Protein 5J3N (pdb70)

Structure (mmCIF, N/CA/C/O backbone):
data_5J3N
#
_entry.id   5J3N
#
_cell.length_a   83.386
_cell.length_b   176.505
_cell.length_c   126.023
_cell.angle_alpha   90.00
_cell.angle_beta   90.00
_cell.angle_gamma   90.00
#
_symmetry.space_group_name_H-M   'C 2 2 21'
#
loop_
_entity.id
_entity.type
_entity.pdbx_description
1 polymer 'Green fluorescent protein,HsdR'
2 water water
#
loop_
_atom_site.group_PDB
_atom_site.id
_atom_site.type_symbol
_atom_site.label_atom_id
_atom_site.label_alt_id
_atom_site.label_comp_id
_atom_site.label_asym_id
_atom_site.label_entity_id
_atom_site.label_seq_id
_atom_site.pdbx_PDB_ins_code
_atom_site.Cartn_x
_atom_site.Cartn_y
_atom_site.Cartn_z
_atom_site.occupancy
_atom_site.B_iso_or_equiv
_atom_site.auth_seq_id
_atom_site.auth_comp_id
_atom_site.auth_asym_id
_atom_site.auth_atom_id
_atom_site.pdbx_PDB_model_num
ATOM 1 N N . HIS A 1 6 ? 53.819 24.465 4.980 1.00 59.69 6 HIS A N 1
ATOM 2 C CA . HIS A 1 6 ? 52.989 25.655 5.411 1.00 64.09 6 HIS A CA 1
ATOM 3 C C . HIS A 1 6 ? 53.226 26.928 4.606 1.00 61.63 6 HIS A C 1
ATOM 4 O O . HIS A 1 6 ? 54.368 27.262 4.300 1.00 69.12 6 HIS A O 1
ATOM 11 N N . HIS A 1 7 ? 52.142 27.654 4.317 1.00 57.90 7 HIS A N 1
ATOM 12 C CA . HIS A 1 7 ? 52.207 28.936 3.583 1.00 56.76 7 HIS A CA 1
ATOM 13 C C . HIS A 1 7 ? 52.352 30.178 4.473 1.00 49.39 7 HIS A C 1
ATOM 14 O O . HIS A 1 7 ? 52.823 31.199 4.000 1.00 45.10 7 HIS A O 1
ATOM 21 N N . SER A 1 8 ? 51.955 30.069 5.743 1.00 50.62 8 SER A N 1
ATOM 22 C CA . SER A 1 8 ? 52.119 31.129 6.755 1.00 49.18 8 SER A CA 1
ATOM 23 C C . SER A 1 8 ? 52.345 30.510 8.132 1.00 48.77 8 SER A C 1
ATOM 24 O O . SER A 1 8 ? 52.041 29.356 8.359 1.00 45.50 8 SER A O 1
ATOM 27 N N . LYS A 1 9 ? 52.892 31.291 9.049 1.00 53.15 9 LYS A N 1
ATOM 28 C CA . LYS A 1 9 ? 53.051 30.851 10.428 1.00 53.95 9 LYS A CA 1
ATOM 29 C C . LYS A 1 9 ? 51.679 30.750 11.084 1.00 52.77 9 LYS A C 1
ATOM 30 O O . LYS A 1 9 ? 51.469 29.880 11.948 1.00 59.62 9 LYS A O 1
ATOM 36 N N . GLY A 1 10 ? 50.755 31.636 10.687 1.00 43.34 10 GLY A N 1
ATOM 37 C CA . GLY A 1 10 ? 49.382 31.636 11.221 1.00 41.48 10 GLY A CA 1
ATOM 38 C C . GLY A 1 10 ? 48.561 30.386 10.950 1.00 38.90 10 GLY A C 1
ATOM 39 O O . GLY A 1 10 ? 47.684 30.011 11.745 1.00 32.58 10 GLY A O 1
ATOM 40 N N . GLU A 1 11 ? 48.876 29.754 9.820 1.00 40.67 11 GLU A N 1
ATOM 41 C CA . GLU A 1 11 ? 48.278 28.496 9.380 1.00 43.60 11 GLU A CA 1
ATOM 42 C C . GLU A 1 11 ? 48.435 27.388 10.422 1.00 45.92 11 GLU A C 1
ATOM 43 O O . GLU A 1 11 ? 47.506 26.611 10.630 1.00 51.45 11 GLU A O 1
ATOM 49 N N . GLU A 1 12 ? 49.581 27.365 11.104 1.00 46.47 12 GLU A N 1
ATOM 50 C CA . GLU A 1 12 ? 49.894 26.332 12.112 1.00 47.35 12 GLU A CA 1
ATOM 51 C C . GLU A 1 12 ? 49.040 26.376 13.359 1.00 42.34 12 GLU A C 1
ATOM 52 O O . GLU A 1 12 ? 48.889 25.381 14.050 1.00 45.91 12 GLU A O 1
ATOM 58 N N . LEU A 1 13 ? 48.479 27.537 13.642 1.00 41.52 13 LEU A N 1
ATOM 59 C CA . LEU A 1 13 ? 47.640 27.713 14.809 1.00 39.71 13 LEU A CA 1
ATOM 60 C C . LEU A 1 13 ? 46.307 27.060 14.636 1.00 34.38 13 LEU A C 1
ATOM 61 O O . LEU A 1 13 ? 45.578 26.968 15.600 1.00 31.37 13 LEU A O 1
ATOM 66 N N . PHE A 1 14 ? 45.955 26.662 13.411 1.00 35.13 14 PHE A N 1
ATOM 67 C CA . PHE A 1 14 ? 44.641 26.077 13.154 1.00 35.41 14 PHE A CA 1
ATOM 68 C C . PHE A 1 14 ? 44.630 24.596 12.810 1.00 34.52 14 PHE A C 1
ATOM 69 O O . PHE A 1 14 ? 43.537 24.058 12.503 1.00 32.32 14 PHE A O 1
ATOM 77 N N . THR A 1 15 ? 45.788 23.934 12.885 1.00 33.41 15 THR A N 1
ATOM 78 C CA . THR A 1 15 ? 45.850 22.485 12.556 1.00 39.67 15 THR A CA 1
ATOM 79 C C . THR A 1 15 ? 44.963 21.549 13.431 1.00 38.74 15 THR A C 1
ATOM 80 O O . THR A 1 15 ? 44.590 20.463 12.986 1.00 38.39 15 THR A O 1
ATOM 84 N N . GLY A 1 16 ? 44.610 21.988 14.645 1.00 38.43 16 GLY A N 1
ATOM 85 C CA . GLY A 1 16 ? 43.693 21.255 15.520 1.00 38.54 16 GLY A CA 1
ATOM 86 C C . GLY A 1 16 ? 42.452 22.042 15.928 1.00 42.18 16 GLY A C 1
ATOM 87 O O . GLY A 1 16 ? 42.058 23.022 15.283 1.00 46.05 16 GLY A O 1
ATOM 88 N N . VAL A 1 17 ? 41.825 21.608 17.009 1.00 39.86 17 VAL A N 1
ATOM 89 C CA . VAL A 1 17 ? 40.574 22.206 17.452 1.00 38.59 17 VAL A CA 1
ATOM 90 C C . VAL A 1 17 ? 40.912 23.418 18.260 1.00 34.77 17 VAL A C 1
ATOM 91 O O . VAL A 1 17 ? 41.746 23.319 19.139 1.00 33.43 17 VAL A O 1
ATOM 95 N N . VAL A 1 18 ? 40.249 24.541 17.979 1.00 32.34 18 VAL A N 1
ATOM 96 C CA . VAL A 1 18 ? 40.567 25.844 18.595 1.00 30.13 18 VAL A CA 1
ATOM 97 C C . VAL A 1 18 ? 39.296 26.405 19.226 1.00 29.85 18 VAL A C 1
ATOM 98 O O . VAL A 1 18 ? 38.277 26.532 18.555 1.00 27.86 18 VAL A O 1
ATOM 102 N N . PRO A 1 19 ? 39.349 26.750 20.517 1.00 30.83 19 PRO A N 1
ATOM 103 C CA . PRO A 1 19 ? 38.194 27.377 21.201 1.00 30.59 19 PRO A CA 1
ATOM 104 C C . PRO A 1 19 ? 37.893 28.773 20.648 1.00 31.69 19 PRO A C 1
ATOM 105 O O . PRO A 1 19 ? 38.810 29.483 20.217 1.00 28.72 19 PRO A O 1
ATOM 109 N N . ILE A 1 20 ? 36.614 29.151 20.667 1.00 32.47 20 ILE A N 1
ATOM 110 C CA . ILE A 1 20 ? 36.170 30.444 20.143 1.00 34.76 20 ILE A CA 1
ATOM 111 C C . ILE A 1 20 ? 35.328 31.155 21.218 1.00 34.19 20 ILE A C 1
ATOM 112 O O . ILE A 1 20 ? 34.527 30.497 21.907 1.00 33.52 20 ILE A O 1
ATOM 117 N N . LEU A 1 21 ? 35.503 32.479 21.328 1.00 34.31 21 LEU A N 1
ATOM 118 C CA . LEU A 1 21 ? 34.583 33.357 22.058 1.00 36.57 21 LEU A CA 1
ATOM 119 C C . LEU A 1 21 ? 34.076 34.328 21.072 1.00 33.92 21 LEU A C 1
ATOM 120 O O . LEU A 1 21 ? 34.843 34.778 20.227 1.00 31.89 21 LEU A O 1
ATOM 125 N N . VAL A 1 22 ? 32.796 34.665 21.188 1.00 33.85 22 VAL A N 1
ATOM 126 C CA . VAL A 1 22 ? 32.196 35.716 20.386 1.00 34.75 22 VAL A CA 1
ATOM 127 C C . VAL A 1 22 ? 31.493 36.639 21.356 1.00 37.39 22 VAL A C 1
ATOM 128 O O . VAL A 1 22 ? 30.679 36.176 22.176 1.00 39.71 22 VAL A O 1
ATOM 132 N N . GLU A 1 23 ? 31.783 37.940 21.248 1.00 40.57 23 GLU A N 1
ATOM 133 C CA . GLU A 1 23 ? 31.068 38.994 22.000 1.00 38.69 23 GLU A CA 1
ATOM 134 C C . GLU A 1 23 ? 30.537 40.015 20.999 1.00 38.29 23 GLU A C 1
ATOM 135 O O . GLU A 1 23 ? 31.282 40.525 20.160 1.00 38.88 23 GLU A O 1
ATOM 141 N N . LEU A 1 24 ? 29.247 40.299 21.075 1.00 37.12 24 LEU A N 1
ATOM 142 C CA . LEU A 1 24 ? 28.615 41.297 20.231 1.00 35.64 24 LEU A CA 1
ATOM 143 C C . LEU A 1 24 ? 27.802 42.236 21.105 1.00 35.62 24 LEU A C 1
ATOM 144 O O . LEU A 1 24 ? 26.943 41.783 21.881 1.00 33.49 24 LEU A O 1
ATOM 149 N N . ASP A 1 25 ? 28.076 43.530 20.946 1.00 36.17 25 ASP A N 1
ATOM 150 C CA . ASP A 1 25 ? 27.193 44.618 21.393 1.00 39.65 25 ASP A CA 1
ATOM 151 C C . ASP A 1 25 ? 26.496 45.238 20.182 1.00 34.69 25 ASP A C 1
ATOM 152 O O . ASP A 1 25 ? 27.150 45.639 19.216 1.00 31.02 25 ASP A O 1
ATOM 157 N N . GLY A 1 26 ? 25.182 45.359 20.266 1.00 31.37 26 GLY A N 1
ATOM 158 C CA . GLY A 1 26 ? 24.438 45.919 19.189 1.00 35.86 26 GLY A CA 1
ATOM 159 C C . GLY A 1 26 ? 23.335 46.906 19.522 1.00 39.74 26 GLY A C 1
ATOM 160 O O . GLY A 1 26 ? 22.861 46.942 20.642 1.00 42.35 26 GLY A O 1
ATOM 161 N N . ASP A 1 27 ? 22.925 47.656 18.483 1.00 42.62 27 ASP A N 1
ATOM 162 C CA . ASP A 1 27 ? 21.962 48.762 18.528 1.00 42.06 27 ASP A CA 1
ATOM 163 C C . ASP A 1 27 ? 21.224 48.786 17.176 1.00 38.74 27 ASP A C 1
ATOM 164 O O . ASP A 1 27 ? 21.844 48.996 16.140 1.00 35.99 27 ASP A O 1
ATOM 169 N N . VAL A 1 28 ? 19.918 48.545 17.180 1.00 34.32 28 VAL A N 1
ATOM 170 C CA . VAL A 1 28 ? 19.173 48.505 15.957 1.00 31.80 28 VAL A CA 1
ATOM 171 C C . VAL A 1 28 ? 17.928 49.312 16.176 1.00 33.74 28 VAL A C 1
ATOM 172 O O . VAL A 1 28 ? 17.054 48.887 16.954 1.00 35.83 28 VAL A O 1
ATOM 176 N N . ASN A 1 29 ? 17.848 50.463 15.478 1.00 34.61 29 ASN A N 1
ATOM 177 C CA . ASN A 1 29 ? 16.775 51.461 15.638 1.00 32.57 29 ASN A CA 1
ATOM 178 C C . ASN A 1 29 ? 16.618 51.821 17.122 1.00 34.37 29 ASN A C 1
ATOM 179 O O . ASN A 1 29 ? 15.489 51.848 17.645 1.00 30.69 29 ASN A O 1
ATOM 184 N N . GLY A 1 30 ? 17.762 52.011 17.798 1.00 34.23 30 GLY A N 1
ATOM 185 C CA . GLY A 1 30 ? 17.786 52.255 19.245 1.00 38.82 30 GLY A CA 1
ATOM 186 C C . GLY A 1 30 ? 17.601 51.083 20.205 1.00 39.43 30 GLY A C 1
ATOM 187 O O . GLY A 1 30 ? 17.901 51.244 21.381 1.00 38.51 30 GLY A O 1
ATOM 188 N N . HIS A 1 31 ? 17.092 49.929 19.732 1.00 41.53 31 HIS A N 1
ATOM 189 C CA . HIS A 1 31 ? 16.952 48.724 20.586 1.00 39.50 31 HIS A CA 1
ATOM 190 C C . HIS A 1 31 ? 18.334 48.119 20.812 1.00 36.86 31 HIS A C 1
ATOM 191 O O . HIS A 1 31 ? 18.915 47.544 19.903 1.00 34.88 31 HIS A O 1
ATOM 198 N N . LYS A 1 32 ? 18.896 48.336 22.010 1.00 37.66 32 LYS A N 1
ATOM 199 C CA . LYS A 1 32 ? 20.249 47.878 22.325 1.00 34.11 32 LYS A CA 1
ATOM 200 C C . LYS A 1 32 ? 20.150 46.397 22.655 1.00 31.18 32 LYS A C 1
ATOM 201 O O . LYS A 1 32 ? 19.047 45.869 22.927 1.00 25.19 32 LYS A O 1
ATOM 205 N N . PHE A 1 33 ? 21.283 45.701 22.559 1.00 31.06 33 PHE A N 1
ATOM 206 C CA . PHE A 1 33 ? 21.314 44.251 22.879 1.00 32.67 33 PHE A CA 1
ATOM 207 C C . PHE A 1 33 ? 22.735 43.710 22.943 1.00 31.57 33 PHE A C 1
ATOM 208 O O . PHE A 1 33 ? 23.659 44.218 22.280 1.00 31.79 33 PHE A O 1
ATOM 216 N N . SER A 1 34 ? 22.915 42.690 23.774 1.00 31.93 34 SER A N 1
ATOM 217 C CA . SER A 1 34 ? 24.201 41.985 23.853 1.00 32.45 34 SER A CA 1
ATOM 218 C C . SER A 1 34 ? 24.042 40.505 23.630 1.00 31.37 34 SER A C 1
ATOM 219 O O . SER A 1 34 ? 22.968 39.892 23.890 1.00 33.50 34 SER A O 1
ATOM 222 N N . VAL A 1 35 ? 25.108 39.952 23.084 1.00 29.76 35 VAL A N 1
ATOM 223 C CA . VAL A 1 35 ? 25.145 38.541 22.792 1.00 31.98 35 VAL A CA 1
ATOM 224 C C . VAL A 1 35 ? 26.514 37.993 23.145 1.00 30.75 35 VAL A C 1
ATOM 225 O O . VAL A 1 35 ? 27.533 38.594 22.826 1.00 28.92 35 VAL A O 1
ATOM 229 N N . SER A 1 36 ? 26.497 36.818 23.756 1.00 32.26 36 SER A N 1
ATOM 230 C CA . SER A 1 36 ? 27.711 36.067 24.073 1.00 35.45 36 SER A CA 1
ATOM 231 C C . SER A 1 36 ? 27.701 34.738 23.385 1.00 31.05 36 SER A C 1
ATOM 232 O O . SER A 1 36 ? 26.672 34.068 23.351 1.00 24.93 36 SER A O 1
ATOM 235 N N . GLY A 1 37 ? 28.859 34.353 22.867 1.00 28.56 37 GLY A N 1
ATOM 236 C CA . GLY A 1 37 ? 28.929 33.128 22.130 1.00 31.31 37 GLY A CA 1
ATOM 237 C C . GLY A 1 37 ? 30.159 32.326 22.383 1.00 34.05 37 GLY A C 1
ATOM 238 O O . GLY A 1 37 ? 31.266 32.915 22.537 1.00 33.40 37 GLY A O 1
ATOM 239 N N . GLU A 1 38 ? 29.998 30.992 22.413 1.00 34.57 38 GLU A N 1
ATOM 240 C CA . GLU A 1 38 ? 31.179 30.148 22.469 1.00 37.84 38 GLU A CA 1
ATOM 241 C C . GLU A 1 38 ? 31.049 28.808 21.827 1.00 34.16 38 GLU A C 1
ATOM 242 O O . GLU A 1 38 ? 29.949 28.283 21.621 1.00 30.71 38 GLU A O 1
ATOM 248 N N . GLY A 1 39 ? 32.218 28.255 21.544 1.00 31.17 39 GLY A N 1
ATOM 249 C CA . GLY A 1 39 ? 32.328 26.894 21.092 1.00 30.66 39 GLY A CA 1
ATOM 250 C C . GLY A 1 39 ? 33.706 26.710 20.522 1.00 29.95 39 GLY A C 1
ATOM 251 O O . GLY A 1 39 ? 34.673 27.110 21.142 1.00 27.43 39 GLY A O 1
ATOM 252 N N . GLU A 1 40 ? 33.798 26.156 19.316 1.00 31.55 40 GLU A N 1
ATOM 253 C CA . GLU A 1 40 ? 35.110 25.809 18.743 1.00 33.08 40 GLU A CA 1
ATOM 254 C C . GLU A 1 40 ? 35.074 25.592 17.257 1.00 32.35 40 GLU A C 1
ATOM 255 O O . GLU A 1 40 ? 33.995 25.400 16.635 1.00 31.58 40 GLU A O 1
ATOM 261 N N . GLY A 1 41 ? 36.285 25.545 16.710 1.00 31.09 41 GLY A N 1
ATOM 262 C CA . GLY A 1 41 ? 36.465 25.263 15.305 1.00 33.11 41 GLY A CA 1
ATOM 263 C C . GLY A 1 41 ? 37.668 24.439 14.899 1.00 32.63 41 GLY A C 1
ATOM 264 O O . GLY A 1 41 ? 38.737 24.552 15.496 1.00 33.72 41 GLY A O 1
ATOM 265 N N . ASP A 1 42 ? 37.469 23.664 13.831 1.00 31.59 42 ASP A N 1
ATOM 266 C CA . ASP A 1 42 ? 38.425 22.680 13.337 1.00 33.44 42 ASP A CA 1
ATOM 267 C C . ASP A 1 42 ? 38.624 22.923 11.827 1.00 29.36 42 ASP A C 1
ATOM 268 O O . ASP A 1 42 ? 37.863 22.433 11.008 1.00 26.58 42 ASP A O 1
ATOM 273 N N . ALA A 1 43 ? 39.646 23.698 11.480 1.00 28.52 43 ALA A N 1
ATOM 274 C CA . ALA A 1 43 ? 39.868 24.139 10.104 1.00 30.14 43 ALA A CA 1
ATOM 275 C C . ALA A 1 43 ? 40.284 23.048 9.172 1.00 28.65 43 ALA A C 1
ATOM 276 O O . ALA A 1 43 ? 40.168 23.171 7.963 1.00 33.32 43 ALA A O 1
ATOM 278 N N . THR A 1 44 ? 40.739 21.955 9.714 1.00 29.37 44 THR A N 1
ATOM 279 C CA . THR A 1 44 ? 41.073 20.828 8.883 1.00 30.83 44 THR A CA 1
ATOM 280 C C . THR A 1 44 ? 39.799 20.295 8.210 1.00 30.89 44 THR A C 1
ATOM 281 O O . THR A 1 44 ? 39.871 19.691 7.140 1.00 32.36 44 THR A O 1
ATOM 285 N N . TYR A 1 45 ? 38.658 20.500 8.864 1.00 30.40 45 TYR A N 1
ATOM 286 C CA . TYR A 1 45 ? 37.382 20.056 8.386 1.00 31.17 45 TYR A CA 1
ATOM 287 C C . TYR A 1 45 ? 36.430 21.203 8.067 1.00 31.51 45 TYR A C 1
ATOM 288 O O . TYR A 1 45 ? 35.274 20.961 7.765 1.00 32.47 45 TYR A O 1
ATOM 297 N N . GLY A 1 46 ? 36.916 22.448 8.113 1.00 31.73 46 GLY A N 1
ATOM 298 C CA . GLY A 1 46 ? 36.097 23.633 7.926 1.00 28.10 46 GLY A CA 1
ATOM 299 C C . GLY A 1 46 ? 34.885 23.698 8.825 1.00 28.29 46 GLY A C 1
ATOM 300 O O . GLY A 1 46 ? 33.836 24.182 8.419 1.00 30.35 46 GLY A O 1
ATOM 301 N N . LYS A 1 47 ? 35.030 23.234 10.051 1.00 26.60 47 LYS A N 1
ATOM 302 C CA . LYS A 1 47 ? 33.903 23.059 10.926 1.00 28.81 47 LYS A CA 1
ATOM 303 C C . LYS A 1 47 ? 33.812 24.115 12.029 1.00 28.02 47 LYS A C 1
ATOM 304 O O . LYS A 1 47 ? 34.831 24.424 12.671 1.00 23.66 47 LYS A O 1
ATOM 310 N N . LEU A 1 48 ? 32.577 24.573 12.296 1.00 26.50 48 LEU A N 1
ATOM 311 C CA . LEU A 1 48 ? 32.274 25.431 13.413 1.00 27.29 48 LEU A CA 1
ATOM 312 C C . LEU A 1 48 ? 31.086 24.959 14.164 1.00 27.50 48 LEU A C 1
ATOM 313 O O . LEU A 1 48 ? 30.027 24.698 13.584 1.00 25.84 48 LEU A O 1
ATOM 318 N N . THR A 1 49 ? 31.248 24.980 15.487 1.00 29.31 49 THR A N 1
ATOM 319 C CA . THR A 1 49 ? 30.169 24.734 16.435 1.00 30.42 49 THR A CA 1
ATOM 320 C C . THR A 1 49 ? 30.200 25.898 17.417 1.00 31.01 49 THR A C 1
ATOM 321 O O . THR A 1 49 ? 31.233 26.154 18.088 1.00 28.98 49 THR A O 1
ATOM 325 N N . LEU A 1 50 ? 29.067 26.598 17.496 1.00 29.88 50 LEU A N 1
ATOM 326 C CA . LEU A 1 50 ? 28.973 27.799 18.287 1.00 28.49 50 LEU A CA 1
ATOM 327 C C . LEU A 1 50 ? 27.611 27.893 18.887 1.00 30.48 50 LEU A C 1
ATOM 328 O O . LEU A 1 50 ? 26.621 27.569 18.219 1.00 32.78 50 LEU A O 1
ATOM 333 N N . LYS A 1 51 ? 27.560 28.342 20.138 1.00 31.01 51 LYS A N 1
ATOM 334 C CA . LYS A 1 51 ? 26.303 28.625 20.817 1.00 32.73 51 LYS A CA 1
ATOM 335 C C . LYS A 1 51 ? 26.288 30.066 21.244 1.00 31.90 51 LYS A C 1
ATOM 336 O O . LYS A 1 51 ? 27.304 30.563 21.778 1.00 29.06 51 LYS A O 1
ATOM 342 N N . PHE A 1 52 ? 25.133 30.712 21.027 1.00 30.38 52 PHE A N 1
ATOM 343 C CA . PHE A 1 52 ? 24.963 32.163 21.243 1.00 28.48 52 PHE A CA 1
ATOM 344 C C . PHE A 1 52 ? 23.807 32.346 22.168 1.00 28.90 52 PHE A C 1
ATOM 345 O O . PHE A 1 52 ? 22.738 31.755 21.943 1.00 25.51 52 PHE A O 1
ATOM 353 N N . ILE A 1 53 ? 24.024 33.178 23.192 1.00 31.40 53 ILE A N 1
ATOM 354 C CA . ILE A 1 53 ? 22.953 33.655 24.071 1.00 33.35 53 ILE A CA 1
ATOM 355 C C . ILE A 1 53 ? 22.824 35.183 24.001 1.00 30.00 53 ILE A C 1
ATOM 356 O O . ILE A 1 53 ? 23.826 35.896 24.010 1.00 27.48 53 ILE A O 1
ATOM 361 N N . CYS A 1 54 ? 21.582 35.649 23.967 1.00 27.83 54 CYS A N 1
ATOM 362 C CA . CYS A 1 54 ? 21.277 37.045 24.123 1.00 31.94 54 CYS A CA 1
ATOM 363 C C . CYS A 1 54 ? 21.217 37.385 25.608 1.00 31.52 54 CYS A C 1
ATOM 364 O O . CYS A 1 54 ? 20.239 37.137 26.295 1.00 32.32 54 CYS A O 1
ATOM 367 N N . THR A 1 55 ? 22.264 38.001 26.105 1.00 32.43 55 THR A N 1
ATOM 368 C CA . THR A 1 55 ? 22.423 38.161 27.542 1.00 30.40 55 THR A CA 1
ATOM 369 C C . THR A 1 55 ? 21.493 39.216 28.141 1.00 32.64 55 THR A C 1
ATOM 370 O O . THR A 1 55 ? 21.232 39.193 29.356 1.00 35.89 55 THR A O 1
ATOM 374 N N . THR A 1 56 ? 20.960 40.092 27.282 1.00 31.82 56 THR A N 1
ATOM 375 C CA . THR A 1 56 ? 20.047 41.195 27.643 1.00 28.98 56 THR A CA 1
ATOM 376 C C . THR A 1 56 ? 18.545 40.882 27.598 1.00 28.74 56 THR A C 1
ATOM 377 O O . THR A 1 56 ? 17.680 41.771 27.825 1.00 28.07 56 THR A O 1
ATOM 381 N N . GLY A 1 57 ? 18.214 39.635 27.291 1.00 27.50 57 GLY A N 1
ATOM 382 C CA . GLY A 1 57 ? 16.813 39.194 27.314 1.00 29.12 57 GLY A CA 1
ATOM 383 C C . GLY A 1 57 ? 16.412 38.741 25.931 1.00 31.89 57 GLY A C 1
ATOM 384 O O . GLY A 1 57 ? 17.100 37.867 25.349 1.00 30.54 57 GLY A O 1
ATOM 385 N N . LYS A 1 58 ? 15.306 39.314 25.427 1.00 32.56 58 LYS A N 1
ATOM 386 C CA . LYS A 1 58 ? 14.915 39.192 24.006 1.00 37.32 58 LYS A CA 1
ATOM 387 C C . LYS A 1 58 ? 15.881 39.928 22.993 1.00 37.16 58 LYS A C 1
ATOM 388 O O . LYS A 1 58 ? 16.228 41.098 23.166 1.00 36.59 58 LYS A O 1
ATOM 392 N N . LEU A 1 59 ? 16.306 39.213 21.946 1.00 36.58 59 LEU A N 1
ATOM 393 C CA . LEU A 1 59 ? 16.986 39.808 20.782 1.00 35.09 59 LEU A CA 1
ATOM 394 C C . LEU A 1 59 ? 15.961 40.541 19.922 1.00 34.94 59 LEU A C 1
ATOM 395 O O . LEU A 1 59 ? 14.974 39.922 19.496 1.00 33.42 59 LEU A O 1
ATOM 400 N N . PRO A 1 60 ? 16.156 41.855 19.681 1.00 34.81 60 PRO A N 1
ATOM 401 C CA . PRO A 1 60 ? 15.130 42.626 18.939 1.00 35.33 60 PRO A CA 1
ATOM 402 C C . PRO A 1 60 ? 15.077 42.335 17.397 1.00 37.31 60 PRO A C 1
ATOM 403 O O . PRO A 1 60 ? 14.093 42.708 16.734 1.00 39.47 60 PRO A O 1
ATOM 407 N N . VAL A 1 61 ? 16.126 41.693 16.860 1.00 36.49 61 VAL A N 1
ATOM 408 C CA . VAL A 1 61 ? 16.197 41.220 15.457 1.00 34.77 61 VAL A CA 1
ATOM 409 C C . VAL A 1 61 ? 16.205 39.691 15.418 1.00 35.89 61 VAL A C 1
ATOM 410 O O . VAL A 1 61 ? 16.546 39.056 16.409 1.00 35.45 61 VAL A O 1
ATOM 414 N N . PRO A 1 62 ? 15.884 39.082 14.252 1.00 38.98 62 PRO A N 1
ATOM 415 C CA . PRO A 1 62 ? 15.959 37.618 14.194 1.00 35.07 62 PRO A CA 1
ATOM 416 C C . PRO A 1 62 ? 17.393 37.078 14.169 1.00 32.15 62 PRO A C 1
ATOM 417 O O . PRO A 1 62 ? 18.304 37.689 13.538 1.00 28.83 62 PRO A O 1
ATOM 421 N N . TRP A 1 63 ? 17.547 35.906 14.811 1.00 29.81 63 TRP A N 1
ATOM 422 C CA . TRP A 1 63 ? 18.841 35.226 14.950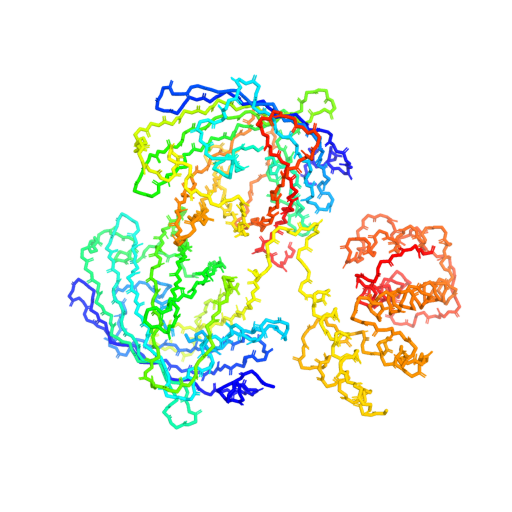 1.00 27.13 63 TRP A CA 1
ATOM 423 C C . TRP A 1 63 ? 19.561 35.042 13.632 1.00 27.22 63 TRP A C 1
ATOM 424 O O . TRP A 1 63 ? 20.721 35.408 13.518 1.00 30.16 63 TRP A O 1
ATOM 435 N N . PRO A 1 64 ? 18.871 34.537 12.609 1.00 26.07 64 PRO A N 1
ATOM 436 C CA . PRO A 1 64 ? 19.524 34.334 11.321 1.00 26.42 64 PRO A CA 1
ATOM 437 C C . PRO A 1 64 ? 20.228 35.549 10.738 1.00 28.00 64 PRO A C 1
ATOM 438 O O . PRO A 1 64 ? 21.215 35.380 10.017 1.00 29.08 64 PRO A O 1
ATOM 442 N N . THR A 1 65 ? 19.748 36.761 11.048 1.00 28.17 65 THR A N 1
ATOM 443 C CA . THR A 1 65 ? 20.284 37.952 10.393 1.00 26.40 65 THR A CA 1
ATOM 444 C C . THR A 1 65 ? 21.666 38.246 10.928 1.00 25.89 65 THR A C 1
ATOM 445 O O . THR A 1 65 ? 22.385 39.053 10.331 1.00 24.78 65 THR A O 1
ATOM 449 N N . LEU A 1 66 ? 22.019 37.586 12.030 1.00 24.52 66 LEU A N 1
ATOM 450 C CA . LEU A 1 66 ? 23.280 37.820 12.717 1.00 26.83 66 LEU A CA 1
ATOM 451 C C . LEU A 1 66 ? 24.348 36.769 12.490 1.00 26.83 66 LEU A C 1
ATOM 452 O O . LEU A 1 66 ? 25.517 36.968 12.914 1.00 25.96 66 LEU A O 1
ATOM 457 N N . VAL A 1 67 ? 23.979 35.689 11.795 1.00 26.94 67 VAL A N 1
ATOM 458 C CA . VAL A 1 67 ? 24.897 34.552 11.598 1.00 26.42 67 VAL A CA 1
ATOM 459 C C . VAL A 1 67 ? 26.226 35.007 11.016 1.00 24.65 67 VAL A C 1
ATOM 460 O O . VAL A 1 67 ? 27.279 34.756 11.587 1.00 24.49 67 VAL A O 1
ATOM 464 N N . THR A 1 68 ? 26.146 35.745 9.927 1.00 23.41 68 THR A N 1
ATOM 465 C CA . THR A 1 68 ? 27.330 36.190 9.183 1.00 24.41 68 THR A CA 1
ATOM 466 C C . THR A 1 68 ? 28.262 37.036 10.022 1.00 24.09 68 THR A C 1
ATOM 467 O O . THR A 1 68 ? 29.490 36.957 9.924 1.00 21.74 68 THR A O 1
ATOM 471 N N . THR A 1 69 ? 27.660 37.843 10.866 1.00 24.75 69 THR A N 1
ATOM 472 C CA . THR A 1 69 ? 28.407 38.744 11.710 1.00 26.67 69 THR A CA 1
ATOM 473 C C . THR A 1 69 ? 29.124 37.971 12.853 1.00 27.40 69 THR A C 1
ATOM 474 O O . THR A 1 69 ? 30.370 38.209 13.091 1.00 26.12 69 THR A O 1
ATOM 478 N N . PHE A 1 70 ? 28.369 37.055 13.528 1.00 25.92 70 PHE A N 1
ATOM 479 C CA . PHE A 1 70 ? 28.963 36.135 14.567 1.00 23.44 70 PHE A CA 1
ATOM 480 C C . PHE A 1 70 ? 29.987 35.230 13.927 1.00 23.87 70 PHE A C 1
ATOM 481 O O . PHE A 1 70 ? 31.027 35.030 14.579 1.00 22.87 70 PHE A O 1
ATOM 510 N N . VAL A 1 72 ? 34.148 34.334 11.549 1.00 30.17 74 VAL A N 1
ATOM 511 C CA . VAL A 1 72 ? 35.473 33.774 11.929 1.00 31.12 74 VAL A CA 1
ATOM 512 C C . VAL A 1 72 ? 35.919 32.898 10.771 1.00 29.17 74 VAL A C 1
ATOM 513 O O . VAL A 1 72 ? 36.019 31.710 10.873 1.00 36.70 74 VAL A O 1
ATOM 517 N N . GLN A 1 73 ? 36.152 33.526 9.646 1.00 27.94 75 GLN A N 1
ATOM 518 C CA . GLN A 1 73 ? 36.472 32.827 8.403 1.00 30.20 75 GLN A CA 1
ATOM 519 C C . GLN A 1 73 ? 37.928 32.306 8.352 1.00 29.01 75 GLN A C 1
ATOM 520 O O . GLN A 1 73 ? 38.302 31.553 7.450 1.00 26.27 75 GLN A O 1
ATOM 526 N N . CYS A 1 74 ? 38.726 32.646 9.351 1.00 27.93 76 CYS A N 1
ATOM 527 C CA . CYS A 1 74 ? 39.996 31.953 9.563 1.00 30.41 76 CYS A CA 1
ATOM 528 C C . CYS A 1 74 ? 39.828 30.422 9.743 1.00 29.32 76 CYS A C 1
ATOM 529 O O . CYS A 1 74 ? 40.800 29.669 9.649 1.00 26.30 76 CYS A O 1
ATOM 532 N N . PHE A 1 75 ? 38.599 29.977 10.004 1.00 29.66 77 PHE A N 1
ATOM 533 C CA . PHE A 1 75 ? 38.274 28.563 10.112 1.00 31.98 77 PHE A CA 1
ATOM 534 C C . PHE A 1 75 ? 37.809 27.835 8.835 1.00 31.81 77 PHE A C 1
ATOM 535 O O . PHE A 1 75 ? 37.403 26.687 8.906 1.00 33.19 77 PHE A O 1
ATOM 543 N N . SER A 1 76 ? 37.853 28.482 7.685 1.00 31.70 78 SER A N 1
ATOM 544 C CA . SER A 1 76 ? 37.538 27.818 6.413 1.00 30.74 78 SER A CA 1
ATOM 545 C C . SER A 1 76 ? 38.542 26.728 6.118 1.00 30.61 78 SER A C 1
ATOM 546 O O . SER A 1 76 ? 39.680 26.798 6.577 1.00 31.38 78 SER A O 1
ATOM 549 N N . ARG A 1 77 ? 38.104 25.733 5.346 1.00 28.01 79 ARG A N 1
ATOM 550 C CA . ARG A 1 77 ? 38.948 24.684 4.913 1.00 27.48 79 ARG A CA 1
ATOM 551 C C . ARG A 1 77 ? 39.431 25.100 3.570 1.00 26.87 79 ARG A C 1
ATOM 552 O O . ARG A 1 77 ? 38.664 25.120 2.618 1.00 29.33 79 ARG A O 1
ATOM 560 N N . TYR A 1 78 ? 40.698 25.466 3.510 1.00 25.44 80 TYR A N 1
ATOM 561 C CA . TYR A 1 78 ? 41.352 25.681 2.260 1.00 27.05 80 TYR A CA 1
ATOM 562 C C . TYR A 1 78 ? 42.002 24.365 1.903 1.00 27.25 80 TYR A C 1
ATOM 563 O O . TYR A 1 78 ? 42.936 23.942 2.576 1.00 28.12 80 TYR A O 1
ATOM 572 N N . PRO A 1 79 ? 41.548 23.736 0.825 1.00 27.24 81 PRO A N 1
ATOM 573 C CA . PRO A 1 79 ? 42.241 22.549 0.337 1.00 29.32 81 PRO A CA 1
ATOM 574 C C . PRO A 1 79 ? 43.709 22.845 0.024 1.00 32.31 81 PRO A C 1
ATOM 575 O O . PRO A 1 79 ? 44.022 23.971 -0.354 1.00 31.14 81 PRO A O 1
ATOM 579 N N . ASP A 1 80 ? 44.577 21.828 0.137 1.00 35.05 82 ASP A N 1
ATOM 580 C CA . ASP A 1 80 ? 46.045 22.017 0.016 1.00 36.83 82 ASP A CA 1
ATOM 581 C C . ASP A 1 80 ? 46.507 22.830 -1.179 1.00 35.24 82 ASP A C 1
ATOM 582 O O . ASP A 1 80 ? 47.339 23.685 -1.013 1.00 33.83 82 ASP A O 1
ATOM 587 N N . HIS A 1 81 ? 45.924 22.594 -2.355 1.00 36.68 83 HIS A N 1
ATOM 588 C CA . HIS A 1 81 ? 46.289 23.312 -3.597 1.00 35.95 83 HIS A CA 1
ATOM 589 C C . HIS A 1 81 ? 45.983 24.809 -3.672 1.00 34.94 83 HIS A C 1
ATOM 590 O O . HIS A 1 81 ? 46.348 25.437 -4.643 1.00 41.00 83 HIS A O 1
ATOM 597 N N . MET A 1 82 ? 45.256 25.344 -2.709 1.00 34.28 84 MET A N 1
ATOM 598 C CA . MET A 1 82 ? 44.862 26.759 -2.640 1.00 33.85 84 MET A CA 1
ATOM 599 C C . MET A 1 82 ? 45.357 27.417 -1.348 1.00 33.55 84 MET A C 1
ATOM 600 O O . MET A 1 82 ? 45.013 28.571 -1.063 1.00 31.71 84 MET A O 1
ATOM 605 N N . LYS A 1 83 ? 46.100 26.685 -0.526 1.00 34.05 85 LYS A N 1
ATOM 606 C CA . LYS A 1 83 ? 46.433 27.188 0.804 1.00 35.39 85 LYS A CA 1
ATOM 607 C C . LYS A 1 83 ? 47.231 28.498 0.769 1.00 35.41 85 LYS A C 1
ATOM 608 O O . LYS A 1 83 ? 47.134 29.287 1.714 1.00 36.96 85 LYS A O 1
ATOM 614 N N . ARG A 1 84 ? 47.920 28.784 -0.337 1.00 35.09 86 ARG A N 1
ATOM 615 C CA . ARG A 1 84 ? 48.609 30.065 -0.470 1.00 36.36 86 ARG A CA 1
ATOM 616 C C . ARG A 1 84 ? 47.680 31.272 -0.527 1.00 35.38 86 ARG A C 1
ATOM 617 O O . ARG A 1 84 ? 48.172 32.378 -0.443 1.00 38.10 86 ARG A O 1
ATOM 625 N N . HIS A 1 85 ? 46.366 31.066 -0.656 1.00 33.75 87 HIS A N 1
ATOM 626 C CA . HIS A 1 85 ? 45.377 32.139 -0.745 1.00 31.40 87 HIS A CA 1
ATOM 627 C C . HIS A 1 85 ? 44.584 32.360 0.545 1.00 32.53 87 HIS A C 1
ATOM 628 O O . HIS A 1 85 ? 43.588 33.101 0.533 1.00 29.61 87 HIS A O 1
ATOM 635 N N . ASP A 1 86 ? 45.010 31.728 1.650 1.00 32.01 88 ASP A N 1
ATOM 636 C CA . ASP A 1 86 ? 44.279 31.837 2.911 1.00 31.75 88 ASP A CA 1
ATOM 637 C C . ASP A 1 86 ? 44.804 33.058 3.619 1.00 30.49 88 ASP A C 1
ATOM 638 O O . ASP A 1 86 ? 45.782 32.978 4.353 1.00 33.19 88 ASP A O 1
ATOM 643 N N . PHE A 1 87 ? 44.177 34.195 3.357 1.00 29.99 89 PHE A N 1
ATOM 644 C CA . PHE A 1 87 ? 44.547 35.457 4.022 1.00 31.34 89 PHE A CA 1
ATOM 645 C C . PHE A 1 87 ? 44.236 35.432 5.506 1.00 29.38 89 PHE A C 1
ATOM 646 O O . PHE A 1 87 ? 45.056 35.874 6.293 1.00 26.34 89 PHE A O 1
ATOM 654 N N . PHE A 1 88 ? 43.030 34.954 5.839 1.00 30.17 90 PHE A N 1
ATOM 655 C CA . PHE A 1 88 ? 42.462 35.019 7.184 1.00 31.3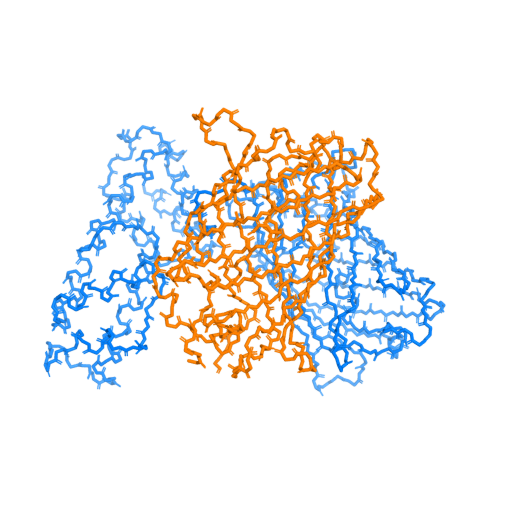1 90 PHE A CA 1
ATOM 656 C C . PHE A 1 88 ? 43.397 34.349 8.183 1.00 34.93 90 PHE A C 1
ATOM 657 O O . PHE A 1 88 ? 43.746 34.951 9.214 1.00 37.10 90 PHE A O 1
ATOM 665 N N . LYS A 1 89 ? 43.835 33.126 7.885 1.00 32.94 91 LYS A N 1
ATOM 666 C CA . LYS A 1 89 ? 44.801 32.496 8.764 1.00 33.28 91 LYS A CA 1
ATOM 667 C C . LYS A 1 89 ? 46.147 33.210 8.780 1.00 32.74 91 LYS A C 1
ATOM 668 O O . LYS A 1 89 ? 46.769 33.283 9.814 1.00 33.46 91 LYS A O 1
ATOM 674 N N . SER A 1 90 ? 46.602 33.732 7.652 1.00 32.45 92 SER A N 1
ATOM 675 C CA . SER A 1 90 ? 47.939 34.376 7.603 1.00 32.18 92 SER A CA 1
ATOM 676 C C . SER A 1 90 ? 48.056 35.627 8.507 1.00 32.15 92 SER A C 1
ATOM 677 O O . SER A 1 90 ? 49.146 35.955 8.970 1.00 30.85 92 SER A O 1
ATOM 680 N N . ALA A 1 91 ? 46.941 36.296 8.766 1.00 32.28 93 ALA A N 1
ATOM 681 C CA . ALA A 1 91 ? 46.916 37.420 9.712 1.00 35.53 93 ALA A CA 1
ATOM 682 C C . ALA A 1 91 ? 46.978 37.019 11.204 1.00 37.18 93 ALA A C 1
ATOM 683 O O . ALA A 1 91 ? 46.967 37.902 12.055 1.00 39.97 93 ALA A O 1
ATOM 685 N N . MET A 1 92 ? 47.040 35.725 11.528 1.00 37.74 94 MET A N 1
ATOM 686 C CA . MET A 1 92 ? 47.045 35.282 12.924 1.00 37.49 94 MET A CA 1
ATOM 687 C C . MET A 1 92 ? 48.470 35.073 13.447 1.00 39.33 94 MET A C 1
ATOM 688 O O . MET A 1 92 ? 49.352 34.657 12.678 1.00 36.77 94 MET A O 1
ATOM 693 N N . PRO A 1 93 ? 48.704 35.335 14.743 1.00 42.14 95 PRO A N 1
ATOM 694 C CA . PRO A 1 93 ? 47.661 35.627 15.769 1.00 41.58 95 PRO A CA 1
ATOM 695 C C . PRO A 1 93 ? 47.181 37.091 15.968 1.00 40.49 95 PRO A C 1
ATOM 696 O O . PRO A 1 93 ? 46.108 37.297 16.557 1.00 38.59 95 PRO A O 1
ATOM 700 N N . GLU A 1 94 ? 47.936 38.087 15.506 1.00 42.27 96 GLU A N 1
ATOM 701 C CA . GLU A 1 94 ? 47.550 39.496 15.720 1.00 44.39 96 GLU A CA 1
ATOM 702 C C . GLU A 1 94 ? 46.107 39.801 15.300 1.00 41.69 96 GLU A C 1
ATOM 703 O O . GLU A 1 94 ? 45.405 40.539 15.970 1.00 44.63 96 GLU A O 1
ATOM 709 N N . GLY A 1 95 ? 45.690 39.240 14.174 1.00 37.48 97 GLY A N 1
ATOM 710 C CA . GLY A 1 95 ? 44.297 39.182 13.806 1.00 32.87 97 GLY A CA 1
ATOM 711 C C . GLY A 1 95 ? 44.026 40.102 12.669 1.00 32.30 97 GLY A C 1
ATOM 712 O O . GLY A 1 95 ? 44.959 40.591 12.022 1.00 31.96 97 GLY A O 1
ATOM 713 N N . TYR A 1 96 ? 42.745 40.359 12.450 1.00 30.33 98 TYR A N 1
ATOM 714 C CA . TYR A 1 96 ? 42.307 41.271 11.402 1.00 30.61 98 TYR A CA 1
ATOM 715 C C . TYR A 1 96 ? 41.041 41.993 11.811 1.00 31.44 98 TYR A C 1
ATOM 716 O O . TYR A 1 96 ? 40.319 41.548 12.720 1.00 29.42 98 TYR A O 1
ATOM 725 N N . VAL A 1 97 ? 40.808 43.136 11.170 1.00 30.94 99 VAL A N 1
ATOM 726 C CA . VAL A 1 97 ? 39.614 43.904 11.413 1.00 31.92 99 VAL A CA 1
ATOM 727 C C . VAL A 1 97 ? 38.688 43.529 10.280 1.00 33.08 99 VAL A C 1
ATOM 728 O O . VAL A 1 97 ? 39.111 43.508 9.120 1.00 31.87 99 VAL A O 1
ATOM 732 N N . GLN A 1 98 ? 37.438 43.236 10.623 1.00 31.27 100 GLN A N 1
ATOM 733 C CA . GLN A 1 98 ? 36.477 42.848 9.652 1.00 31.80 100 GLN A CA 1
ATOM 734 C C . GLN A 1 98 ? 35.309 43.772 9.823 1.00 32.68 100 GLN A C 1
ATOM 735 O O . GLN A 1 98 ? 34.712 43.820 10.891 1.00 33.74 100 GLN A O 1
ATOM 741 N N . GLU A 1 99 ? 34.990 44.494 8.754 1.00 35.18 101 GLU A N 1
ATOM 742 C CA . GLU A 1 99 ? 33.933 45.507 8.734 1.00 35.75 101 GLU A CA 1
ATOM 743 C C . GLU A 1 99 ? 33.002 45.165 7.606 1.00 31.21 101 GLU A C 1
ATOM 744 O O . GLU A 1 99 ? 33.411 44.596 6.616 1.00 26.95 101 GLU A O 1
ATOM 750 N N . ARG A 1 100 ? 31.745 45.543 7.758 1.00 31.46 102 ARG A N 1
ATOM 751 C CA . ARG A 1 100 ? 30.726 45.231 6.792 1.00 31.13 102 ARG A CA 1
ATOM 752 C C . ARG A 1 100 ? 29.581 46.202 6.894 1.00 29.69 102 ARG A C 1
ATOM 753 O O . ARG A 1 100 ? 29.226 46.678 7.967 1.00 29.04 102 ARG A O 1
ATOM 761 N N . THR A 1 101 ? 28.946 46.409 5.764 1.00 27.71 103 THR A N 1
ATOM 762 C CA . THR A 1 101 ? 27.651 47.008 5.725 1.00 26.70 103 THR A CA 1
ATOM 763 C C . THR A 1 101 ? 26.830 45.876 5.179 1.00 26.32 103 THR A C 1
ATOM 764 O O . THR A 1 101 ? 27.348 45.173 4.321 1.00 25.28 103 THR A O 1
ATOM 768 N N . ILE A 1 102 ? 25.585 45.708 5.655 1.00 26.48 104 ILE A N 1
ATOM 769 C CA . ILE A 1 102 ? 24.698 44.670 5.184 1.00 30.07 104 ILE A CA 1
ATOM 770 C C . ILE A 1 102 ? 23.330 45.246 4.851 1.00 31.63 104 ILE A C 1
ATOM 771 O O . ILE A 1 102 ? 22.507 45.518 5.720 1.00 33.04 104 ILE A O 1
ATOM 776 N N . PHE A 1 103 ? 23.051 45.342 3.571 1.00 34.71 105 PHE A N 1
ATOM 777 C CA . PHE A 1 103 ? 21.826 45.980 3.106 1.00 34.08 105 PHE A CA 1
ATOM 778 C C . PHE A 1 103 ? 20.720 44.967 3.008 1.00 33.35 105 PHE A C 1
ATOM 779 O O . PHE A 1 103 ? 20.780 44.038 2.213 1.00 34.97 105 PHE A O 1
ATOM 787 N N . PHE A 1 104 ? 19.717 45.115 3.838 1.00 34.98 106 PHE A N 1
ATOM 788 C CA . PHE A 1 104 ? 18.529 44.288 3.704 1.00 37.35 106 PHE A CA 1
ATOM 789 C C . PHE A 1 104 ? 17.713 45.050 2.721 1.00 40.10 106 PHE A C 1
ATOM 790 O O . PHE A 1 104 ? 17.575 46.258 2.853 1.00 43.32 106 PHE A O 1
ATOM 798 N N . LYS A 1 105 ? 17.226 44.366 1.700 1.00 45.10 107 LYS A N 1
ATOM 799 C CA . LYS A 1 105 ? 16.544 45.042 0.595 1.00 49.61 107 LYS A CA 1
ATOM 800 C C . LYS A 1 105 ? 15.179 45.422 1.128 1.00 42.35 107 LYS A C 1
ATOM 801 O O . LYS A 1 105 ? 14.590 44.613 1.826 1.00 33.98 107 LYS A O 1
ATOM 807 N N . ASP A 1 106 ? 14.708 46.632 0.769 1.00 41.28 108 ASP A N 1
ATOM 808 C CA . ASP A 1 106 ? 13.435 47.214 1.237 1.00 41.71 108 ASP A CA 1
ATOM 809 C C . ASP A 1 106 ? 13.406 47.397 2.750 1.00 38.70 108 ASP A C 1
ATOM 810 O O . ASP A 1 106 ? 12.333 47.352 3.365 1.00 42.09 108 ASP A O 1
ATOM 815 N N . ASP A 1 107 ? 14.586 47.608 3.340 1.00 33.74 109 ASP A N 1
ATOM 816 C CA . ASP A 1 107 ? 14.721 47.696 4.792 1.00 34.44 109 ASP A CA 1
ATOM 817 C C . ASP A 1 107 ? 16.048 48.274 5.183 1.00 31.69 109 ASP A C 1
ATOM 818 O O . ASP A 1 107 ? 16.794 48.721 4.322 1.00 35.10 109 ASP A O 1
ATOM 823 N N . GLY A 1 108 ? 16.355 48.276 6.469 1.00 30.12 110 GLY A N 1
ATOM 824 C CA . GLY A 1 108 ? 17.545 49.001 6.975 1.00 30.37 110 GLY A CA 1
ATOM 825 C C . GLY A 1 108 ? 18.855 48.313 6.668 1.00 29.24 110 GLY A C 1
ATOM 826 O O . GLY A 1 108 ? 18.863 47.309 5.981 1.00 31.67 110 GLY A O 1
ATOM 827 N N . ASN A 1 109 ? 19.958 48.842 7.160 1.00 29.66 111 ASN A N 1
ATOM 828 C CA . ASN A 1 109 ? 21.247 48.168 7.043 1.00 33.13 111 ASN A CA 1
ATOM 829 C C . ASN A 1 109 ? 21.940 47.986 8.386 1.00 33.89 111 ASN A C 1
ATOM 830 O O . ASN A 1 109 ? 21.738 48.779 9.279 1.00 37.38 111 ASN A O 1
ATOM 835 N N . TYR A 1 110 ? 22.774 46.958 8.500 1.00 30.29 112 TYR A N 1
ATOM 836 C CA . TYR A 1 110 ? 23.638 46.772 9.666 1.00 29.54 112 TYR A CA 1
ATOM 837 C C . TYR A 1 110 ? 24.962 47.278 9.218 1.00 28.46 112 TYR A C 1
ATOM 838 O O . TYR A 1 110 ? 25.289 47.143 8.061 1.00 30.62 112 TYR A O 1
ATOM 847 N N . LYS A 1 111 ? 25.713 47.860 10.129 1.00 29.57 113 LYS A N 1
ATOM 848 C CA . LYS A 1 111 ? 27.099 48.214 9.921 1.00 30.47 113 LYS A CA 1
ATOM 849 C C . LYS A 1 111 ? 27.806 47.584 11.096 1.00 31.66 113 LYS A C 1
ATOM 850 O O . LYS A 1 111 ? 27.323 47.662 12.225 1.00 30.43 113 LYS A O 1
ATOM 855 N N . THR A 1 112 ? 28.906 46.896 10.823 1.00 30.74 114 THR A N 1
ATOM 856 C CA . THR A 1 112 ? 29.553 46.086 11.813 1.00 28.99 114 THR A CA 1
ATOM 857 C C . THR A 1 112 ? 31.041 46.331 11.690 1.00 29.97 114 THR A C 1
ATOM 858 O O . THR A 1 112 ? 31.570 46.484 10.594 1.00 29.71 114 THR A O 1
ATOM 862 N N . ARG A 1 113 ? 31.686 46.421 12.839 1.00 30.80 115 ARG A N 1
ATOM 863 C CA . ARG A 1 113 ? 33.120 46.443 12.962 1.00 32.45 115 ARG A CA 1
ATOM 864 C C . ARG A 1 113 ? 33.502 45.336 13.965 1.00 32.04 115 ARG A C 1
ATOM 865 O O . ARG A 1 113 ? 32.878 45.209 15.033 1.00 32.30 115 ARG A O 1
ATOM 873 N N . ALA A 1 114 ? 34.512 44.545 13.615 1.00 30.21 116 ALA A N 1
ATOM 874 C CA . ALA A 1 114 ? 34.973 43.476 14.471 1.00 30.88 116 ALA A CA 1
ATOM 875 C C . ALA A 1 114 ? 36.489 43.301 14.463 1.00 33.27 116 ALA A C 1
ATOM 876 O O . ALA A 1 114 ? 37.139 43.486 13.419 1.00 32.73 116 ALA A O 1
ATOM 878 N N . GLU A 1 115 ? 37.048 42.959 15.629 1.00 35.64 117 GLU A N 1
ATOM 879 C CA . GLU A 1 115 ? 38.404 42.415 15.674 1.00 38.13 117 GLU A CA 1
ATOM 880 C C . GLU A 1 115 ? 38.318 40.871 15.855 1.00 37.68 117 GLU A C 1
ATOM 881 O O . GLU A 1 115 ? 37.556 40.349 16.682 1.00 34.23 117 GLU A O 1
ATOM 887 N N . VAL A 1 116 ? 39.064 40.157 15.021 1.00 34.98 118 VAL A N 1
ATOM 888 C CA . VAL A 1 116 ? 39.149 38.709 15.082 1.00 33.80 118 VAL A CA 1
ATOM 889 C C . VAL A 1 116 ? 40.606 38.406 15.314 1.00 33.10 118 VAL A C 1
ATOM 890 O O . VAL A 1 116 ? 41.408 38.714 14.477 1.00 34.17 118 VAL A O 1
ATOM 894 N N . LYS A 1 117 ? 40.940 37.846 16.469 1.00 35.78 119 LYS A N 1
ATOM 895 C CA . LYS A 1 117 ? 42.335 37.654 16.879 1.00 37.55 119 LYS A CA 1
ATOM 896 C C . LYS A 1 117 ? 42.460 36.645 18.028 1.00 36.08 119 LYS A C 1
ATOM 897 O O . LYS A 1 117 ? 41.487 36.370 18.738 1.00 34.69 119 LYS A O 1
ATOM 903 N N . PHE A 1 118 ? 43.659 36.106 18.204 1.00 33.63 120 PHE A N 1
ATOM 904 C CA . PHE A 1 118 ? 43.910 35.251 19.329 1.00 35.20 120 PHE A CA 1
ATOM 905 C C . PHE A 1 118 ? 44.076 36.130 20.563 1.00 41.23 120 PHE A C 1
ATOM 906 O O . PHE A 1 118 ? 44.866 37.095 20.546 1.00 42.09 120 PHE A O 1
ATOM 914 N N . GLU A 1 119 ? 43.283 35.820 21.597 1.00 44.13 121 GLU A N 1
ATOM 915 C CA . GLU A 1 119 ? 43.454 36.336 22.961 1.00 43.49 121 GLU A CA 1
ATOM 916 C C . GLU A 1 119 ? 43.784 35.073 23.755 1.00 45.34 121 GLU A C 1
ATOM 917 O O . GLU A 1 119 ? 42.910 34.310 24.159 1.00 49.06 121 GLU A O 1
ATOM 923 N N . GLY A 1 120 ? 45.069 34.840 23.943 1.00 44.95 122 GLY A N 1
ATOM 924 C CA . GLY A 1 120 ? 45.535 33.598 24.504 1.00 44.25 122 GLY A CA 1
ATOM 925 C C . GLY A 1 120 ? 45.512 32.519 23.438 1.00 44.39 122 GLY A C 1
ATOM 926 O O . GLY A 1 120 ? 45.978 32.751 22.314 1.00 46.93 122 GLY A O 1
ATOM 927 N N . ASP A 1 121 ? 44.990 31.350 23.830 1.00 43.97 123 ASP A N 1
ATOM 928 C CA A ASP A 1 121 ? 44.887 30.229 22.883 0.50 43.78 123 ASP A CA 1
ATOM 929 C CA B ASP A 1 121 ? 44.804 30.130 23.030 0.50 43.13 123 ASP A CA 1
ATOM 930 C C . ASP A 1 121 ? 43.451 30.112 22.323 1.00 42.85 123 ASP A C 1
ATOM 931 O O . ASP A 1 121 ? 43.160 29.209 21.547 1.00 45.07 123 ASP A O 1
ATOM 940 N N . THR A 1 122 ? 42.601 31.079 22.676 1.00 39.49 124 THR A N 1
ATOM 941 C CA . THR A 1 122 ? 41.256 31.236 22.142 1.00 36.11 124 THR A CA 1
ATOM 942 C C . THR A 1 122 ? 41.219 32.270 20.995 1.00 37.13 124 THR A C 1
ATOM 943 O O . THR A 1 122 ? 41.916 33.286 21.027 1.00 39.50 124 THR A O 1
ATOM 947 N N . LEU A 1 123 ? 40.394 31.983 19.989 1.00 35.00 125 LEU A N 1
ATOM 948 C CA . LEU A 1 123 ? 40.129 32.890 18.881 1.00 32.81 125 LEU A CA 1
ATOM 949 C C . LEU A 1 123 ? 38.901 33.682 19.245 1.00 31.13 125 LEU A C 1
ATOM 950 O O . LEU A 1 123 ? 37.832 33.091 19.496 1.00 27.98 125 LEU A O 1
ATOM 955 N N . VAL A 1 124 ? 39.044 35.009 19.274 1.00 30.65 126 VAL A N 1
ATOM 956 C CA . VAL A 1 124 ? 37.969 35.885 19.746 1.00 30.91 126 VAL A CA 1
ATOM 957 C C . VAL A 1 124 ? 37.518 36.795 18.609 1.00 30.61 126 VAL A C 1
ATOM 958 O O . VAL A 1 124 ? 38.350 37.325 17.885 1.00 31.75 126 VAL A O 1
ATOM 962 N N . ASN A 1 125 ? 36.197 36.943 18.484 1.00 30.18 127 ASN A N 1
ATOM 963 C CA . ASN A 1 125 ? 35.523 37.823 17.556 1.00 29.94 127 ASN A CA 1
ATOM 964 C C . ASN A 1 125 ? 34.710 38.808 18.396 1.00 31.50 127 ASN A C 1
ATOM 965 O O . ASN A 1 125 ? 33.714 38.434 19.020 1.00 33.40 127 ASN A O 1
ATOM 970 N N . ARG A 1 126 ? 35.160 40.062 18.446 1.00 34.75 128 ARG A N 1
ATOM 971 C CA . ARG A 1 126 ? 34.484 41.138 19.209 1.00 33.68 128 ARG A CA 1
ATOM 972 C C . ARG A 1 126 ? 33.925 42.108 18.211 1.00 31.52 128 ARG A C 1
ATOM 973 O O . ARG A 1 126 ? 34.703 42.658 17.408 1.00 31.72 128 ARG A O 1
ATOM 981 N N . ILE A 1 127 ? 32.624 42.370 18.324 1.00 28.05 129 ILE A N 1
ATOM 982 C CA . ILE A 1 127 ? 31.875 43.060 17.321 1.00 31.82 129 ILE A CA 1
ATOM 983 C C . ILE A 1 127 ? 31.033 44.200 17.898 1.00 33.85 129 ILE A C 1
ATOM 984 O O . ILE A 1 127 ? 30.317 44.001 18.852 1.00 31.21 129 ILE A O 1
ATOM 989 N N . GLU A 1 128 ? 31.065 45.357 17.235 1.00 38.28 130 GLU A N 1
ATOM 990 C CA . GLU A 1 128 ? 30.104 46.445 17.433 1.00 40.58 130 GLU A CA 1
ATOM 991 C C . GLU A 1 128 ? 29.137 46.416 16.242 1.00 36.56 130 GLU A C 1
ATOM 992 O O . GLU A 1 128 ? 29.585 46.285 15.112 1.00 28.66 130 GLU A O 1
ATOM 998 N N . LEU A 1 129 ? 27.829 46.525 16.499 1.00 35.03 131 LEU A N 1
ATOM 999 C CA . LEU A 1 129 ? 26.824 46.507 15.448 1.00 36.77 131 LEU A CA 1
ATOM 1000 C C . LEU A 1 129 ? 25.872 47.669 15.645 1.00 40.01 131 LEU A C 1
ATOM 1001 O O . LEU A 1 129 ? 25.267 47.781 16.709 1.00 37.67 131 LEU A O 1
ATOM 1006 N N . LYS A 1 130 ? 25.747 48.508 14.601 1.00 40.54 132 LYS A N 1
ATOM 1007 C CA . LYS A 1 130 ? 24.781 49.593 14.543 1.00 37.81 132 LYS A CA 1
ATOM 1008 C C . LYS A 1 130 ? 23.852 49.310 13.359 1.00 33.83 132 LYS A C 1
ATOM 1009 O O . LYS A 1 130 ? 24.329 49.113 12.269 1.00 33.44 132 LYS A O 1
ATOM 1011 N N . GLY A 1 131 ? 22.544 49.267 13.600 1.00 32.47 133 GLY A N 1
ATOM 1012 C CA . GLY A 1 131 ? 21.528 49.183 12.562 1.00 36.58 133 GLY A CA 1
ATOM 1013 C C . GLY A 1 131 ? 20.587 50.396 12.519 1.00 40.61 133 GLY A C 1
ATOM 1014 O O . GLY A 1 131 ? 20.179 50.885 13.566 1.00 41.84 133 GLY A O 1
ATOM 1015 N N . ILE A 1 132 ? 20.225 50.871 11.319 1.00 39.78 134 ILE A N 1
ATOM 1016 C CA . ILE A 1 132 ? 19.383 52.066 11.180 1.00 40.74 134 ILE A CA 1
ATOM 1017 C C . ILE A 1 132 ? 18.369 51.922 10.077 1.00 42.07 134 ILE A C 1
ATOM 1018 O O . ILE A 1 132 ? 18.480 51.048 9.240 1.00 41.70 134 ILE A O 1
ATOM 1023 N N . ASP A 1 133 ? 17.378 52.805 10.104 1.00 43.01 135 ASP A N 1
ATOM 1024 C CA . ASP A 1 133 ? 16.375 52.955 9.038 1.00 44.65 135 ASP A CA 1
ATOM 1025 C C . ASP A 1 133 ? 15.583 51.686 8.794 1.00 40.43 135 ASP A C 1
ATOM 1026 O O . ASP A 1 133 ? 14.992 51.548 7.722 1.00 36.93 135 ASP A O 1
ATOM 1031 N N . PHE A 1 134 ? 15.532 50.791 9.793 1.00 36.02 136 PHE A N 1
ATOM 1032 C CA . PHE A 1 134 ? 14.734 49.563 9.691 1.00 35.82 136 PHE A CA 1
ATOM 1033 C C . PHE A 1 134 ? 13.280 49.902 9.869 1.00 35.49 136 PHE A C 1
ATOM 1034 O O . PHE A 1 134 ? 12.970 50.789 10.605 1.00 39.49 136 PHE A O 1
ATOM 1042 N N . LYS A 1 135 ? 12.399 49.190 9.213 1.00 38.15 137 LYS A N 1
ATOM 1043 C CA . LYS A 1 135 ? 10.984 49.436 9.320 1.00 46.38 137 LYS A CA 1
ATOM 1044 C C . LYS A 1 135 ? 10.386 48.606 10.443 1.00 50.05 137 LYS A C 1
ATOM 1045 O O . LYS A 1 135 ? 10.706 47.432 10.557 1.00 49.51 137 LYS A O 1
ATOM 1051 N N . ASP A 1 136 ? 9.466 49.178 11.225 1.00 54.03 138 ASP A N 1
ATOM 1052 C CA . ASP A 1 136 ? 8.876 48.464 12.395 1.00 54.44 138 ASP A CA 1
ATOM 1053 C C . ASP A 1 136 ? 8.008 47.248 12.021 1.00 49.61 138 ASP A C 1
ATOM 1054 O O . ASP A 1 136 ? 8.015 46.260 12.732 1.00 51.85 138 ASP A O 1
ATOM 1059 N N . ASP A 1 137 ? 7.255 47.356 10.925 1.00 53.59 139 ASP A N 1
ATOM 1060 C CA . ASP A 1 137 ? 6.524 46.244 10.289 1.00 52.22 139 ASP A CA 1
ATOM 1061 C C . ASP A 1 137 ? 7.390 45.463 9.252 1.00 50.74 139 ASP A C 1
ATOM 1062 O O . ASP A 1 137 ? 6.858 44.638 8.512 1.00 53.54 139 ASP A O 1
ATOM 1064 N N . GLY A 1 138 ? 8.702 45.719 9.177 1.00 45.50 140 GLY A N 1
ATOM 1065 C CA . GLY A 1 138 ? 9.604 44.972 8.285 1.00 44.84 140 GLY A CA 1
ATOM 1066 C C . GLY A 1 138 ? 9.868 43.521 8.710 1.00 47.25 140 GLY A C 1
ATOM 1067 O O . GLY A 1 138 ? 9.343 43.029 9.729 1.00 48.55 140 GLY A O 1
ATOM 1068 N N . ASN A 1 139 ? 10.655 42.801 7.916 1.00 43.50 141 ASN A N 1
ATOM 1069 C CA . ASN A 1 139 ? 10.914 41.386 8.225 1.00 41.78 141 ASN A CA 1
ATOM 1070 C C . ASN A 1 139 ? 11.944 41.236 9.384 1.00 37.51 141 ASN A C 1
ATOM 1071 O O . ASN A 1 139 ? 11.929 40.236 10.076 1.00 34.42 141 ASN A O 1
ATOM 1076 N N . ILE A 1 140 ? 12.811 42.224 9.592 1.00 32.77 142 ILE A N 1
ATOM 1077 C CA . ILE A 1 140 ? 13.807 42.171 10.650 1.00 33.55 142 ILE A CA 1
ATOM 1078 C C . ILE A 1 140 ? 13.088 42.554 11.980 1.00 37.12 142 ILE A C 1
ATOM 1079 O O . ILE A 1 140 ? 12.724 41.657 12.763 1.00 34.83 142 ILE A O 1
ATOM 1084 N N . LEU A 1 141 ? 12.773 43.842 12.192 1.00 36.65 143 LEU A N 1
ATOM 1085 C CA . LEU A 1 141 ? 12.085 44.255 13.445 1.00 36.68 143 LEU A CA 1
ATOM 1086 C C . LEU A 1 141 ? 10.731 43.607 13.673 1.00 38.48 143 LEU A C 1
ATOM 1087 O O . LEU A 1 141 ? 10.328 43.432 14.833 1.00 42.73 143 LEU A O 1
ATOM 1092 N N . GLY A 1 142 ? 10.079 43.159 12.612 1.00 37.00 144 GLY A N 1
ATOM 1093 C CA . GLY A 1 142 ? 8.839 42.389 12.767 1.00 37.30 144 GLY A CA 1
ATOM 1094 C C . GLY A 1 142 ? 8.962 40.882 12.927 1.00 36.12 144 GLY A C 1
ATOM 1095 O O . GLY A 1 142 ? 7.921 40.198 12.962 1.00 31.60 144 GLY A O 1
ATOM 1096 N N . HIS A 1 143 ? 10.195 40.350 13.013 1.00 36.82 145 HIS A N 1
ATOM 1097 C CA . HIS A 1 143 ? 10.438 38.871 13.239 1.00 37.63 145 HIS A CA 1
ATOM 1098 C C . HIS A 1 143 ? 9.695 37.897 12.314 1.00 37.46 145 HIS A C 1
ATOM 1099 O O . HIS A 1 143 ? 9.044 36.995 12.762 1.00 38.95 145 HIS A O 1
ATOM 1106 N N . LYS A 1 144 ? 9.820 38.081 11.013 1.00 45.11 146 LYS A N 1
ATOM 1107 C CA . LYS A 1 144 ? 9.106 37.265 10.023 1.00 47.90 146 LYS A CA 1
ATOM 1108 C C . LYS A 1 144 ? 10.013 36.276 9.240 1.00 42.51 146 LYS A C 1
ATOM 1109 O O . LYS A 1 144 ? 9.559 35.641 8.289 1.00 44.32 146 LYS A O 1
ATOM 1115 N N . LEU A 1 145 ? 11.265 36.122 9.653 1.00 37.61 147 LEU A N 1
ATOM 1116 C CA . LEU A 1 145 ? 12.210 35.266 8.966 1.00 36.34 147 LEU A CA 1
ATOM 1117 C C . LEU A 1 145 ? 12.200 33.876 9.567 1.00 39.01 147 LEU A C 1
ATOM 1118 O O . LEU A 1 145 ? 12.212 33.740 10.789 1.00 39.35 147 LEU A O 1
ATOM 1123 N N . GLU A 1 146 ? 12.211 32.850 8.704 1.00 39.62 148 GLU A N 1
ATOM 1124 C CA . GLU A 1 146 ? 12.249 31.457 9.147 1.00 37.10 148 GLU A CA 1
ATOM 1125 C C . GLU A 1 146 ? 13.535 31.255 9.948 1.00 34.33 148 GLU A C 1
ATOM 1126 O O . GLU A 1 146 ? 14.518 31.976 9.765 1.00 32.44 148 GLU A O 1
ATOM 1132 N N . TYR A 1 147 ? 13.499 30.298 10.862 1.00 33.72 149 TYR A N 1
ATOM 1133 C CA . TYR A 1 147 ? 14.677 29.920 11.628 1.00 33.45 149 TYR A CA 1
ATOM 1134 C C . TYR A 1 147 ? 15.410 28.826 10.829 1.00 32.69 149 TYR A C 1
ATOM 1135 O O . TYR A 1 147 ? 15.233 27.643 11.069 1.00 30.55 149 TYR A O 1
ATOM 1144 N N . ASN A 1 148 ? 16.181 29.254 9.843 1.00 31.36 150 ASN A N 1
ATOM 1145 C CA . ASN A 1 148 ? 16.936 28.354 8.972 1.00 31.76 150 ASN A CA 1
ATOM 1146 C C . ASN A 1 148 ? 17.922 29.191 8.195 1.00 29.40 150 ASN A C 1
ATOM 1147 O O . ASN A 1 148 ? 18.014 30.409 8.404 1.00 28.65 150 ASN A O 1
ATOM 1152 N N . TYR A 1 149 ? 18.678 28.534 7.325 1.00 27.75 151 TYR A N 1
ATOM 1153 C CA . TYR A 1 149 ? 19.786 29.160 6.672 1.00 26.55 151 TYR A CA 1
ATOM 1154 C C . TYR A 1 149 ? 20.161 28.450 5.368 1.00 27.68 151 TYR A C 1
ATOM 1155 O O . TYR A 1 149 ? 20.243 27.224 5.306 1.00 30.64 151 TYR A O 1
ATOM 1164 N N . ASN A 1 150 ? 20.364 29.235 4.320 1.00 27.57 152 ASN A N 1
ATOM 1165 C CA . ASN A 1 150 ? 20.802 28.733 3.044 1.00 26.79 152 ASN A CA 1
ATOM 1166 C C . ASN A 1 150 ? 22.339 28.658 3.003 1.00 29.42 152 ASN A C 1
ATOM 1167 O O . ASN A 1 150 ? 23.036 29.186 3.881 1.00 29.07 152 ASN A O 1
ATOM 1172 N N . GLU A 1 151 ? 22.836 28.004 1.954 1.00 28.37 153 GLU A N 1
ATOM 1173 C CA . GLU A 1 151 ? 24.240 27.990 1.586 1.00 28.24 153 GLU A CA 1
ATOM 1174 C C . GLU A 1 151 ? 24.501 29.174 0.658 1.00 25.40 153 GLU A C 1
ATOM 1175 O O . GLU A 1 151 ? 23.600 29.604 -0.061 1.00 22.30 153 GLU A O 1
ATOM 1181 N N . HIS A 1 152 ? 25.743 29.666 0.658 1.00 24.30 154 HIS A N 1
ATOM 1182 C CA . HIS A 1 152 ? 26.130 30.813 -0.159 1.00 24.84 154 HIS A CA 1
ATOM 1183 C C . HIS A 1 152 ? 27.539 30.706 -0.606 1.00 25.63 154 HIS A C 1
ATOM 1184 O O . HIS A 1 152 ? 28.342 30.001 0.007 1.00 28.43 154 HIS A O 1
ATOM 1191 N N . LEU A 1 153 ? 27.866 31.446 -1.660 1.00 26.74 155 LEU A N 1
ATOM 1192 C CA . LEU A 1 153 ? 29.254 31.591 -2.080 1.00 27.25 155 LEU A CA 1
ATOM 1193 C C . LEU A 1 153 ? 29.684 32.973 -1.642 1.00 26.87 155 LEU A C 1
ATOM 1194 O O . LEU A 1 153 ? 28.981 33.932 -1.896 1.00 30.52 155 LEU A O 1
ATOM 1199 N N . VAL A 1 154 ? 30.803 33.047 -0.930 1.00 26.56 156 VAL A N 1
ATOM 1200 C CA . VAL A 1 154 ? 31.397 34.300 -0.490 1.00 27.32 156 VAL A CA 1
ATOM 1201 C C . VAL A 1 154 ? 32.557 34.615 -1.408 1.00 29.06 156 VAL A C 1
ATOM 1202 O O . VAL A 1 154 ? 33.648 34.037 -1.251 1.00 28.33 156 VAL A O 1
ATOM 1206 N N . TYR A 1 155 ? 32.332 35.544 -2.340 1.00 28.58 157 TYR A N 1
ATOM 1207 C CA . TYR A 1 155 ? 33.318 35.925 -3.365 1.00 28.93 157 TYR A CA 1
ATOM 1208 C C . TYR A 1 155 ? 34.386 36.858 -2.783 1.00 30.37 157 TYR A C 1
ATOM 1209 O O . TYR A 1 155 ? 34.073 37.962 -2.354 1.00 32.94 157 TYR A O 1
ATOM 1218 N N . ILE A 1 156 ? 35.634 36.432 -2.815 1.00 29.51 158 ILE A N 1
ATOM 1219 C CA . ILE A 1 156 ? 36.704 37.140 -2.157 1.00 33.12 158 ILE A CA 1
ATOM 1220 C C . ILE A 1 156 ? 37.698 37.666 -3.181 1.00 38.29 158 ILE A C 1
ATOM 1221 O O . ILE A 1 156 ? 38.106 36.923 -4.063 1.00 43.93 158 ILE A O 1
ATOM 1226 N N . MET A 1 157 ? 38.091 38.927 -3.055 1.00 40.38 159 MET A N 1
ATOM 1227 C CA . MET A 1 157 ? 39.101 39.547 -3.902 1.00 43.02 159 MET A CA 1
ATOM 1228 C C . MET A 1 157 ? 40.148 40.232 -3.015 1.00 43.46 159 MET A C 1
ATOM 1229 O O . MET A 1 157 ? 39.849 40.717 -1.923 1.00 43.41 159 MET A O 1
ATOM 1234 N N . ALA A 1 158 ? 41.382 40.290 -3.466 1.00 41.46 160 ALA A N 1
ATOM 1235 C CA . ALA A 1 158 ? 42.392 41.012 -2.711 1.00 44.57 160 ALA A CA 1
ATOM 1236 C C . ALA A 1 158 ? 42.118 42.504 -2.761 1.00 45.91 160 ALA A C 1
ATOM 1237 O O . ALA A 1 158 ? 41.464 42.987 -3.656 1.00 47.99 160 ALA A O 1
ATOM 1239 N N . ASP A 1 159 ? 42.638 43.221 -1.782 1.00 52.24 161 ASP A N 1
ATOM 1240 C CA . ASP A 1 159 ? 42.614 44.693 -1.760 1.00 59.01 161 ASP A CA 1
ATOM 1241 C C . ASP A 1 159 ? 44.037 45.181 -1.405 1.00 62.97 161 ASP A C 1
ATOM 1242 O O . ASP A 1 159 ? 44.344 45.385 -0.213 1.00 58.92 161 ASP A O 1
ATOM 1247 N N . LYS A 1 160 ? 44.893 45.356 -2.425 1.00 65.65 162 LYS A N 1
ATOM 1248 C CA . LYS A 1 160 ? 46.332 45.666 -2.202 1.00 66.80 162 LYS A CA 1
ATOM 1249 C C . LYS A 1 160 ? 46.497 46.907 -1.277 1.00 65.62 162 LYS A C 1
ATOM 1250 O O . LYS A 1 160 ? 47.133 46.808 -0.210 1.00 57.47 162 LYS A O 1
ATOM 1253 N N . GLN A 1 161 ? 45.852 48.021 -1.654 1.00 61.21 163 GLN A N 1
ATOM 1254 C CA . GLN A 1 161 ? 45.788 49.251 -0.837 1.00 64.24 163 GLN A CA 1
ATOM 1255 C C . GLN A 1 161 ? 45.608 49.042 0.727 1.00 61.67 163 GLN A C 1
ATOM 1256 O O . GLN A 1 161 ? 46.529 49.323 1.484 1.00 55.78 163 GLN A O 1
ATOM 1258 N N . LYS A 1 162 ? 44.474 48.523 1.210 1.00 61.16 164 LYS A N 1
ATOM 1259 C CA . LYS A 1 162 ? 44.360 48.145 2.647 1.00 59.65 164 LYS A CA 1
ATOM 1260 C C . LYS A 1 162 ? 45.197 46.870 3.094 1.00 60.54 164 LYS A C 1
ATOM 1261 O O . LYS A 1 162 ? 45.223 46.556 4.285 1.00 57.24 164 LYS A O 1
ATOM 1264 N N . ASN A 1 163 ? 45.887 46.179 2.150 1.00 60.82 165 ASN A N 1
ATOM 1265 C CA . ASN A 1 163 ? 46.770 44.996 2.399 1.00 50.29 165 ASN A CA 1
ATOM 1266 C C . ASN A 1 163 ? 45.974 43.879 3.025 1.00 51.04 165 ASN A C 1
ATOM 1267 O O . ASN A 1 163 ? 46.402 43.280 4.008 1.00 57.50 165 ASN A O 1
ATOM 1272 N N . GLY A 1 164 ? 44.797 43.624 2.472 1.00 44.56 166 GLY A N 1
ATOM 1273 C CA . GLY A 1 164 ? 43.916 42.572 2.974 1.00 42.65 166 GLY A CA 1
ATOM 1274 C C . GLY A 1 164 ? 42.936 42.123 1.903 1.00 38.14 166 GLY A C 1
ATOM 1275 O O . GLY A 1 164 ? 43.337 41.965 0.743 1.00 35.47 166 GLY A O 1
ATOM 1276 N N . THR A 1 165 ? 41.659 41.957 2.269 1.00 33.58 167 THR A N 1
ATOM 1277 C CA . THR A 1 165 ? 40.661 41.511 1.308 1.00 35.83 167 THR A CA 1
ATOM 1278 C C . THR A 1 165 ? 39.321 42.213 1.333 1.00 32.92 167 THR A C 1
ATOM 1279 O O . THR A 1 165 ? 38.939 42.788 2.308 1.00 32.96 167 THR A O 1
ATOM 1283 N N . LYS A 1 166 ? 38.600 42.047 0.232 1.00 34.17 168 LYS A N 1
ATOM 1284 C CA . LYS A 1 166 ? 37.235 42.468 0.057 1.00 36.40 168 LYS A CA 1
ATOM 1285 C C . LYS A 1 166 ? 36.403 41.197 -0.132 1.00 32.25 168 LYS A C 1
ATOM 1286 O O . LYS A 1 166 ? 36.923 40.168 -0.532 1.00 29.77 168 LYS A O 1
ATOM 1290 N N . ALA A 1 167 ? 35.100 41.303 0.095 1.00 28.66 169 ALA A N 1
ATOM 1291 C CA . ALA A 1 167 ? 34.175 40.278 -0.308 1.00 27.30 169 ALA A CA 1
ATOM 1292 C C . ALA A 1 167 ? 32.798 40.857 -0.510 1.00 27.09 169 ALA A C 1
ATOM 1293 O O . ALA A 1 167 ? 32.408 41.800 0.162 1.00 28.81 169 ALA A O 1
ATOM 1295 N N . ILE A 1 168 ? 32.060 40.271 -1.439 1.00 26.60 170 ILE A N 1
ATOM 1296 C CA . ILE A 1 168 ? 30.706 40.691 -1.733 1.00 27.37 170 ILE A CA 1
ATOM 1297 C C . ILE A 1 168 ? 29.894 39.431 -1.862 1.00 27.19 170 ILE A C 1
ATOM 1298 O O . ILE A 1 168 ? 30.328 38.510 -2.545 1.00 26.89 170 ILE A O 1
ATOM 1303 N N . PHE A 1 169 ? 28.739 39.361 -1.190 1.00 27.62 171 PHE A N 1
ATOM 1304 C CA . PHE A 1 169 ? 27.816 38.224 -1.383 1.00 25.63 171 PHE A CA 1
ATOM 1305 C C . PHE A 1 169 ? 26.431 38.534 -0.926 1.00 26.19 171 PHE A C 1
ATOM 1306 O O . PHE A 1 169 ? 26.236 39.433 -0.148 1.00 29.97 171 PHE A O 1
ATOM 1314 N N . GLN A 1 170 ? 25.472 37.756 -1.391 1.00 26.42 172 GLN A N 1
ATOM 1315 C CA . GLN A 1 170 ? 24.084 38.032 -1.142 1.00 27.23 17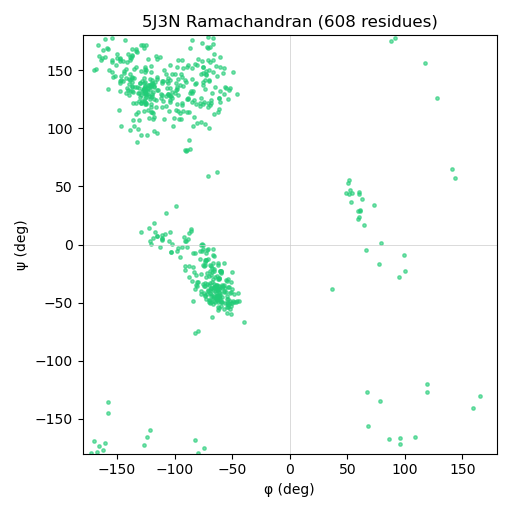2 GLN A CA 1
ATOM 1316 C C . GLN A 1 170 ? 23.460 36.867 -0.417 1.00 28.32 172 GLN A C 1
ATOM 1317 O O . GLN A 1 170 ? 23.402 35.784 -0.960 1.00 27.51 172 GLN A O 1
ATOM 1323 N N . VAL A 1 171 ? 22.970 37.118 0.802 1.00 27.56 173 VAL A N 1
ATOM 1324 C CA . VAL A 1 171 ? 22.371 36.106 1.623 1.00 26.79 173 VAL A CA 1
ATOM 1325 C C . VAL A 1 171 ? 20.884 36.106 1.401 1.00 27.79 173 VAL A C 1
ATOM 1326 O O . VAL A 1 171 ? 20.257 37.139 1.279 1.00 29.38 173 VAL A O 1
ATOM 1330 N N . HIS A 1 172 ? 20.325 34.922 1.439 1.00 27.60 174 HIS A N 1
ATOM 1331 C CA . HIS A 1 172 ? 18.920 34.681 1.298 1.00 30.16 174 HIS A CA 1
ATOM 1332 C C . HIS A 1 172 ? 18.361 34.241 2.660 1.00 31.22 174 HIS A C 1
ATOM 1333 O O . HIS A 1 172 ? 18.585 33.114 3.113 1.00 33.06 174 HIS A O 1
ATOM 1340 N N . HIS A 1 173 ? 17.605 35.111 3.290 1.00 30.56 175 HIS A N 1
ATOM 1341 C CA . HIS A 1 173 ? 16.888 34.758 4.497 1.00 30.84 175 HIS A CA 1
ATOM 1342 C C . HIS A 1 173 ? 15.514 34.417 4.034 1.00 29.09 175 HIS A C 1
ATOM 1343 O O . HIS A 1 173 ? 14.828 35.286 3.545 1.00 30.76 175 HIS A O 1
ATOM 1350 N N . ASN A 1 174 ? 15.109 33.175 4.182 1.00 30.66 176 ASN A N 1
ATOM 1351 C CA . ASN A 1 174 ? 13.745 32.759 3.844 1.00 32.11 176 ASN A CA 1
ATOM 1352 C C . ASN A 1 174 ? 12.809 33.449 4.758 1.00 32.50 176 ASN A C 1
ATOM 1353 O O . ASN A 1 174 ? 13.068 33.533 5.972 1.00 30.98 176 ASN A O 1
ATOM 1358 N N . ILE A 1 175 ? 11.733 33.957 4.167 1.00 35.68 177 ILE A N 1
ATOM 1359 C CA . ILE A 1 175 ? 10.672 34.659 4.888 1.00 37.18 177 ILE A CA 1
ATOM 1360 C C . ILE A 1 175 ? 9.623 33.633 5.287 1.00 38.21 177 ILE A C 1
ATOM 1361 O O . ILE A 1 175 ? 9.362 32.715 4.517 1.00 39.24 177 ILE A O 1
ATOM 1366 N N . GLU A 1 176 ? 9.054 33.777 6.498 1.00 42.55 178 GLU A N 1
ATOM 1367 C CA . GLU A 1 176 ? 7.923 32.938 6.978 1.00 44.99 178 GLU A CA 1
ATOM 1368 C C . GLU A 1 176 ? 6.743 33.134 6.035 1.00 41.87 178 GLU A C 1
ATOM 1369 O O . GLU A 1 176 ? 6.424 34.241 5.677 1.00 43.90 178 GLU A O 1
ATOM 1371 N N . ASP A 1 177 ? 6.137 32.042 5.613 1.00 46.90 179 ASP A N 1
ATOM 1372 C CA . ASP A 1 177 ? 5.003 32.029 4.666 1.00 50.31 179 ASP A CA 1
ATOM 1373 C C . ASP A 1 177 ? 5.343 32.205 3.168 1.00 48.71 179 ASP A C 1
ATOM 1374 O O . ASP A 1 177 ? 4.449 32.206 2.319 1.00 49.97 179 ASP A O 1
ATOM 1379 N N . GLY A 1 178 ? 6.631 32.322 2.846 1.00 47.91 180 GLY A N 1
ATOM 1380 C CA . GLY A 1 178 ? 7.119 32.363 1.475 1.00 41.40 180 GLY A CA 1
ATOM 1381 C C . GLY A 1 178 ? 7.815 33.662 1.101 1.00 38.16 180 GLY A C 1
ATOM 1382 O O . GLY A 1 178 ? 7.590 34.721 1.688 1.00 38.97 180 GLY A O 1
ATOM 1383 N N . GLY A 1 179 ? 8.663 33.555 0.093 1.00 35.90 181 GLY A N 1
ATOM 1384 C CA . GLY A 1 179 ? 9.440 34.660 -0.420 1.00 33.32 181 GLY A CA 1
ATOM 1385 C C . GLY A 1 179 ? 10.767 34.713 0.282 1.00 31.76 181 GLY A C 1
ATOM 1386 O O . GLY A 1 179 ? 11.024 33.936 1.187 1.00 33.87 181 GLY A O 1
ATOM 1387 N N . VAL A 1 180 ? 11.601 35.658 -0.118 1.00 31.65 182 VAL A N 1
ATOM 1388 C CA . VAL A 1 180 ? 12.947 35.742 0.370 1.00 31.85 182 VAL A CA 1
ATOM 1389 C C . VAL A 1 180 ? 13.269 37.189 0.676 1.00 31.47 182 VAL A C 1
ATOM 1390 O O . VAL A 1 180 ? 12.815 38.091 -0.043 1.00 34.22 182 VAL A O 1
ATOM 1394 N N . GLN A 1 181 ? 14.057 37.377 1.736 1.00 27.66 183 GLN A N 1
ATOM 1395 C CA . GLN A 1 181 ? 14.552 38.647 2.164 1.00 28.81 183 GLN A CA 1
ATOM 1396 C C . GLN A 1 181 ? 16.022 38.622 1.907 1.00 29.00 183 GLN A C 1
ATOM 1397 O O . GLN A 1 181 ? 16.723 37.847 2.506 1.00 35.93 183 GLN A O 1
ATOM 1403 N N . LEU A 1 182 ? 16.516 39.506 1.068 1.00 29.09 184 LEU A N 1
ATOM 1404 C CA . LEU A 1 182 ? 17.903 39.446 0.621 1.00 26.51 184 LEU A CA 1
ATOM 1405 C C . LEU A 1 182 ? 18.738 40.288 1.505 1.00 24.85 184 LEU A C 1
ATOM 1406 O O . LEU A 1 182 ? 18.247 41.279 2.008 1.00 24.70 184 LEU A O 1
ATOM 1411 N N . ALA A 1 183 ? 20.014 39.938 1.651 1.00 24.47 185 ALA A N 1
ATOM 1412 C CA . ALA A 1 183 ? 20.935 40.705 2.490 1.00 25.63 185 ALA A CA 1
ATOM 1413 C C . ALA A 1 183 ? 22.294 40.838 1.837 1.00 27.33 185 ALA A C 1
ATOM 1414 O O . ALA A 1 183 ? 23.127 39.943 1.950 1.00 29.21 185 ALA A O 1
ATOM 1416 N N . ASP A 1 184 ? 22.527 41.982 1.187 1.00 27.50 186 ASP A N 1
ATOM 1417 C CA . ASP A 1 184 ? 23.713 42.146 0.407 1.00 27.64 186 ASP A CA 1
ATOM 1418 C C . ASP A 1 184 ? 24.789 42.541 1.361 1.00 26.51 186 ASP A C 1
ATOM 1419 O O . ASP A 1 184 ? 24.639 43.548 2.059 1.00 29.26 186 ASP A O 1
ATOM 1424 N N . HIS A 1 185 ? 25.871 41.768 1.364 1.00 23.20 187 HIS A N 1
ATOM 1425 C CA . HIS A 1 185 ? 26.988 41.988 2.242 1.00 23.86 187 HIS A CA 1
ATOM 1426 C C . HIS A 1 185 ? 28.132 42.638 1.502 1.00 24.61 187 HIS A C 1
ATOM 1427 O O . HIS A 1 185 ? 28.579 42.093 0.510 1.00 27.43 187 HIS A O 1
ATOM 1434 N N . TYR A 1 186 ? 28.650 43.758 1.994 1.00 24.77 188 TYR A N 1
ATOM 1435 C CA . TYR A 1 186 ? 29.937 44.283 1.528 1.00 23.86 188 TYR A CA 1
ATOM 1436 C C . TYR A 1 186 ? 30.881 44.207 2.669 1.00 25.99 188 TYR A C 1
ATOM 1437 O O . TYR A 1 186 ? 30.533 44.630 3.756 1.00 25.86 188 TYR A O 1
ATOM 1446 N N . GLN A 1 187 ? 32.085 43.692 2.419 1.00 28.09 189 GLN A N 1
ATOM 1447 C CA . GLN A 1 187 ? 32.973 43.240 3.485 1.00 30.28 189 GLN A CA 1
ATOM 1448 C C . GLN A 1 187 ? 34.394 43.637 3.216 1.00 32.33 189 GLN A C 1
ATOM 1449 O O . GLN A 1 187 ? 34.851 43.529 2.092 1.00 34.79 189 GLN A O 1
ATOM 1455 N N . GLN A 1 188 ? 35.090 44.017 4.278 1.00 33.61 190 GLN A N 1
ATOM 1456 C CA . GLN A 1 188 ? 36.445 44.484 4.226 1.00 38.59 190 GLN A CA 1
ATOM 1457 C C . GLN A 1 188 ? 37.216 43.796 5.353 1.00 37.07 190 GLN A C 1
ATOM 1458 O O . GLN A 1 188 ? 36.703 43.707 6.469 1.00 36.78 190 GLN A O 1
ATOM 1464 N N . ASN A 1 189 ? 38.420 43.302 5.076 1.00 31.34 191 ASN A N 1
ATOM 1465 C CA . ASN A 1 189 ? 39.186 42.622 6.087 1.00 32.82 191 ASN A CA 1
ATOM 1466 C C . ASN A 1 189 ? 40.558 43.200 5.981 1.00 36.46 191 ASN A C 1
ATOM 1467 O O . ASN A 1 189 ? 41.187 43.120 4.919 1.00 34.71 191 ASN A O 1
ATOM 1472 N N . THR A 1 190 ? 41.024 43.770 7.089 1.00 39.37 192 THR A N 1
ATOM 1473 C CA . THR A 1 190 ? 42.302 44.462 7.159 1.00 38.11 192 THR A CA 1
ATOM 1474 C C . THR A 1 190 ? 43.083 43.857 8.312 1.00 36.53 192 THR A C 1
ATOM 1475 O O . THR A 1 190 ? 42.491 43.684 9.404 1.00 35.60 192 THR A O 1
ATOM 1479 N N . PRO A 1 191 ? 44.389 43.556 8.106 1.00 32.86 193 PRO A N 1
ATOM 1480 C CA . PRO A 1 191 ? 45.274 43.120 9.171 1.00 34.58 193 PRO A CA 1
ATOM 1481 C C . PRO A 1 191 ? 45.359 44.137 10.300 1.00 38.63 193 PRO A C 1
ATOM 1482 O O . PRO A 1 191 ? 45.244 45.353 10.079 1.00 38.29 193 PRO A O 1
ATOM 1486 N N . ILE A 1 192 ? 45.532 43.625 11.509 1.00 43.03 194 ILE A N 1
ATOM 1487 C CA . ILE A 1 192 ? 45.739 44.453 12.702 1.00 42.06 194 ILE A CA 1
ATOM 1488 C C . ILE A 1 192 ? 47.239 44.772 12.722 1.00 40.29 194 ILE A C 1
ATOM 1489 O O . ILE A 1 192 ? 47.619 45.912 12.822 1.00 42.70 194 ILE A O 1
ATOM 1494 N N . GLY A 1 193 ? 48.076 43.767 12.562 1.00 39.27 195 GLY A N 1
ATOM 1495 C CA . GLY A 1 193 ? 49.521 43.958 12.577 1.00 42.21 195 GLY A CA 1
ATOM 1496 C C . GLY A 1 193 ? 50.141 44.429 11.272 1.00 41.37 195 GLY A C 1
ATOM 1497 O O . GLY A 1 193 ? 49.447 44.848 10.374 1.00 42.55 195 GLY A O 1
ATOM 1498 N N . ASP A 1 194 ? 51.468 44.357 11.220 1.00 39.66 196 ASP A N 1
ATOM 1499 C CA . ASP A 1 194 ? 52.280 44.809 10.114 1.00 37.99 196 ASP A CA 1
ATOM 1500 C C . ASP A 1 194 ? 53.117 43.675 9.529 1.00 36.85 196 ASP A C 1
ATOM 1501 O O . ASP A 1 194 ? 53.906 43.897 8.604 1.00 37.12 196 ASP A O 1
ATOM 1506 N N . GLY A 1 195 ? 53.005 42.464 10.072 1.00 38.45 197 GLY A N 1
ATOM 1507 C CA . GLY A 1 195 ? 53.713 41.299 9.516 1.00 41.16 197 GLY A CA 1
ATOM 1508 C C . GLY A 1 195 ? 53.288 40.825 8.092 1.00 41.56 197 GLY A C 1
ATOM 1509 O O . GLY A 1 195 ? 52.193 41.172 7.585 1.00 35.08 197 GLY A O 1
ATOM 1510 N N . PRO A 1 196 ? 54.135 40.002 7.449 1.00 40.36 198 PRO A N 1
ATOM 1511 C CA . PRO A 1 196 ? 53.759 39.490 6.119 1.00 41.47 198 PRO A CA 1
ATOM 1512 C C . PRO A 1 196 ? 52.411 38.756 6.166 1.00 41.07 198 PRO A C 1
ATOM 1513 O O . PRO A 1 196 ? 52.154 38.028 7.119 1.00 38.99 198 PRO A O 1
ATOM 1517 N N . VAL A 1 197 ? 51.546 39.025 5.188 1.00 37.81 199 VAL A N 1
ATOM 1518 C CA . VAL A 1 197 ? 50.303 38.291 4.980 1.00 36.72 199 VAL A CA 1
ATOM 1519 C C . VAL A 1 197 ? 50.245 37.738 3.561 1.00 36.93 199 VAL A C 1
ATOM 1520 O O . VAL A 1 197 ? 51.113 38.024 2.741 1.00 37.06 199 VAL A O 1
ATOM 1524 N N . LEU A 1 198 ? 49.246 36.902 3.304 1.00 39.10 200 LEU A N 1
ATOM 1525 C CA . LEU A 1 198 ? 49.029 36.289 1.988 1.00 38.70 200 LEU A CA 1
ATOM 1526 C C . LEU A 1 198 ? 47.886 37.013 1.340 1.00 39.93 200 LEU A C 1
ATOM 1527 O O . LEU A 1 198 ? 46.802 37.102 1.899 1.00 36.84 200 LEU A O 1
ATOM 1532 N N . LEU A 1 199 ? 48.159 37.556 0.165 1.00 45.93 201 LEU A N 1
ATOM 1533 C CA . LEU A 1 199 ? 47.155 38.243 -0.596 1.00 50.24 201 LEU A CA 1
ATOM 1534 C C . LEU A 1 199 ? 46.622 37.263 -1.646 1.00 40.68 201 LEU A C 1
ATOM 1535 O O . LEU A 1 199 ? 47.371 36.731 -2.434 1.00 36.70 201 LEU A O 1
ATOM 1540 N N . PRO A 1 200 ? 45.319 36.994 -1.609 1.00 36.21 202 PRO A N 1
ATOM 1541 C CA . PRO A 1 200 ? 44.759 35.991 -2.471 1.00 35.64 202 PRO A CA 1
ATOM 1542 C C . PRO A 1 200 ? 44.454 36.444 -3.877 1.00 32.85 202 PRO A C 1
ATOM 1543 O O . PRO A 1 200 ? 44.195 37.623 -4.094 1.00 30.63 202 PRO A O 1
ATOM 1547 N N . ASP A 1 201 ? 44.424 35.488 -4.806 1.00 32.17 203 ASP A N 1
ATOM 1548 C CA . ASP A 1 201 ? 43.669 35.601 -6.076 1.00 33.91 203 ASP A CA 1
ATOM 1549 C C . ASP A 1 201 ? 42.210 35.398 -5.829 1.00 31.41 203 ASP A C 1
ATOM 1550 O O . ASP A 1 201 ? 41.809 34.856 -4.821 1.00 32.45 203 ASP A O 1
ATOM 1555 N N . ASN A 1 202 ? 41.408 35.903 -6.738 1.00 31.18 204 ASN A N 1
ATOM 1556 C CA . ASN A 1 202 ? 39.980 35.741 -6.629 1.00 32.02 204 ASN A CA 1
ATOM 1557 C C . ASN A 1 202 ? 39.626 34.286 -6.457 1.00 33.67 204 ASN A C 1
ATOM 1558 O O . ASN A 1 202 ? 40.113 33.415 -7.215 1.00 39.07 204 ASN A O 1
ATOM 1563 N N . HIS A 1 203 ? 38.763 34.060 -5.483 1.00 32.24 205 HIS A N 1
ATOM 1564 C CA . HIS A 1 203 ? 38.212 32.765 -5.166 1.00 32.02 205 HIS A CA 1
ATOM 1565 C C . HIS A 1 203 ? 36.973 32.969 -4.324 1.00 30.31 205 HIS A C 1
ATOM 1566 O O . HIS A 1 203 ? 36.557 34.113 -4.105 1.00 33.73 205 HIS A O 1
ATOM 1573 N N . TYR A 1 204 ? 36.375 31.877 -3.886 1.00 28.40 206 TYR A N 1
ATOM 1574 C CA . TYR A 1 204 ? 35.193 31.927 -3.032 1.00 30.03 206 TYR A CA 1
ATOM 1575 C C . TYR A 1 204 ? 35.219 30.910 -1.853 1.00 29.46 206 TYR A C 1
ATOM 1576 O O . TYR A 1 204 ? 36.054 30.015 -1.800 1.00 31.31 206 TYR A O 1
ATOM 1585 N N . LEU A 1 205 ? 34.291 31.085 -0.920 1.00 27.39 207 LEU A N 1
ATOM 1586 C CA . LEU A 1 205 ? 34.112 30.190 0.201 1.00 26.54 207 LEU A CA 1
ATOM 1587 C C . LEU A 1 205 ? 32.681 29.678 0.149 1.00 27.97 207 LEU A C 1
ATOM 1588 O O . LEU A 1 205 ? 31.702 30.447 0.057 1.00 30.95 207 LEU A O 1
ATOM 1593 N N . HIS A 1 206 ? 32.557 28.359 0.195 1.00 27.80 208 HIS A N 1
ATOM 1594 C CA . HIS A 1 206 ? 31.281 27.712 0.070 1.00 27.35 208 HIS A CA 1
ATOM 1595 C C . HIS A 1 206 ? 30.862 27.407 1.477 1.00 25.93 208 HIS A C 1
ATOM 1596 O O . HIS A 1 206 ? 31.500 26.602 2.118 1.00 27.75 208 HIS A O 1
ATOM 1603 N N . THR A 1 207 ? 29.789 28.010 1.947 1.00 25.20 209 THR A N 1
ATOM 1604 C CA . THR A 1 207 ? 29.413 27.828 3.305 1.00 28.09 209 THR A CA 1
ATOM 1605 C C . THR A 1 207 ? 28.029 27.247 3.441 1.00 29.62 209 THR A C 1
ATOM 1606 O O . THR A 1 207 ? 27.098 27.552 2.659 1.00 29.03 209 THR A O 1
ATOM 1610 N N . GLN A 1 208 ? 27.933 26.379 4.452 1.00 29.50 210 GLN A N 1
ATOM 1611 C CA . GLN A 1 208 ? 26.708 25.729 4.857 1.00 28.74 210 GLN A CA 1
ATOM 1612 C C . GLN A 1 208 ? 26.572 25.998 6.323 1.00 27.54 210 GLN A C 1
ATOM 1613 O O . GLN A 1 208 ? 27.590 25.930 7.042 1.00 23.57 210 GLN A O 1
ATOM 1619 N N . SER A 1 209 ? 25.317 26.203 6.752 1.00 24.76 211 SER A N 1
ATOM 1620 C CA . SER A 1 209 ? 24.987 26.558 8.120 1.00 23.71 211 SER A CA 1
ATOM 1621 C C . SER A 1 209 ? 23.652 25.944 8.506 1.00 24.76 211 SER A C 1
ATOM 1622 O O . SER A 1 209 ? 22.719 25.876 7.689 1.00 27.45 211 SER A O 1
ATOM 1625 N N . ALA A 1 210 ? 23.559 25.479 9.747 1.00 24.63 212 ALA A N 1
ATOM 1626 C CA . ALA A 1 210 ? 22.333 24.913 10.252 1.00 25.06 212 ALA A CA 1
ATOM 1627 C C . ALA A 1 210 ? 22.096 25.417 11.624 1.00 24.90 212 ALA A C 1
ATOM 1628 O O . ALA A 1 210 ? 23.002 25.414 12.441 1.00 23.19 212 ALA A O 1
ATOM 1630 N N . LEU A 1 211 ? 20.855 25.805 11.883 1.00 26.16 213 LEU A N 1
ATOM 1631 C CA . LEU A 1 211 ? 20.489 26.441 13.126 1.00 28.38 213 LEU A CA 1
ATOM 1632 C C . LEU A 1 211 ? 19.638 25.473 13.921 1.00 32.18 213 LEU A C 1
ATOM 1633 O O . LEU A 1 211 ? 18.809 24.721 13.360 1.00 34.08 213 LEU A O 1
ATOM 1638 N N . SER A 1 212 ? 19.873 25.468 15.232 1.00 35.29 214 SER A N 1
ATOM 1639 C CA . SER A 1 212 ? 19.084 24.660 16.164 1.00 35.64 214 SER A CA 1
ATOM 1640 C C . SER A 1 212 ? 18.854 25.402 17.502 1.00 35.92 214 SER A C 1
ATOM 1641 O O . SER A 1 212 ? 19.316 26.537 17.699 1.00 29.61 214 SER A O 1
ATOM 1644 N N . LYS A 1 213 ? 18.062 24.752 18.361 1.00 38.23 215 LYS A N 1
ATOM 1645 C CA . LYS A 1 213 ? 17.854 25.144 19.754 1.00 39.99 215 LYS A CA 1
ATOM 1646 C C . LYS A 1 213 ? 18.319 24.012 20.689 1.00 43.25 215 LYS A C 1
ATOM 1647 O O . LYS A 1 213 ? 18.040 22.814 20.455 1.00 43.74 215 LYS A O 1
ATOM 1653 N N . ASP A 1 214 ? 19.109 24.410 21.685 1.00 44.18 216 ASP A N 1
ATOM 1654 C CA . ASP A 1 214 ? 19.322 23.666 22.929 1.00 44.91 216 ASP A CA 1
ATOM 1655 C C . ASP A 1 214 ? 18.021 23.592 23.765 1.00 46.08 216 ASP A C 1
ATOM 1656 O O . ASP A 1 214 ? 17.574 24.614 24.285 1.00 44.00 216 ASP A O 1
ATOM 1661 N N . PRO A 1 215 ? 17.430 22.380 23.916 1.00 48.10 217 PRO A N 1
ATOM 1662 C CA . PRO A 1 215 ? 16.165 22.247 24.670 1.00 51.21 217 PRO A CA 1
ATOM 1663 C C . PRO A 1 215 ? 16.292 22.437 26.191 1.00 48.18 217 PRO A C 1
ATOM 1664 O O . PRO A 1 215 ? 15.260 22.580 26.842 1.00 45.52 217 PRO A O 1
ATOM 1668 N N . ASN A 1 216 ? 17.522 22.441 26.725 1.00 47.46 218 ASN A N 1
ATOM 1669 C CA . ASN A 1 216 ? 17.796 22.806 28.149 1.00 56.15 218 ASN A CA 1
ATOM 1670 C C . ASN A 1 216 ? 18.289 24.254 28.360 1.00 54.41 218 ASN A C 1
ATOM 1671 O O . ASN A 1 216 ? 19.097 24.520 29.250 1.00 52.70 218 ASN A O 1
ATOM 1676 N N . GLU A 1 217 ? 17.824 25.186 27.538 1.00 54.35 219 GLU A N 1
ATOM 1677 C CA . GLU A 1 217 ? 18.313 26.566 27.573 1.00 46.58 219 GLU A CA 1
ATOM 1678 C C . GLU A 1 217 ? 17.082 27.468 27.577 1.00 47.71 219 GLU A C 1
ATOM 1679 O O . GLU A 1 217 ? 16.259 27.482 26.636 1.00 43.90 219 GLU A O 1
ATOM 1685 N N . LYS A 1 218 ? 16.932 28.148 28.703 1.00 47.24 220 LYS A N 1
ATOM 1686 C CA . LYS A 1 218 ? 15.742 28.896 29.015 1.00 47.75 220 LYS A CA 1
ATOM 1687 C C . LYS A 1 218 ? 15.861 30.228 28.266 1.00 44.24 220 LYS A C 1
ATOM 1688 O O . LYS A 1 218 ? 14.843 30.782 27.838 1.00 41.98 220 LYS A O 1
ATOM 1690 N N . ARG A 1 219 ? 17.093 30.728 28.100 1.00 39.24 221 ARG A N 1
ATOM 1691 C CA . ARG A 1 219 ? 17.306 32.017 27.432 1.00 42.18 221 ARG A CA 1
ATOM 1692 C C . ARG A 1 219 ? 17.075 32.004 25.907 1.00 41.68 221 ARG A C 1
ATOM 1693 O O . ARG A 1 219 ? 16.916 30.914 25.285 1.00 41.63 221 ARG A O 1
ATOM 1701 N N . ASP A 1 220 ? 17.055 33.223 25.342 1.00 36.15 222 ASP A N 1
ATOM 1702 C CA . ASP A 1 220 ? 17.029 33.452 23.897 1.00 36.26 222 ASP A CA 1
ATOM 1703 C C . ASP A 1 220 ? 18.409 33.181 23.329 1.00 33.07 222 ASP A C 1
ATOM 1704 O O . ASP A 1 220 ? 19.386 33.803 23.744 1.00 29.65 222 ASP A O 1
ATOM 1709 N N . HIS A 1 221 ? 18.480 32.235 22.395 1.00 30.92 223 HIS A N 1
ATOM 1710 C CA . HIS A 1 221 ? 19.766 31.708 21.937 1.00 32.72 223 HIS A CA 1
ATOM 1711 C C . HIS A 1 221 ? 19.708 31.057 20.545 1.00 30.29 223 HIS A C 1
ATOM 1712 O O . HIS A 1 221 ? 18.628 30.749 20.013 1.00 27.26 223 HIS A O 1
ATOM 1719 N N . MET A 1 222 ? 20.892 30.802 20.009 1.00 28.77 224 MET A N 1
ATOM 1720 C CA . MET A 1 222 ? 21.035 30.087 18.750 1.00 31.33 224 MET A CA 1
ATOM 1721 C C . MET A 1 222 ? 22.200 29.130 18.840 1.00 33.25 224 MET A C 1
ATOM 1722 O O . MET A 1 222 ? 23.336 29.569 19.204 1.00 37.24 224 MET A O 1
ATOM 1727 N N . VAL A 1 223 ? 21.949 27.861 18.476 1.00 29.90 225 VAL A N 1
ATOM 1728 C CA . VAL A 1 223 ? 23.032 26.899 18.255 1.00 28.97 225 VAL A CA 1
ATOM 1729 C C . VAL A 1 223 ? 23.317 26.865 16.767 1.00 27.07 225 VAL A C 1
ATOM 1730 O O . VAL A 1 223 ? 22.426 26.652 15.968 1.00 27.98 225 VAL A O 1
ATOM 1734 N N . LEU A 1 224 ? 24.582 27.031 16.422 1.00 26.16 226 LEU A N 1
ATOM 1735 C CA . LEU A 1 224 ? 25.017 27.081 15.055 1.00 27.24 226 LEU A CA 1
ATOM 1736 C C . LEU A 1 224 ? 26.024 25.995 14.776 1.00 27.17 226 LEU A C 1
ATOM 1737 O O . LEU A 1 224 ? 26.990 25.798 15.516 1.00 27.54 226 LEU A O 1
ATOM 1742 N N . LEU A 1 225 ? 25.787 25.320 13.661 1.00 30.50 227 LEU A N 1
ATOM 1743 C CA . LEU A 1 225 ? 26.697 24.367 13.043 1.00 31.11 227 LEU A CA 1
ATOM 1744 C C . LEU A 1 225 ? 26.943 24.831 11.630 1.00 30.58 227 LEU A C 1
ATOM 1745 O O . LEU A 1 225 ? 25.991 25.053 10.881 1.00 27.03 227 LEU A O 1
ATOM 1750 N N . GLU A 1 226 ? 28.214 24.915 11.250 1.00 30.42 228 GLU A N 1
ATOM 1751 C CA . GLU A 1 226 ? 28.562 25.482 9.978 1.00 31.09 228 GLU A CA 1
ATOM 1752 C C . GLU A 1 226 ? 29.829 24.790 9.405 1.00 30.07 228 GLU A C 1
ATOM 1753 O O . GLU A 1 226 ? 30.749 24.453 10.161 1.00 29.76 228 GLU A O 1
ATOM 1759 N N . PHE A 1 227 ? 29.822 24.525 8.081 1.00 26.79 229 PHE A N 1
ATOM 1760 C CA . PHE A 1 227 ? 30.980 24.040 7.343 1.00 24.58 229 PHE A CA 1
ATOM 1761 C C . PHE A 1 227 ? 31.298 24.991 6.186 1.00 26.75 229 PHE A C 1
ATOM 1762 O O . PHE A 1 227 ? 30.391 25.431 5.452 1.00 23.41 229 PHE A O 1
ATOM 1770 N N . VAL A 1 228 ? 32.595 25.264 6.014 1.00 26.56 230 VAL A N 1
ATOM 1771 C CA . VAL A 1 228 ? 33.088 26.213 5.028 1.00 27.73 230 VAL A CA 1
ATOM 1772 C C . VAL A 1 228 ? 34.297 25.647 4.286 1.00 28.72 230 VAL A C 1
ATOM 1773 O O . VAL A 1 228 ? 35.309 25.305 4.885 1.00 27.04 230 VAL A O 1
ATOM 1777 N N . THR A 1 229 ? 34.171 25.551 2.971 1.00 32.08 231 THR A N 1
ATOM 1778 C CA . THR A 1 229 ? 35.255 25.073 2.097 1.00 33.13 231 THR A CA 1
ATOM 1779 C C . THR A 1 229 ? 35.558 26.149 1.039 1.00 30.57 231 THR A C 1
ATOM 1780 O O . THR A 1 229 ? 34.631 26.708 0.421 1.00 26.76 231 THR A O 1
ATOM 1784 N N . ALA A 1 230 ? 36.848 26.422 0.843 1.00 28.51 232 ALA A N 1
ATOM 1785 C CA . ALA A 1 230 ? 37.287 27.353 -0.179 1.00 30.27 232 ALA A CA 1
ATOM 1786 C C . ALA A 1 230 ? 37.412 26.674 -1.529 1.00 29.54 232 ALA A C 1
ATOM 1787 O O . ALA A 1 230 ? 37.849 25.546 -1.628 1.00 32.40 232 ALA A O 1
ATOM 1789 N N . ALA A 1 231 ? 37.043 27.386 -2.568 1.00 30.23 233 ALA A N 1
ATOM 1790 C CA . ALA A 1 231 ? 37.168 26.883 -3.931 1.00 33.27 233 ALA A CA 1
ATOM 1791 C C . ALA A 1 231 ? 37.135 28.047 -4.938 1.00 33.03 233 ALA A C 1
ATOM 1792 O O . ALA A 1 231 ? 37.203 29.212 -4.551 1.00 29.04 233 ALA A O 1
ATOM 1794 N N . GLY A 1 232 ? 37.045 27.714 -6.219 1.00 31.64 234 GLY A N 1
ATOM 1795 C CA . GLY A 1 232 ? 36.817 28.711 -7.257 1.00 32.36 234 GLY A CA 1
ATOM 1796 C C . GLY A 1 232 ? 38.016 29.569 -7.531 1.00 35.68 234 GLY A C 1
ATOM 1797 O O . GLY A 1 232 ? 37.860 30.763 -7.821 1.00 35.27 234 GLY A O 1
ATOM 1798 N N . ILE A 1 233 ? 39.207 28.970 -7.403 1.00 38.33 235 ILE A N 1
ATOM 1799 C CA . ILE A 1 233 ? 40.507 29.648 -7.617 1.00 37.60 235 ILE A CA 1
ATOM 1800 C C . ILE A 1 233 ? 40.897 29.686 -9.103 1.00 40.14 235 ILE A C 1
ATOM 1801 O O . ILE A 1 233 ? 41.698 30.511 -9.534 1.00 42.06 235 ILE A O 1
ATOM 1806 N N . THR A 1 234 ? 40.332 28.746 -9.848 1.00 44.14 236 THR A N 1
ATOM 1807 C CA . THR A 1 234 ? 40.525 28.576 -11.274 1.00 42.12 236 THR A CA 1
ATOM 1808 C C . THR A 1 234 ? 39.238 29.012 -12.001 1.00 41.61 236 THR A C 1
ATOM 1809 O O . THR A 1 234 ? 38.098 28.837 -11.501 1.00 37.77 236 THR A O 1
ATOM 1813 N N . HIS A 1 235 ? 39.437 29.571 -13.192 1.00 44.10 237 HIS A N 1
ATOM 1814 C CA . HIS A 1 235 ? 38.339 29.928 -14.111 1.00 45.52 237 HIS A CA 1
ATOM 1815 C C . HIS A 1 235 ? 38.604 29.306 -15.512 1.00 44.06 237 HIS A C 1
ATOM 1816 O O . HIS A 1 235 ? 39.671 28.695 -15.758 1.00 44.08 237 HIS A O 1
ATOM 1823 N N . GLY A 1 236 ? 37.618 29.407 -16.391 1.00 39.29 238 GLY A N 1
ATOM 1824 C CA . GLY A 1 236 ? 37.729 28.874 -17.745 1.00 41.15 238 GLY A CA 1
ATOM 1825 C C . GLY A 1 236 ? 37.961 27.380 -17.799 1.00 42.03 238 GLY A C 1
ATOM 1826 O O . GLY A 1 236 ? 38.789 26.930 -18.560 1.00 44.02 238 GLY A O 1
ATOM 1827 N N . MET A 1 237 ? 37.244 26.609 -16.979 1.00 48.41 239 MET A N 1
ATOM 1828 C CA . MET A 1 237 ? 37.505 25.152 -16.834 1.00 50.19 239 MET A CA 1
ATOM 1829 C C . MET A 1 237 ? 36.854 24.341 -17.967 1.00 52.94 239 MET A C 1
ATOM 1830 O O . MET A 1 237 ? 35.709 24.609 -18.318 1.00 51.83 239 MET A O 1
ATOM 1835 N N . ASP A 1 238 ? 37.568 23.330 -18.489 1.00 59.12 240 ASP A N 1
ATOM 1836 C CA . ASP A 1 238 ? 37.070 22.430 -19.585 1.00 57.43 240 ASP A CA 1
ATOM 1837 C C . ASP A 1 238 ? 36.193 21.319 -19.091 1.00 53.43 240 ASP A C 1
ATOM 1838 O O . ASP A 1 238 ? 35.666 20.546 -19.889 1.00 50.80 240 ASP A O 1
ATOM 1843 N N . GLU A 1 239 ? 36.100 21.195 -17.775 1.00 56.71 241 GLU A N 1
ATOM 1844 C CA . GLU A 1 239 ? 35.473 20.047 -17.119 1.00 61.82 241 GLU A CA 1
ATOM 1845 C C . GLU A 1 239 ? 34.906 20.553 -15.788 1.00 52.02 241 GLU A C 1
ATOM 1846 O O . GLU A 1 239 ? 35.407 21.550 -15.238 1.00 46.55 241 GLU A O 1
ATOM 1852 N N . LEU A 1 240 ? 33.877 19.882 -15.273 1.00 48.52 242 LEU A N 1
ATOM 1853 C CA . LEU A 1 240 ? 33.375 20.184 -13.911 1.00 48.13 242 LEU A CA 1
ATOM 1854 C C . LEU A 1 240 ? 34.512 20.172 -12.857 1.00 43.12 242 LEU A C 1
ATOM 1855 O O . LEU A 1 240 ? 35.382 19.304 -12.874 1.00 42.89 242 LEU A O 1
ATOM 1860 N N . TYR A 1 241 ? 34.523 21.189 -11.994 1.00 44.25 243 TYR A N 1
ATOM 1861 C CA . TYR A 1 241 ? 35.407 21.256 -10.813 1.00 41.10 243 TYR A CA 1
ATOM 1862 C C . TYR A 1 241 ? 35.205 19.988 -10.011 1.00 41.59 243 TYR A C 1
ATOM 1863 O O . TYR A 1 241 ? 34.082 19.639 -9.650 1.00 40.34 243 TYR A O 1
ATOM 1872 N N . LYS A 1 242 ? 36.285 19.293 -9.742 1.00 44.43 244 LYS A N 1
ATOM 1873 C CA . LYS A 1 242 ? 36.228 18.177 -8.812 1.00 44.19 244 LYS A CA 1
ATOM 1874 C C . LYS A 1 242 ? 37.398 18.407 -7.879 1.00 39.94 244 LYS A C 1
ATOM 1875 O O . LYS A 1 242 ? 38.549 18.165 -8.247 1.00 40.79 244 LYS A O 1
ATOM 1879 N N . GLU A 1 243 ? 37.108 18.958 -6.706 1.00 37.40 245 GLU A N 1
ATOM 1880 C CA . GLU A 1 243 ? 38.165 19.331 -5.735 1.00 38.31 245 GLU A CA 1
ATOM 1881 C C . GLU A 1 243 ? 39.228 18.240 -5.567 1.00 36.02 245 GLU A C 1
ATOM 1882 O O . GLU A 1 243 ? 40.397 18.528 -5.494 1.00 31.67 245 GLU A O 1
ATOM 1888 N N . PHE A 1 244 ? 38.796 16.994 -5.503 1.00 39.33 246 PHE A N 1
ATOM 1889 C CA . PHE A 1 244 ? 39.689 15.892 -5.187 1.00 42.37 246 PHE A CA 1
ATOM 1890 C C . PHE A 1 244 ? 40.570 15.537 -6.379 1.00 41.60 246 PHE A C 1
ATOM 1891 O O . PHE A 1 244 ? 41.716 15.175 -6.192 1.00 43.76 246 PHE A O 1
ATOM 1899 N N . GLU A 1 245 ? 40.054 15.665 -7.592 1.00 42.18 247 GLU A N 1
ATOM 1900 C CA . GLU A 1 245 ? 40.881 15.552 -8.795 1.00 42.99 247 GLU A CA 1
ATOM 1901 C C . GLU A 1 245 ? 41.969 16.616 -8.839 1.00 42.07 247 GLU A C 1
ATOM 1902 O O . GLU A 1 245 ? 43.128 16.286 -9.107 1.00 40.99 247 GLU A O 1
ATOM 1908 N N . ILE A 1 246 ? 41.611 17.870 -8.537 1.00 41.37 248 ILE A N 1
ATOM 1909 C CA . ILE A 1 246 ? 42.610 18.946 -8.495 1.00 39.66 248 ILE A CA 1
ATOM 1910 C C . ILE A 1 246 ? 43.638 18.728 -7.368 1.00 40.76 248 ILE A C 1
ATOM 1911 O O . ILE A 1 246 ? 44.857 18.933 -7.595 1.00 41.28 248 ILE A O 1
ATOM 1916 N N . ASN A 1 247 ? 43.176 18.270 -6.201 1.00 39.26 249 ASN A N 1
ATOM 1917 C CA . ASN A 1 247 ? 44.094 17.930 -5.110 1.00 42.90 249 ASN A CA 1
ATOM 1918 C C . ASN A 1 247 ? 45.031 16.806 -5.389 1.00 45.46 249 ASN A C 1
ATOM 1919 O O . ASN A 1 247 ? 46.157 16.822 -4.902 1.00 46.89 249 ASN A O 1
ATOM 1924 N N . LEU A 1 248 ? 44.557 15.815 -6.126 1.00 46.60 250 LEU A N 1
ATOM 1925 C CA . LEU A 1 248 ? 45.365 14.667 -6.423 1.00 47.60 250 LEU A CA 1
ATOM 1926 C C . LEU A 1 248 ? 46.472 15.111 -7.385 1.00 47.41 250 LEU A C 1
ATOM 1927 O O . LEU A 1 248 ? 47.622 14.780 -7.138 1.00 48.56 250 LEU A O 1
ATOM 1932 N N . ASP A 1 249 ? 46.136 15.850 -8.453 1.00 47.51 251 ASP A N 1
ATOM 1933 C CA . ASP A 1 249 ? 47.155 16.433 -9.350 1.00 47.81 251 ASP A CA 1
ATOM 1934 C C . ASP A 1 249 ? 48.201 17.194 -8.508 1.00 47.10 251 ASP A C 1
ATOM 1935 O O . ASP A 1 249 ? 49.373 16.837 -8.501 1.00 49.45 251 ASP A O 1
ATOM 1940 N N . TYR A 1 250 ? 47.770 18.199 -7.752 1.00 43.42 252 TYR A N 1
ATOM 1941 C CA . TYR A 1 250 ? 48.673 18.908 -6.863 1.00 45.65 252 TYR A CA 1
ATOM 1942 C C . TYR A 1 250 ? 49.606 17.977 -6.067 1.00 48.12 252 TYR A C 1
ATOM 1943 O O . TYR A 1 250 ? 50.807 18.193 -6.034 1.00 56.48 252 TYR A O 1
ATOM 1952 N N . ILE A 1 251 ? 49.061 16.941 -5.447 1.00 50.93 253 ILE A N 1
ATOM 1953 C CA . ILE A 1 251 ? 49.854 16.044 -4.603 1.00 51.77 253 ILE A CA 1
ATOM 1954 C C . ILE A 1 251 ? 50.921 15.329 -5.405 1.00 54.28 253 ILE A C 1
ATOM 1955 O O . ILE A 1 251 ? 52.069 15.213 -4.964 1.00 55.64 253 ILE A O 1
ATOM 1960 N N . LEU A 1 252 ? 50.529 14.845 -6.571 1.00 53.33 254 LEU A N 1
ATOM 1961 C CA . LEU A 1 252 ? 51.470 14.297 -7.509 1.00 57.90 254 LEU A CA 1
ATOM 1962 C C . LEU A 1 252 ? 52.510 15.334 -7.893 1.00 62.23 254 LEU A C 1
ATOM 1963 O O . LEU A 1 252 ? 53.670 14.985 -8.075 1.00 63.27 254 LEU A O 1
ATOM 1968 N N . GLY A 1 253 ? 52.097 16.597 -8.020 1.00 68.36 255 GLY A N 1
ATOM 1969 C CA . GLY A 1 253 ? 53.032 17.733 -8.183 1.00 70.25 255 GLY A CA 1
ATOM 1970 C C . GLY A 1 253 ? 54.174 17.711 -7.170 1.00 69.69 255 GLY A C 1
ATOM 1971 O O . GLY A 1 253 ? 55.340 17.788 -7.531 1.00 70.14 255 GLY A O 1
ATOM 1972 N N . LEU A 1 254 ? 53.837 17.547 -5.903 1.00 66.84 256 LEU A N 1
ATOM 1973 C CA . LEU A 1 254 ? 54.848 17.407 -4.863 1.00 73.85 256 LEU A CA 1
ATOM 1974 C C . LEU A 1 254 ? 55.813 16.207 -5.039 1.00 72.90 256 LEU A C 1
ATOM 1975 O O . LEU A 1 254 ? 56.918 16.219 -4.487 1.00 71.58 256 LEU A O 1
ATOM 1980 N N . ILE A 1 255 ? 55.391 15.185 -5.786 1.00 80.88 257 ILE A N 1
ATOM 1981 C CA . ILE A 1 255 ? 56.231 14.015 -6.083 1.00 81.85 257 ILE A CA 1
ATOM 1982 C C . ILE A 1 255 ? 57.360 14.371 -7.066 1.00 82.57 257 ILE A C 1
ATOM 1983 O O . ILE A 1 255 ? 58.491 13.955 -6.842 1.00 94.01 257 ILE A O 1
ATOM 1985 N N . PHE A 1 256 ? 57.091 15.149 -8.121 1.00 83.09 258 PHE A N 1
ATOM 1986 C CA . PHE A 1 256 ? 58.177 15.588 -9.043 1.00 84.20 258 PHE A CA 1
ATOM 1987 C C . PHE A 1 256 ? 59.177 16.459 -8.294 1.00 88.90 258 PHE A C 1
ATOM 1988 O O . PHE A 1 256 ? 60.374 16.214 -8.385 1.00 97.10 258 PHE A O 1
ATOM 1990 N N . GLU A 1 257 ? 58.677 17.435 -7.526 1.00 90.42 259 GLU A N 1
ATOM 1991 C CA . GLU A 1 257 ? 59.533 18.381 -6.791 1.00 88.26 259 GLU A CA 1
ATOM 1992 C C . GLU A 1 257 ? 60.160 17.840 -5.480 1.00 90.14 259 GLU A C 1
ATOM 1993 O O . GLU A 1 257 ? 60.956 18.563 -4.894 1.00 102.55 259 GLU A O 1
ATOM 1995 N N . HIS A 1 258 ? 59.822 16.620 -5.015 1.00 87.66 260 HIS A N 1
ATOM 1996 C CA . HIS A 1 258 ? 60.612 15.927 -3.944 1.00 81.79 260 HIS A CA 1
ATOM 1997 C C . HIS A 1 258 ? 61.718 15.079 -4.615 1.00 86.21 260 HIS A C 1
ATOM 1998 O O . HIS A 1 258 ? 61.558 13.885 -4.839 1.00 87.94 260 HIS A O 1
ATOM 2000 N N . ASN A 1 259 ? 62.814 15.746 -4.987 1.00 99.26 261 ASN A N 1
ATOM 2001 C CA . ASN A 1 259 ? 64.071 15.103 -5.462 1.00 100.80 261 ASN A CA 1
ATOM 2002 C C . ASN A 1 259 ? 65.270 15.533 -4.537 1.00 98.24 261 ASN A C 1
ATOM 2003 O O . ASN A 1 259 ? 65.470 16.732 -4.334 1.00 78.34 261 ASN A O 1
ATOM 2008 N N . ARG A 1 260 ? 66.044 14.618 -3.927 1.00 102.08 262 ARG A N 1
ATOM 2009 C CA . ARG A 1 260 ? 65.911 13.145 -3.975 1.00 103.18 262 ARG A CA 1
ATOM 2010 C C . ARG A 1 260 ? 65.694 12.553 -2.564 1.00 94.66 262 ARG A C 1
ATOM 2011 O O . ARG A 1 260 ? 65.944 13.203 -1.546 1.00 77.93 262 ARG A O 1
ATOM 2014 N N . GLY A 1 266 ? 61.860 6.471 -0.063 1.00 95.83 268 GLY A N 1
ATOM 2015 C CA . GLY A 1 266 ? 61.215 6.007 1.173 1.00 101.24 268 GLY A CA 1
ATOM 2016 C C . GLY A 1 266 ? 60.515 7.093 1.991 1.00 102.96 268 GLY A C 1
ATOM 2017 O O . GLY A 1 266 ? 59.465 6.841 2.587 1.00 93.87 268 GLY A O 1
ATOM 2018 N N . GLU A 1 267 ? 61.113 8.287 2.050 1.00 107.24 269 GLU A N 1
ATOM 2019 C CA . GLU A 1 267 ? 60.466 9.478 2.641 1.00 103.81 269 GLU A CA 1
ATOM 2020 C C . GLU A 1 267 ? 59.358 10.069 1.734 1.00 102.81 269 GLU A C 1
ATOM 2021 O O . GLU A 1 267 ? 58.526 10.854 2.220 1.00 93.50 269 GLU A O 1
ATOM 2023 N N . MET A 1 268 ? 59.356 9.716 0.436 1.00 99.04 270 MET A N 1
ATOM 2024 C CA . MET A 1 268 ? 58.246 10.069 -0.480 1.00 92.90 270 MET A CA 1
ATOM 2025 C C . MET A 1 268 ? 56.966 9.319 -0.070 1.00 89.82 270 MET A C 1
ATOM 2026 O O . MET A 1 268 ? 55.889 9.920 -0.001 1.00 86.37 270 MET A O 1
ATOM 2028 N N . ILE A 1 269 ? 57.095 8.025 0.242 1.00 88.47 271 ILE A N 1
ATOM 2029 C CA . ILE A 1 269 ? 55.967 7.221 0.753 1.00 84.26 271 ILE A CA 1
ATOM 2030 C C . ILE A 1 269 ? 55.373 7.724 2.091 1.00 83.57 271 ILE A C 1
ATOM 2031 O O . ILE A 1 269 ? 54.184 7.537 2.316 1.00 96.46 271 ILE A O 1
ATOM 2033 N N . GLU A 1 270 ? 56.170 8.363 2.960 1.00 83.99 272 GLU A N 1
ATOM 2034 C CA . GLU A 1 270 ? 55.650 8.990 4.214 1.00 79.21 272 GLU A CA 1
ATOM 2035 C C . GLU A 1 270 ? 55.025 10.386 3.994 1.00 74.37 272 GLU A C 1
ATOM 2036 O O . GLU A 1 270 ? 54.154 10.794 4.744 1.00 69.52 272 GLU A O 1
ATOM 2039 N N . GLU A 1 271 ? 55.445 11.111 2.970 1.00 77.72 273 GLU A N 1
ATOM 2040 C CA . GLU A 1 271 ? 54.830 12.418 2.653 1.00 81.68 273 GLU A CA 1
ATOM 2041 C C . GLU A 1 271 ? 53.504 12.308 1.844 1.00 73.39 273 GLU A C 1
ATOM 2042 O O . GLU A 1 271 ? 52.593 13.136 2.036 1.00 68.30 273 GLU A O 1
ATOM 2048 N N . VAL A 1 272 ? 53.409 11.310 0.949 1.00 70.68 274 VAL A N 1
ATOM 2049 C CA . VAL A 1 272 ? 52.154 11.006 0.225 1.00 69.63 274 VAL A CA 1
ATOM 2050 C C . VAL A 1 272 ? 51.111 10.605 1.277 1.00 63.63 274 VAL A C 1
ATOM 2051 O O . VAL A 1 272 ? 50.062 11.243 1.396 1.00 54.94 274 VAL A O 1
ATOM 2053 N N . LYS A 1 273 ? 51.452 9.593 2.072 1.00 61.06 275 LYS A N 1
ATOM 2054 C CA . LYS A 1 273 ? 50.619 9.149 3.189 1.00 63.90 275 LYS A CA 1
ATOM 2055 C C . LYS A 1 273 ? 50.122 10.352 4.022 1.00 67.76 275 LYS A C 1
ATOM 2056 O O . LYS A 1 273 ? 48.918 10.474 4.292 1.00 64.45 275 LYS A O 1
ATOM 2060 N N . ARG A 1 274 ? 51.043 11.251 4.381 1.00 70.67 276 ARG A N 1
ATOM 2061 C CA . ARG A 1 274 ? 50.762 12.354 5.315 1.00 69.18 276 ARG A CA 1
ATOM 2062 C C . ARG A 1 274 ? 49.806 13.371 4.717 1.00 69.14 276 ARG A C 1
ATOM 2063 O O . ARG A 1 274 ? 48.819 13.763 5.369 1.00 64.00 276 ARG A O 1
ATOM 2071 N N . LEU A 1 275 ? 50.121 13.807 3.492 1.00 68.63 277 LEU A N 1
ATOM 2072 C CA . LEU A 1 275 ? 49.302 14.800 2.776 1.00 67.98 277 LEU A CA 1
ATOM 2073 C C . LEU A 1 275 ? 47.924 14.189 2.392 1.00 65.45 277 LEU A C 1
ATOM 2074 O O . LEU A 1 275 ? 46.882 14.830 2.608 1.00 62.44 277 LEU A O 1
ATOM 2076 N N . ILE A 1 276 ? 47.916 12.948 1.883 1.00 61.72 278 ILE A N 1
ATOM 2077 C CA . ILE A 1 276 ? 46.654 12.238 1.582 1.00 59.83 278 ILE A CA 1
ATOM 2078 C C . ILE A 1 276 ? 45.760 12.084 2.813 1.00 57.85 278 ILE A C 1
ATOM 2079 O O . ILE A 1 276 ? 44.556 12.184 2.699 1.00 59.98 278 ILE A O 1
ATOM 2084 N N . ARG A 1 277 ? 46.339 11.895 3.987 1.00 61.51 279 ARG A N 1
ATOM 2085 C CA . ARG A 1 277 ? 45.538 11.674 5.196 1.00 64.59 279 ARG A CA 1
ATOM 2086 C C . ARG A 1 277 ? 44.914 12.904 5.881 1.00 74.72 279 ARG A C 1
ATOM 2087 O O . ARG A 1 277 ? 43.841 12.779 6.476 1.00 86.41 279 ARG A O 1
ATOM 2095 N N . SER A 1 278 ? 45.565 14.066 5.837 1.00 83.07 280 SER A N 1
ATOM 2096 C CA . SER A 1 278 ? 44.978 15.306 6.409 1.00 84.18 280 SER A CA 1
ATOM 2097 C C . SER A 1 278 ? 44.152 16.099 5.368 1.00 81.08 280 SER A C 1
ATOM 2098 O O . SER A 1 278 ? 43.359 16.981 5.726 1.00 87.66 280 SER A O 1
ATOM 2101 N N . SER A 1 279 ? 44.381 15.814 4.086 1.00 72.75 281 SER A N 1
ATOM 2102 C CA . SER A 1 279 ? 43.423 16.131 3.026 1.00 60.52 281 SER A CA 1
ATOM 2103 C C . SER A 1 279 ? 42.159 15.273 3.222 1.00 57.68 281 SER A C 1
ATOM 2104 O O . SER A 1 279 ? 42.180 14.224 3.873 1.00 64.37 281 SER A O 1
ATOM 2107 N N . LEU A 1 280 ? 41.070 15.728 2.639 1.00 47.49 282 LEU A N 1
ATOM 2108 C CA . LEU A 1 280 ? 39.828 14.996 2.604 1.00 45.83 282 LEU A CA 1
ATOM 2109 C C . LEU A 1 280 ? 39.619 14.544 1.175 1.00 45.64 282 LEU A C 1
ATOM 2110 O O . LEU A 1 280 ? 40.029 15.238 0.254 1.00 52.94 282 LEU A O 1
ATOM 2115 N N . GLY A 1 281 ? 38.942 13.418 0.982 1.00 42.64 283 GLY A N 1
ATOM 2116 C CA . GLY A 1 281 ? 38.389 13.050 -0.324 1.00 41.06 283 GLY A CA 1
ATOM 2117 C C . GLY A 1 281 ? 39.154 12.044 -1.193 1.00 41.80 283 GLY A C 1
ATOM 2118 O O . GLY A 1 281 ? 38.550 11.447 -2.109 1.00 39.95 283 GLY A O 1
ATOM 2119 N N . ASN A 1 282 ? 40.465 11.906 -0.953 1.00 38.17 284 ASN A N 1
ATOM 2120 C CA . ASN A 1 282 ? 41.316 10.966 -1.665 1.00 39.76 284 ASN A CA 1
ATOM 2121 C C . ASN A 1 282 ? 41.913 9.942 -0.713 1.00 44.97 284 ASN A C 1
ATOM 2122 O O . ASN A 1 282 ? 42.888 9.266 -1.064 1.00 47.24 284 ASN A O 1
ATOM 2127 N N . ARG A 1 283 ? 41.327 9.793 0.481 1.00 47.45 285 ARG A N 1
ATOM 2128 C CA . ARG A 1 283 ? 41.869 8.862 1.464 1.00 48.00 285 ARG A CA 1
ATOM 2129 C C . ARG A 1 283 ? 41.929 7.448 0.890 1.00 47.84 285 ARG A C 1
ATOM 2130 O O . ARG A 1 283 ? 42.897 6.727 1.139 1.00 49.67 285 ARG A O 1
ATOM 2138 N N . ALA A 1 284 ? 40.941 7.085 0.066 1.00 44.37 286 ALA A N 1
ATOM 2139 C CA . ALA A 1 284 ? 40.861 5.731 -0.506 1.00 40.92 286 ALA A CA 1
ATOM 2140 C C . ALA A 1 284 ? 41.834 5.489 -1.653 1.00 40.79 286 ALA A C 1
ATOM 2141 O O . ALA A 1 284 ? 41.871 4.384 -2.202 1.00 45.46 286 ALA A O 1
ATOM 2143 N N . LYS A 1 285 ? 42.627 6.489 -2.009 1.00 38.70 287 LYS A N 1
ATOM 2144 C CA . LYS A 1 285 ? 43.607 6.357 -3.083 1.00 39.61 287 LYS A CA 1
ATOM 2145 C C . LYS A 1 285 ? 45.029 6.240 -2.554 1.00 38.66 287 LYS A C 1
ATOM 2146 O O . LYS A 1 285 ? 45.942 6.144 -3.350 1.00 38.96 287 LYS A O 1
ATOM 2152 N N . GLU A 1 286 ? 45.214 6.214 -1.233 1.00 40.12 288 GLU A N 1
ATOM 2153 C CA . GLU A 1 286 ? 46.539 6.151 -0.634 1.00 43.70 288 GLU A CA 1
ATOM 2154 C C . GLU A 1 286 ? 47.320 4.965 -1.194 1.00 52.01 288 GLU A C 1
ATOM 2155 O O . GLU A 1 286 ? 48.373 5.148 -1.806 1.00 54.78 288 GLU A O 1
ATOM 2161 N N . GLY A 1 287 ? 46.785 3.758 -1.018 1.00 57.67 289 GLY A N 1
ATOM 2162 C CA . GLY A 1 287 ? 47.417 2.544 -1.529 1.00 58.91 289 GLY A CA 1
ATOM 2163 C C . GLY A 1 287 ? 47.736 2.616 -3.014 1.00 63.91 289 GLY A C 1
ATOM 2164 O O . GLY A 1 287 ? 48.769 2.128 -3.462 1.00 68.44 289 GLY A O 1
ATOM 2165 N N . LEU A 1 288 ? 46.880 3.247 -3.782 1.00 67.35 290 LEU A N 1
ATOM 2166 C CA . LEU A 1 288 ? 47.141 3.388 -5.197 1.00 67.31 290 LEU A CA 1
ATOM 2167 C C . LEU A 1 288 ? 48.356 4.253 -5.486 1.00 66.89 290 LEU A C 1
ATOM 2168 O O . LEU A 1 288 ? 49.183 3.898 -6.279 1.00 68.74 290 LEU A O 1
ATOM 2173 N N . VAL A 1 289 ? 48.464 5.385 -4.815 1.00 61.37 291 VAL A N 1
ATOM 2174 C CA . VAL A 1 289 ? 49.609 6.303 -4.998 1.00 61.18 291 VAL A CA 1
ATOM 2175 C C . VAL A 1 289 ? 50.908 5.708 -4.439 1.00 63.02 291 VAL A C 1
ATOM 2176 O O . VAL A 1 289 ? 51.954 5.850 -5.041 1.00 62.02 291 VAL A O 1
ATOM 2180 N N . VAL A 1 290 ? 50.832 5.072 -3.276 1.00 64.14 292 VAL A N 1
ATOM 2181 C CA . VAL A 1 290 ? 51.993 4.463 -2.643 1.00 65.07 292 VAL A CA 1
ATOM 2182 C C . VAL A 1 290 ? 52.552 3.375 -3.560 1.00 67.46 292 VAL A C 1
ATOM 2183 O O . VAL A 1 290 ? 53.758 3.296 -3.749 1.00 71.93 292 VAL A O 1
ATOM 2187 N N . ASP A 1 291 ? 51.680 2.548 -4.130 1.00 73.80 293 ASP A N 1
ATOM 2188 C CA . ASP A 1 291 ? 52.094 1.550 -5.138 1.00 80.39 293 ASP A CA 1
ATOM 2189 C C . ASP A 1 291 ? 52.853 2.231 -6.255 1.00 76.33 293 ASP A C 1
ATOM 2190 O O . ASP A 1 291 ? 53.891 1.741 -6.675 1.00 86.71 293 ASP A O 1
ATOM 2195 N N . PHE A 1 292 ? 52.313 3.344 -6.744 1.00 68.66 294 PHE A N 1
ATOM 2196 C CA . PHE A 1 292 ? 52.901 4.034 -7.885 1.00 66.22 294 PHE A CA 1
ATOM 2197 C C . PHE A 1 292 ? 54.328 4.501 -7.621 1.00 72.44 294 PHE A C 1
ATOM 2198 O O . PHE A 1 292 ? 55.195 4.362 -8.493 1.00 80.00 294 PHE A O 1
ATOM 2206 N N . ILE A 1 293 ? 54.564 5.039 -6.425 1.00 76.08 295 ILE A N 1
ATOM 2207 C CA . ILE A 1 293 ? 55.911 5.459 -5.995 1.00 82.22 295 ILE A CA 1
ATOM 2208 C C . ILE A 1 293 ? 56.882 4.256 -5.935 1.00 84.40 295 ILE A C 1
ATOM 2209 O O . ILE A 1 293 ? 57.940 4.271 -6.575 1.00 87.00 295 ILE A O 1
ATOM 2214 N N . GLN A 1 294 ? 56.496 3.206 -5.212 1.00 80.55 296 GLN A N 1
ATOM 2215 C CA . GLN A 1 294 ? 57.337 2.018 -5.043 1.00 75.19 296 GLN A CA 1
ATOM 2216 C C . GLN A 1 294 ? 57.574 1.196 -6.323 1.00 75.83 296 GLN A C 1
ATOM 2217 O O . GLN A 1 294 ? 58.324 0.231 -6.259 1.00 86.51 296 GLN A O 1
ATOM 2219 N N . GLN A 1 295 ? 56.952 1.547 -7.455 1.00 69.97 297 GLN A N 1
ATOM 2220 C CA . GLN A 1 295 ? 56.958 0.704 -8.663 1.00 74.36 297 GLN A CA 1
ATOM 2221 C C . GLN A 1 295 ? 57.381 1.468 -9.941 1.00 83.67 297 GLN A C 1
ATOM 2222 O O . GLN A 1 295 ? 57.233 0.932 -11.048 1.00 88.69 297 GLN A O 1
ATOM 2225 N N . THR A 1 296 ? 57.905 2.694 -9.806 1.00 84.55 298 THR A N 1
ATOM 2226 C CA . THR A 1 296 ? 58.404 3.468 -10.970 1.00 90.67 298 THR A CA 1
ATOM 2227 C C . THR A 1 296 ? 59.677 4.237 -10.585 1.00 95.67 298 THR A C 1
ATOM 2228 O O . THR A 1 296 ? 59.725 4.845 -9.515 1.00 91.61 298 THR A O 1
ATOM 2232 N N . ASN A 1 297 ? 60.705 4.194 -11.442 1.00 105.09 299 ASN A N 1
ATOM 2233 C CA . ASN A 1 297 ? 61.899 5.043 -11.269 1.00 107.73 299 ASN A CA 1
ATOM 2234 C C . ASN A 1 297 ? 61.459 6.484 -11.557 1.00 105.12 299 ASN A C 1
ATOM 2235 O O . ASN A 1 297 ? 61.296 6.867 -12.718 1.00 97.10 299 ASN A O 1
ATOM 2237 N N . LEU A 1 298 ? 61.213 7.252 -10.493 1.00 102.82 300 LEU A N 1
ATOM 2238 C CA . LEU A 1 298 ? 60.697 8.634 -10.620 1.00 107.68 300 LEU A CA 1
ATOM 2239 C C . LEU A 1 298 ? 61.741 9.625 -11.224 1.00 114.52 300 LEU A C 1
ATOM 2240 O O . LEU A 1 298 ? 61.356 10.662 -11.799 1.00 110.13 300 LEU A O 1
ATOM 2242 N N . ASP A 1 299 ? 63.040 9.294 -11.113 1.00 117.06 301 ASP A N 1
ATOM 2243 C CA . ASP A 1 299 ? 64.119 10.066 -11.770 1.00 102.45 301 ASP A CA 1
ATOM 2244 C C . ASP A 1 299 ? 64.056 9.989 -13.321 1.00 102.16 301 ASP A C 1
ATOM 2245 O O . ASP A 1 299 ? 64.567 10.888 -13.991 1.00 98.95 301 ASP A O 1
ATOM 2248 N N . ASP A 1 300 ? 63.420 8.955 -13.890 1.00 100.15 302 ASP A N 1
ATOM 2249 C CA . ASP A 1 300 ? 63.178 8.908 -15.350 1.00 97.02 302 ASP A CA 1
ATOM 2250 C C . ASP A 1 300 ? 62.193 9.994 -15.817 1.00 94.95 302 ASP A C 1
ATOM 2251 O O . ASP A 1 300 ? 62.517 10.735 -16.735 1.00 92.91 302 ASP A O 1
ATOM 2253 N N . LEU A 1 301 ? 61.017 10.102 -15.186 1.00 100.54 303 LEU A N 1
ATOM 2254 C CA . LEU A 1 301 ? 59.956 11.031 -15.660 1.00 97.77 303 LEU A CA 1
ATOM 2255 C C . LEU A 1 301 ? 60.409 12.490 -15.439 1.00 92.15 303 LEU A C 1
ATOM 2256 O O . LEU A 1 301 ? 60.726 12.860 -14.308 1.00 79.39 303 LEU A O 1
ATOM 2258 N N . PRO A 1 302 ? 60.472 13.304 -16.525 1.00 97.00 304 PRO A N 1
ATOM 2259 C CA . PRO A 1 302 ? 61.149 14.624 -16.499 1.00 97.74 304 PRO A CA 1
ATOM 2260 C C . PRO A 1 302 ? 60.510 15.768 -15.675 1.00 102.11 304 PRO A C 1
ATOM 2261 O O . PRO A 1 302 ? 61.219 16.392 -14.882 1.00 100.77 304 PRO A O 1
ATOM 2265 N N . ASP A 1 303 ? 59.207 16.029 -15.863 1.00 103.15 305 ASP A N 1
ATOM 2266 C CA . ASP A 1 303 ? 58.525 17.248 -15.342 1.00 96.93 305 ASP A CA 1
ATOM 2267 C C . ASP A 1 303 ? 57.291 16.956 -14.430 1.00 96.90 305 ASP A C 1
ATOM 2268 O O . ASP A 1 303 ? 57.148 15.836 -13.944 1.00 92.79 305 ASP A O 1
ATOM 2273 N N . LYS A 1 304 ? 56.456 17.974 -14.159 1.00 96.20 306 LYS A N 1
ATOM 2274 C CA . LYS A 1 304 ? 55.174 17.827 -13.424 1.00 90.09 306 LYS A CA 1
ATOM 2275 C C . LYS A 1 304 ? 54.044 17.176 -14.262 1.00 85.89 306 LYS A C 1
ATOM 2276 O O . LYS A 1 304 ? 53.314 16.344 -13.748 1.00 85.30 306 LYS A O 1
ATOM 2279 N N . ALA A 1 305 ? 53.897 17.543 -15.533 1.00 83.85 307 ALA A N 1
ATOM 2280 C CA . ALA A 1 305 ? 52.833 16.970 -16.385 1.00 91.65 307 ALA A CA 1
ATOM 2281 C C . ALA A 1 305 ? 53.031 15.476 -16.711 1.00 97.04 307 ALA A C 1
ATOM 2282 O O . ALA A 1 305 ? 52.053 14.771 -16.979 1.00 98.98 307 ALA A O 1
ATOM 2284 N N . SER A 1 306 ? 54.280 15.004 -16.692 1.00 93.61 308 SER A N 1
ATOM 2285 C CA . SER A 1 306 ? 54.607 13.638 -17.123 1.00 83.45 308 SER A CA 1
ATOM 2286 C C . SER A 1 306 ? 54.432 12.589 -16.025 1.00 73.71 308 SER A C 1
ATOM 2287 O O . SER A 1 306 ? 54.142 11.438 -16.338 1.00 71.42 308 SER A O 1
ATOM 2290 N N . ILE A 1 307 ? 54.650 12.966 -14.762 1.00 67.32 309 ILE A N 1
ATOM 2291 C CA . ILE A 1 307 ? 54.424 12.053 -13.621 1.00 62.69 309 ILE A CA 1
ATOM 2292 C C . ILE A 1 307 ? 52.906 11.872 -13.373 1.00 66.01 309 ILE A C 1
ATOM 2293 O O . ILE A 1 307 ? 52.466 10.795 -12.960 1.00 68.70 309 ILE A O 1
ATOM 2297 N N . ILE A 1 308 ? 52.125 12.930 -13.630 1.00 65.73 310 ILE A N 1
ATOM 2298 C CA . ILE A 1 308 ? 50.650 12.885 -13.649 1.00 64.39 310 ILE A CA 1
ATOM 2299 C C . ILE A 1 308 ? 50.182 11.829 -14.676 1.00 64.08 310 ILE A C 1
ATOM 2300 O O . ILE A 1 308 ? 49.463 10.902 -14.315 1.00 70.44 310 ILE A O 1
ATOM 2304 N N . ASP A 1 309 ? 50.623 11.959 -15.931 1.00 67.60 311 ASP A N 1
ATOM 2305 C CA . ASP A 1 309 ? 50.342 10.971 -17.007 1.00 66.44 311 ASP A CA 1
ATOM 2306 C C . ASP A 1 309 ? 50.823 9.542 -16.659 1.00 60.61 311 ASP A C 1
ATOM 2307 O O . ASP A 1 309 ? 50.176 8.576 -17.029 1.00 60.48 311 ASP A O 1
ATOM 2312 N N . ALA A 1 310 ? 51.945 9.425 -15.950 1.00 58.25 312 ALA A N 1
ATOM 2313 C CA . ALA A 1 310 ? 52.481 8.128 -15.515 1.00 60.35 312 ALA A CA 1
ATOM 2314 C C . ALA A 1 310 ? 51.637 7.476 -14.431 1.00 61.88 312 ALA A C 1
AT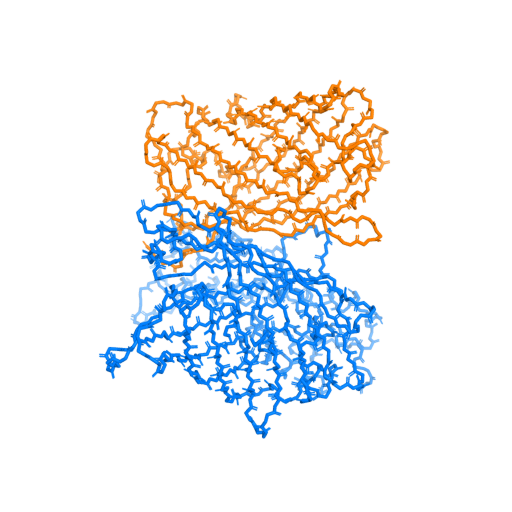OM 2315 O O . ALA A 1 310 ? 51.529 6.246 -14.373 1.00 61.50 312 ALA A O 1
ATOM 2317 N N . PHE A 1 311 ? 51.063 8.293 -13.556 1.00 57.48 313 PHE A N 1
ATOM 2318 C CA . PHE A 1 311 ? 50.187 7.763 -12.533 1.00 57.87 313 PHE A CA 1
ATOM 2319 C C . PHE A 1 311 ? 48.806 7.421 -13.101 1.00 59.07 313 PHE A C 1
ATOM 2320 O O . PHE A 1 311 ? 48.272 6.372 -12.780 1.00 71.58 313 PHE A O 1
ATOM 2328 N N . PHE A 1 312 ? 48.224 8.250 -13.944 1.00 54.48 314 PHE A N 1
ATOM 2329 C CA . PHE A 1 312 ? 46.936 7.862 -14.501 1.00 61.63 314 PHE A CA 1
ATOM 2330 C C . PHE A 1 312 ? 46.990 6.646 -15.433 1.00 60.21 314 PHE A C 1
ATOM 2331 O O . PHE A 1 312 ? 46.037 5.874 -15.496 1.00 60.90 314 PHE A O 1
ATOM 2339 N N . THR A 1 313 ? 48.107 6.437 -16.114 1.00 61.50 315 THR A N 1
ATOM 2340 C CA . THR A 1 313 ? 48.252 5.227 -16.936 1.00 61.02 315 THR A CA 1
ATOM 2341 C C . THR A 1 313 ? 48.283 3.985 -16.032 1.00 56.40 315 THR A C 1
ATOM 2342 O O . THR A 1 313 ? 47.712 2.952 -16.391 1.00 47.09 315 THR A O 1
ATOM 2346 N N . PHE A 1 314 ? 48.960 4.123 -14.884 1.00 54.30 316 PHE A N 1
ATOM 2347 C CA . PHE A 1 314 ? 49.144 3.058 -13.903 1.00 50.50 316 PHE A CA 1
ATOM 2348 C C . PHE A 1 314 ? 47.931 2.806 -13.056 1.00 52.54 316 PHE A C 1
ATOM 2349 O O . PHE A 1 314 ? 47.671 1.669 -12.674 1.00 59.85 316 PHE A O 1
ATOM 2357 N N . ALA A 1 315 ? 47.264 3.883 -12.666 1.00 54.00 317 ALA A N 1
ATOM 2358 C CA . ALA A 1 315 ? 45.984 3.804 -11.983 1.00 52.32 317 ALA A CA 1
ATOM 2359 C C . ALA A 1 315 ? 44.968 3.123 -12.885 1.00 50.04 317 ALA A C 1
ATOM 2360 O O . ALA A 1 315 ? 44.154 2.350 -12.392 1.00 52.02 317 ALA A O 1
ATOM 2362 N N . GLN A 1 316 ? 45.021 3.417 -14.189 1.00 47.00 318 GLN A N 1
ATOM 2363 C CA . GLN A 1 316 ? 44.132 2.784 -15.181 1.00 48.46 318 GLN A CA 1
ATOM 2364 C C . GLN A 1 316 ? 44.340 1.264 -15.394 1.00 48.47 318 GLN A C 1
ATOM 2365 O O . GLN A 1 316 ? 43.358 0.558 -15.677 1.00 42.89 318 GLN A O 1
ATOM 2371 N N . ARG A 1 317 ? 45.590 0.784 -15.282 1.00 50.39 319 ARG A N 1
ATOM 2372 C CA . ARG A 1 317 ? 45.926 -0.678 -15.344 1.00 55.86 319 ARG A CA 1
ATOM 2373 C C . ARG A 1 317 ? 45.387 -1.409 -14.089 1.00 50.30 319 ARG A C 1
ATOM 2374 O O . ARG A 1 317 ? 44.734 -2.451 -14.194 1.00 51.01 319 ARG A O 1
ATOM 2377 N N . GLU A 1 318 ? 45.654 -0.835 -12.923 1.00 43.16 320 GLU A N 1
ATOM 2378 C CA . GLU A 1 318 ? 45.040 -1.263 -11.671 1.00 43.24 320 GLU A CA 1
ATOM 2379 C C . GLU A 1 318 ? 43.488 -1.250 -11.719 1.00 43.79 320 GLU A C 1
ATOM 2380 O O . GLU A 1 318 ? 42.834 -2.181 -11.215 1.00 45.05 320 GLU A O 1
ATOM 2386 N N . GLN A 1 319 ? 42.912 -0.218 -12.332 1.00 41.08 321 GLN A N 1
ATOM 2387 C CA . GLN A 1 319 ? 41.475 -0.134 -12.500 1.00 41.69 321 GLN A CA 1
ATOM 2388 C C . GLN A 1 319 ? 40.943 -1.383 -13.184 1.00 41.52 321 GLN A C 1
ATOM 2389 O O . GLN A 1 319 ? 40.042 -2.041 -12.666 1.00 41.68 321 GLN A O 1
ATOM 2395 N N . GLN A 1 320 ? 41.525 -1.708 -14.330 1.00 43.76 322 GLN A N 1
ATOM 2396 C CA . GLN A 1 320 ? 41.132 -2.899 -15.123 1.00 48.16 322 GLN A CA 1
ATOM 2397 C C . GLN A 1 320 ? 41.384 -4.216 -14.338 1.00 43.53 322 GLN A C 1
ATOM 2398 O O . GLN A 1 320 ? 40.551 -5.113 -14.308 1.00 41.71 322 GLN A O 1
ATOM 2402 N N . ARG A 1 321 ? 42.523 -4.305 -13.683 1.00 39.40 323 ARG A N 1
ATOM 2403 C CA . ARG A 1 321 ? 42.839 -5.485 -12.933 1.00 41.09 323 ARG A CA 1
ATOM 2404 C C . ARG A 1 321 ? 41.782 -5.695 -11.876 1.00 43.74 323 ARG A C 1
ATOM 2405 O O . ARG A 1 321 ? 41.269 -6.808 -11.748 1.00 51.26 323 ARG A O 1
ATOM 2413 N N . GLU A 1 322 ? 41.450 -4.643 -11.127 1.00 42.91 324 GLU A N 1
ATOM 2414 C CA . GLU A 1 322 ? 40.510 -4.795 -10.023 1.00 41.34 324 GLU A CA 1
ATOM 2415 C C . GLU A 1 322 ? 39.088 -5.022 -10.497 1.00 37.12 324 GLU A C 1
ATOM 2416 O O . GLU A 1 322 ? 38.357 -5.790 -9.881 1.00 36.04 324 GLU A O 1
ATOM 2422 N N . ALA A 1 323 ? 38.707 -4.416 -11.605 1.00 36.87 325 ALA A N 1
ATOM 2423 C CA . ALA A 1 323 ? 37.407 -4.734 -12.204 1.00 41.19 325 ALA A CA 1
ATOM 2424 C C . ALA A 1 323 ? 37.338 -6.217 -12.637 1.00 42.54 325 ALA A C 1
ATOM 2425 O O . ALA A 1 323 ? 36.372 -6.916 -12.309 1.00 39.24 325 ALA A O 1
ATOM 2427 N N . GLU A 1 324 ? 38.360 -6.673 -13.372 1.00 45.17 326 GLU A N 1
ATOM 2428 C CA . GLU A 1 324 ? 38.441 -8.075 -13.819 1.00 49.49 326 GLU A CA 1
ATOM 2429 C C . GLU A 1 324 ? 38.385 -9.000 -12.588 1.00 42.49 326 GLU A C 1
ATOM 2430 O O . GLU A 1 324 ? 37.707 -10.007 -12.600 1.00 36.10 326 GLU A O 1
ATOM 2436 N N . ALA A 1 325 ? 39.060 -8.607 -11.518 1.00 41.17 327 ALA A N 1
ATOM 2437 C CA . ALA A 1 325 ? 39.140 -9.408 -10.298 1.00 42.81 327 ALA A CA 1
ATOM 2438 C C . ALA A 1 325 ? 37.813 -9.579 -9.555 1.00 42.66 327 ALA A C 1
ATOM 2439 O O . ALA A 1 325 ? 37.462 -10.680 -9.160 1.00 46.78 327 ALA A O 1
ATOM 2441 N N . LEU A 1 326 ? 37.110 -8.477 -9.341 1.00 45.26 328 LEU A N 1
ATOM 2442 C CA . LEU A 1 326 ? 35.780 -8.472 -8.709 1.00 41.57 328 LEU A CA 1
ATOM 2443 C C . LEU A 1 326 ? 34.759 -9.250 -9.517 1.00 38.26 328 LEU A C 1
ATOM 2444 O O . LEU A 1 326 ? 33.885 -9.908 -8.960 1.00 39.84 328 LEU A O 1
ATOM 2449 N N . ILE A 1 327 ? 34.846 -9.118 -10.832 1.00 35.48 329 ILE A N 1
ATOM 2450 C CA . ILE A 1 327 ? 33.950 -9.794 -11.713 1.00 36.70 329 ILE A CA 1
ATOM 2451 C C . ILE A 1 327 ? 34.074 -11.307 -11.518 1.00 39.45 329 ILE A C 1
ATOM 2452 O O . ILE A 1 327 ? 33.044 -11.993 -11.458 1.00 41.42 329 ILE A O 1
ATOM 2457 N N . LYS A 1 328 ? 35.304 -11.821 -11.402 1.00 38.80 330 LYS A N 1
ATOM 2458 C CA . LYS A 1 328 ? 35.509 -13.269 -11.145 1.00 41.73 330 LYS A CA 1
ATOM 2459 C C . LYS A 1 328 ? 35.185 -13.693 -9.712 1.00 39.77 330 LYS A C 1
ATOM 2460 O O . LYS A 1 328 ? 34.527 -14.705 -9.502 1.00 42.81 330 LYS A O 1
ATOM 2466 N N . GLU A 1 329 ? 35.608 -12.909 -8.735 1.00 38.19 331 GLU A N 1
ATOM 2467 C CA . GLU A 1 329 ? 35.312 -13.190 -7.342 1.00 39.52 331 GLU A CA 1
ATOM 2468 C C . GLU A 1 329 ? 33.815 -13.354 -7.042 1.00 39.01 331 GLU A C 1
ATOM 2469 O O . GLU A 1 329 ? 33.443 -14.100 -6.131 1.00 44.38 331 GLU A O 1
ATOM 2475 N N . GLU A 1 330 ? 32.958 -12.653 -7.774 1.00 36.16 332 GLU A N 1
ATOM 2476 C CA . GLU A 1 330 ? 31.500 -12.722 -7.550 1.00 34.61 332 GLU A CA 1
ATOM 2477 C C . GLU A 1 330 ? 30.761 -13.320 -8.745 1.00 33.03 332 GLU A C 1
ATOM 2478 O O . GLU A 1 330 ? 29.535 -13.297 -8.779 1.00 31.78 332 GLU A O 1
ATOM 2484 N N . ASN A 1 331 ? 31.526 -13.825 -9.724 1.00 32.25 333 ASN A N 1
ATOM 2485 C CA . ASN A 1 331 ? 31.022 -14.518 -10.910 1.00 32.90 333 ASN A CA 1
ATOM 2486 C C . ASN A 1 331 ? 29.968 -13.714 -11.636 1.00 32.85 333 ASN A C 1
ATOM 2487 O O . ASN A 1 331 ? 28.916 -14.228 -12.017 1.00 32.56 333 ASN A O 1
ATOM 2492 N N . LEU A 1 332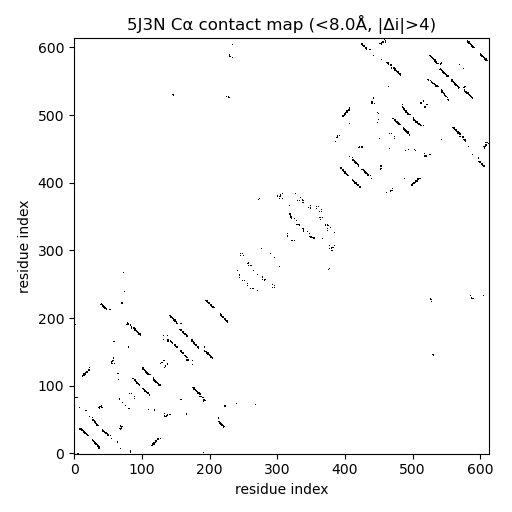 ? 30.265 -12.446 -11.845 1.00 34.02 334 LEU A N 1
ATOM 2493 C CA . LEU A 1 332 ? 29.307 -11.556 -12.496 1.00 35.91 334 LEU A CA 1
ATOM 2494 C C . LEU A 1 332 ? 29.214 -11.897 -13.996 1.00 35.85 334 LEU A C 1
ATOM 2495 O O . LEU A 1 332 ? 30.189 -12.345 -14.628 1.00 32.80 334 LEU A O 1
ATOM 2500 N N . ASN A 1 333 ? 28.022 -11.723 -14.543 1.00 37.33 335 ASN A N 1
ATOM 2501 C CA . ASN A 1 333 ? 27.837 -11.803 -16.004 1.00 39.03 335 ASN A CA 1
ATOM 2502 C C . ASN A 1 333 ? 28.675 -10.681 -16.609 1.00 38.45 335 ASN A C 1
ATOM 2503 O O . ASN A 1 333 ? 28.415 -9.526 -16.362 1.00 41.19 335 ASN A O 1
ATOM 2508 N N . GLU A 1 334 ? 29.707 -11.032 -17.357 1.00 42.52 336 GLU A N 1
ATOM 2509 C CA . GLU A 1 334 ? 30.769 -10.085 -17.716 1.00 45.44 336 GLU A CA 1
ATOM 2510 C C . GLU A 1 334 ? 30.319 -8.771 -18.387 1.00 42.18 336 GLU A C 1
ATOM 2511 O O . GLU A 1 334 ? 30.711 -7.694 -17.943 1.00 36.24 336 GLU A O 1
ATOM 2517 N N . ASP A 1 335 ? 29.504 -8.872 -19.429 1.00 43.71 337 ASP A N 1
ATOM 2518 C CA . ASP A 1 335 ? 29.058 -7.696 -20.187 1.00 47.48 337 ASP A CA 1
ATOM 2519 C C . ASP A 1 335 ? 28.213 -6.764 -19.337 1.00 42.06 337 ASP A C 1
ATOM 2520 O O . ASP A 1 335 ? 28.455 -5.555 -19.332 1.00 43.72 337 ASP A O 1
ATOM 2525 N N . ALA A 1 336 ? 27.257 -7.316 -18.602 1.00 36.70 338 ALA A N 1
ATOM 2526 C CA . ALA A 1 336 ? 26.409 -6.491 -17.755 1.00 37.31 338 ALA A CA 1
ATOM 2527 C C . ALA A 1 336 ? 27.231 -5.787 -16.663 1.00 35.57 338 ALA A C 1
ATOM 2528 O O . ALA A 1 336 ? 27.005 -4.636 -16.319 1.00 33.24 338 ALA A O 1
ATOM 2530 N N . ALA A 1 337 ? 28.199 -6.495 -16.134 1.00 36.29 339 ALA A N 1
ATOM 2531 C CA . ALA A 1 337 ? 29.017 -5.962 -15.085 1.00 38.08 339 ALA A CA 1
ATOM 2532 C C . ALA A 1 337 ? 29.853 -4.852 -15.669 1.00 37.51 339 ALA A C 1
ATOM 2533 O O . ALA A 1 337 ? 30.037 -3.827 -15.039 1.00 36.41 339 ALA A O 1
ATOM 2535 N N . LYS A 1 338 ? 30.400 -5.065 -16.855 1.00 39.40 340 LYS A N 1
ATOM 2536 C CA . LYS A 1 338 ? 31.285 -4.053 -17.413 1.00 43.75 340 LYS A CA 1
ATOM 2537 C C . LYS A 1 338 ? 30.475 -2.773 -17.775 1.00 44.66 340 LYS A C 1
ATOM 2538 O O . LYS A 1 338 ? 30.963 -1.675 -17.540 1.00 43.73 340 LYS A O 1
ATOM 2543 N N . ARG A 1 339 ? 29.242 -2.910 -18.278 1.00 43.62 341 ARG A N 1
ATOM 2544 C CA . ARG A 1 339 ? 28.386 -1.744 -18.518 1.00 44.27 341 ARG A CA 1
ATOM 2545 C C . ARG A 1 339 ? 28.101 -0.993 -17.214 1.00 42.58 341 ARG A C 1
ATOM 2546 O O . ARG A 1 339 ? 28.372 0.202 -17.102 1.00 47.53 341 ARG A O 1
ATOM 2554 N N . TYR A 1 340 ? 27.580 -1.708 -16.227 1.00 38.47 342 TYR A N 1
ATOM 2555 C CA . TYR A 1 340 ? 27.269 -1.148 -14.905 1.00 35.78 342 TYR A CA 1
ATOM 2556 C C . TYR A 1 340 ? 28.445 -0.460 -14.248 1.00 35.63 342 TYR A C 1
ATOM 2557 O O . TYR A 1 340 ? 28.311 0.639 -13.723 1.00 36.51 342 TYR A O 1
ATOM 2566 N N . ILE A 1 341 ? 29.598 -1.115 -14.260 1.00 36.71 343 ILE A N 1
ATOM 2567 C CA . ILE A 1 341 ? 30.816 -0.521 -13.698 1.00 37.48 343 ILE A CA 1
ATOM 2568 C C . ILE A 1 341 ? 31.252 0.741 -14.449 1.00 38.88 343 ILE A C 1
ATOM 2569 O O . ILE A 1 341 ? 31.583 1.730 -13.804 1.00 42.97 343 ILE A O 1
ATOM 2574 N N . ARG A 1 342 ? 31.222 0.712 -15.779 1.00 39.15 344 ARG A N 1
ATOM 2575 C CA . ARG A 1 342 ? 31.603 1.870 -16.598 1.00 43.56 344 ARG A CA 1
ATOM 2576 C C . ARG A 1 342 ? 30.736 3.097 -16.320 1.00 44.89 344 ARG A C 1
ATOM 2577 O O . ARG A 1 342 ? 31.263 4.180 -16.033 1.00 40.25 344 ARG A O 1
ATOM 2585 N N . THR A 1 343 ? 29.416 2.891 -16.412 1.00 44.45 345 THR A N 1
ATOM 2586 C CA . THR A 1 343 ? 28.403 3.892 -16.053 1.00 41.31 345 THR A CA 1
ATOM 2587 C C . THR A 1 343 ? 28.659 4.474 -14.670 1.00 40.23 345 THR A C 1
ATOM 2588 O O . THR A 1 343 ? 28.699 5.689 -14.509 1.00 42.16 345 THR A O 1
ATOM 2592 N N . SER A 1 344 ? 28.858 3.613 -13.684 1.00 38.11 346 SER A N 1
ATOM 2593 C CA . SER A 1 344 ? 29.147 4.082 -12.337 1.00 36.80 346 SER A CA 1
ATOM 2594 C C . SER A 1 344 ? 30.432 4.896 -12.258 1.00 35.73 346 SER A C 1
ATOM 2595 O O . SER A 1 344 ? 30.473 5.886 -11.529 1.00 36.98 346 SER A O 1
ATOM 2598 N N . LEU A 1 345 ? 31.483 4.468 -12.965 1.00 34.51 347 LEU A N 1
ATOM 2599 C CA . LEU A 1 345 ? 32.719 5.254 -12.996 1.00 34.87 347 LEU A CA 1
ATOM 2600 C C . LEU A 1 345 ? 32.459 6.636 -13.634 1.00 34.70 347 LEU A C 1
ATOM 2601 O O . LEU A 1 345 ? 32.838 7.634 -13.028 1.00 32.72 347 LEU A O 1
ATOM 2606 N N . LYS A 1 346 ? 31.770 6.692 -14.786 1.00 33.78 348 LYS A N 1
ATOM 2607 C CA . LYS A 1 346 ? 31.452 7.979 -15.450 1.00 37.40 348 LYS A CA 1
ATOM 2608 C C . LYS A 1 346 ? 30.587 8.886 -14.532 1.00 40.24 348 LYS A C 1
ATOM 2609 O O . LYS A 1 346 ? 30.915 10.058 -14.354 1.00 44.06 348 LYS A O 1
ATOM 2611 N N . ARG A 1 347 ? 29.548 8.323 -13.905 1.00 39.28 349 ARG A N 1
ATOM 2612 C CA . ARG A 1 347 ? 28.662 9.071 -13.002 1.00 37.07 349 ARG A CA 1
ATOM 2613 C C . ARG A 1 347 ? 29.281 9.293 -11.636 1.00 37.25 349 ARG A C 1
ATOM 2614 O O . ARG A 1 347 ? 28.730 10.024 -10.844 1.00 32.99 349 ARG A O 1
ATOM 2622 N N . GLU A 1 348 ? 30.381 8.610 -11.320 1.00 43.02 350 GLU A N 1
ATOM 2623 C CA . GLU A 1 348 ? 31.044 8.719 -9.995 1.00 45.02 350 GLU A CA 1
ATOM 2624 C C . GLU A 1 348 ? 30.231 8.216 -8.789 1.00 42.08 350 GLU A C 1
ATOM 2625 O O . GLU A 1 348 ? 30.576 8.510 -7.641 1.00 43.62 350 GLU A O 1
ATOM 2631 N N . TYR A 1 349 ? 29.187 7.436 -9.040 1.00 37.32 351 TYR A N 1
ATOM 2632 C CA . TYR A 1 349 ? 28.548 6.650 -7.987 1.00 37.99 351 TYR A CA 1
ATOM 2633 C C . TYR A 1 349 ? 27.854 5.439 -8.609 1.00 38.34 351 TYR A C 1
ATOM 2634 O O . TYR A 1 349 ? 27.538 5.461 -9.826 1.00 35.26 351 TYR A O 1
ATOM 2643 N N . ALA A 1 350 ? 27.615 4.408 -7.791 1.00 33.71 352 ALA A N 1
ATOM 2644 C CA . ALA A 1 350 ? 26.875 3.221 -8.253 1.00 36.60 352 ALA A CA 1
ATOM 2645 C C . ALA A 1 350 ? 25.492 3.225 -7.671 1.00 36.88 352 ALA A C 1
ATOM 2646 O O . ALA A 1 350 ? 25.307 3.631 -6.524 1.00 32.70 352 ALA A O 1
ATOM 2648 N N . THR A 1 351 ? 24.514 2.769 -8.453 1.00 38.30 353 THR A N 1
ATOM 2649 C CA . THR A 1 351 ? 23.139 2.819 -7.990 1.00 41.06 353 THR A CA 1
ATOM 2650 C C . THR A 1 351 ? 22.503 1.426 -7.940 1.00 43.29 353 THR A C 1
ATOM 2651 O O . THR A 1 351 ? 22.698 0.605 -8.841 1.00 36.43 353 THR A O 1
ATOM 2655 N N . GLU A 1 352 ? 21.780 1.162 -6.845 1.00 50.40 354 GLU A N 1
ATOM 2656 C CA . GLU A 1 352 ? 20.871 0.001 -6.758 1.00 54.64 354 GLU A CA 1
ATOM 2657 C C . GLU A 1 352 ? 19.596 0.181 -7.610 1.00 57.59 354 GLU A C 1
ATOM 2658 O O . GLU A 1 352 ? 18.866 -0.761 -7.818 1.00 66.59 354 GLU A O 1
ATOM 2664 N N . ASN A 1 353 ? 19.328 1.400 -8.079 1.00 65.74 355 ASN A N 1
ATOM 2665 C CA . ASN A 1 353 ? 18.184 1.701 -8.951 1.00 65.83 355 ASN A CA 1
ATOM 2666 C C . ASN A 1 353 ? 18.357 1.124 -10.344 1.00 68.01 355 ASN A C 1
ATOM 2667 O O . ASN A 1 353 ? 19.456 0.711 -10.743 1.00 70.62 355 ASN A O 1
ATOM 2672 N N . GLY A 1 354 ? 17.254 1.166 -11.090 1.00 63.98 356 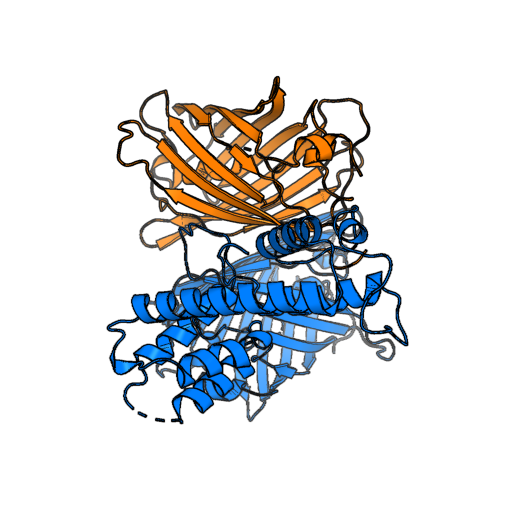GLY A N 1
ATOM 2673 C CA . GLY A 1 354 ? 17.164 0.598 -12.413 1.00 59.34 356 GLY A CA 1
ATOM 2674 C C . GLY A 1 354 ? 17.257 -0.911 -12.301 1.00 57.53 356 GLY A C 1
ATOM 2675 O O . GLY A 1 354 ? 16.997 -1.502 -11.252 1.00 50.96 356 GLY A O 1
ATOM 2676 N N . THR A 1 355 ? 17.670 -1.519 -13.396 1.00 57.76 357 THR A N 1
ATOM 2677 C CA . THR A 1 355 ? 17.951 -2.927 -13.444 1.00 54.52 357 THR A CA 1
ATOM 2678 C C . THR A 1 355 ? 19.410 -3.191 -13.810 1.00 47.10 357 THR A C 1
ATOM 2679 O O . THR A 1 355 ? 19.769 -4.336 -14.018 1.00 42.19 357 THR A O 1
ATOM 2683 N N . GLU A 1 356 ? 20.255 -2.168 -13.916 1.00 47.81 358 GLU A N 1
ATOM 2684 C CA . GLU A 1 356 ? 21.642 -2.412 -14.343 1.00 48.92 358 GLU A CA 1
ATOM 2685 C C . GLU A 1 356 ? 22.389 -3.307 -13.324 1.00 45.03 358 GLU A C 1
ATOM 2686 O O . GLU A 1 356 ? 23.189 -4.159 -13.722 1.00 42.33 358 GLU A O 1
ATOM 2692 N N . LEU A 1 357 ? 22.094 -3.167 -12.032 1.00 41.15 359 LEU A N 1
ATOM 2693 C CA . LEU A 1 357 ? 22.775 -3.983 -11.037 1.00 40.07 359 LEU A CA 1
ATOM 2694 C C . LEU A 1 357 ? 22.347 -5.449 -11.101 1.00 43.22 359 LEU A C 1
ATOM 2695 O O . LEU A 1 357 ? 23.214 -6.333 -11.135 1.00 41.22 359 LEU A O 1
ATOM 2700 N N . ASN A 1 358 ? 21.028 -5.685 -11.112 1.00 45.29 360 ASN A N 1
ATOM 2701 C CA . ASN A 1 358 ? 20.423 -7.037 -11.165 1.00 45.43 360 ASN A CA 1
ATOM 2702 C C . ASN A 1 358 ? 20.891 -7.872 -12.337 1.00 44.44 360 ASN A C 1
ATOM 2703 O O . ASN A 1 358 ? 20.943 -9.095 -12.245 1.00 46.35 360 ASN A O 1
ATOM 2708 N N . GLU A 1 359 ? 21.211 -7.204 -13.443 1.00 46.00 361 GLU A N 1
ATOM 2709 C CA . GLU A 1 359 ? 21.674 -7.851 -14.666 1.00 44.33 361 GLU A CA 1
ATOM 2710 C C . GLU A 1 359 ? 23.054 -8.480 -14.520 1.00 39.45 361 GLU A C 1
ATOM 2711 O O . GLU A 1 359 ? 23.431 -9.312 -15.339 1.00 37.70 361 GLU A O 1
ATOM 2717 N N . THR A 1 360 ? 23.800 -8.056 -13.503 1.00 35.19 362 THR A N 1
ATOM 2718 C CA . THR A 1 360 ? 25.146 -8.541 -13.223 1.00 33.66 362 THR A CA 1
ATOM 2719 C C . THR A 1 360 ? 25.140 -9.839 -12.415 1.00 33.36 362 THR A C 1
ATOM 2720 O O . THR A 1 360 ? 26.152 -10.561 -12.378 1.00 32.84 362 THR A O 1
ATOM 2724 N N . LEU A 1 361 ? 24.012 -10.104 -11.758 1.00 31.14 363 LEU A N 1
ATOM 2725 C CA . LEU A 1 361 ? 23.939 -11.096 -10.707 1.00 32.01 363 LEU A CA 1
ATOM 2726 C C . LEU A 1 361 ? 23.700 -12.494 -11.255 1.00 36.51 363 LEU A C 1
ATOM 2727 O O . LEU A 1 361 ? 22.668 -12.758 -11.919 1.00 38.10 363 LEU A O 1
ATOM 2732 N N . PRO A 1 362 ? 24.621 -13.411 -10.921 1.00 36.64 364 PRO A N 1
ATOM 2733 C CA . PRO A 1 362 ? 24.479 -14.761 -11.339 1.00 33.75 364 PRO A CA 1
ATOM 2734 C C . PRO A 1 362 ? 23.601 -15.566 -10.381 1.00 34.51 364 PRO A C 1
ATOM 2735 O O . PRO A 1 362 ? 23.165 -15.079 -9.325 1.00 31.73 364 PRO A O 1
ATOM 2739 N N . LYS A 1 363 ? 23.369 -16.812 -10.777 1.00 37.68 365 LYS A N 1
ATOM 2740 C CA . LYS A 1 363 ? 22.628 -17.780 -9.974 1.00 39.52 365 LYS A CA 1
ATOM 2741 C C . LYS A 1 363 ? 23.411 -18.316 -8.790 1.00 33.45 365 LYS A C 1
ATOM 2742 O O . LYS A 1 363 ? 22.825 -18.618 -7.753 1.00 33.74 365 LYS A O 1
ATOM 2748 N N . LEU A 1 364 ? 24.712 -18.484 -8.965 1.00 30.41 366 LEU A N 1
ATOM 2749 C CA . LEU A 1 364 ? 25.588 -18.926 -7.878 1.00 30.62 366 LEU A CA 1
ATOM 2750 C C . LEU A 1 364 ? 26.867 -18.186 -7.974 1.00 27.81 366 LEU A C 1
ATOM 2751 O O . LEU A 1 364 ? 27.280 -17.789 -9.055 1.00 26.63 366 LEU A O 1
ATOM 2756 N N . SER A 1 365 ? 27.541 -18.117 -6.844 1.00 29.81 367 SER A N 1
ATOM 2757 C CA . SER A 1 365 ? 28.853 -17.475 -6.758 1.00 31.57 367 SER A CA 1
ATOM 2758 C C . SER A 1 365 ? 29.808 -18.279 -5.895 1.00 29.76 367 SER A C 1
ATOM 2759 O O . SER A 1 365 ? 29.371 -19.085 -5.086 1.00 29.77 367 SER A O 1
ATOM 2762 N N . PRO A 1 366 ? 31.117 -18.045 -6.046 1.00 28.88 368 PRO A N 1
ATOM 2763 C CA . PRO A 1 366 ? 32.070 -18.827 -5.260 1.00 31.20 368 PRO A CA 1
ATOM 2764 C C . PRO A 1 366 ? 31.978 -18.695 -3.744 1.00 33.44 368 PRO A C 1
ATOM 2765 O O . PRO A 1 366 ? 32.261 -19.658 -3.014 1.00 35.02 368 PRO A O 1
ATOM 2769 N N . LEU A 1 367 ? 31.658 -17.489 -3.297 1.00 37.63 369 LEU A N 1
ATOM 2770 C CA . LEU A 1 367 ? 31.641 -17.144 -1.908 1.00 40.22 369 LEU A CA 1
ATOM 2771 C C . LEU A 1 367 ? 30.208 -17.045 -1.442 1.00 46.92 369 LEU A C 1
ATOM 2772 O O . LEU A 1 367 ? 29.421 -16.392 -2.097 1.00 43.03 369 LEU A O 1
ATOM 2777 N N . ASN A 1 368 ? 29.860 -17.715 -0.332 1.00 60.54 370 ASN A N 1
ATOM 2778 C CA . ASN A 1 368 ? 28.561 -17.482 0.321 1.00 69.24 370 ASN A CA 1
ATOM 2779 C C . ASN A 1 368 ? 28.669 -16.105 0.942 1.00 69.81 370 ASN A C 1
ATOM 2780 O O . ASN A 1 368 ? 29.553 -15.878 1.775 1.00 64.08 370 ASN A O 1
ATOM 2782 N N . PRO A 1 369 ? 27.822 -15.161 0.502 1.00 77.59 371 PRO A N 1
ATOM 2783 C CA . PRO A 1 369 ? 27.675 -14.072 1.436 1.00 82.04 371 PRO A CA 1
ATOM 2784 C C . PRO A 1 369 ? 26.917 -14.731 2.597 1.00 87.80 371 PRO A C 1
ATOM 2785 O O . PRO A 1 369 ? 25.848 -15.346 2.405 1.00 88.17 371 PRO A O 1
ATOM 2789 N N . GLN A 1 370 ? 27.541 -14.715 3.763 1.00 79.86 372 GLN A N 1
ATOM 2790 C CA . GLN A 1 370 ? 26.925 -15.266 4.948 1.00 71.53 372 GLN A CA 1
ATOM 2791 C C . GLN A 1 370 ? 25.729 -14.369 5.309 1.00 59.01 372 GLN A C 1
ATOM 2792 O O . GLN A 1 370 ? 24.576 -14.786 5.242 1.00 47.46 372 GLN A O 1
ATOM 2798 N N . TYR A 1 371 ? 26.015 -13.105 5.608 1.00 49.97 373 TYR A N 1
ATOM 2799 C CA . TYR A 1 371 ? 25.053 -12.277 6.302 1.00 43.58 373 TYR A CA 1
ATOM 2800 C C . TYR A 1 371 ? 24.274 -11.259 5.467 1.00 38.72 373 TYR A C 1
ATOM 2801 O O . TYR A 1 371 ? 23.411 -10.582 5.995 1.00 41.64 373 TYR A O 1
ATOM 2810 N N . LYS A 1 372 ? 24.521 -11.200 4.171 1.00 34.59 374 LYS A N 1
ATOM 2811 C CA . LYS A 1 372 ? 23.796 -10.308 3.297 1.00 33.20 374 LYS A CA 1
ATOM 2812 C C . LYS A 1 372 ? 23.333 -11.018 2.059 1.00 30.59 374 LYS A C 1
ATOM 2813 O O . LYS A 1 372 ? 23.783 -12.091 1.746 1.00 30.17 374 LYS A O 1
ATOM 2819 N N . THR A 1 373 ? 22.422 -10.401 1.342 1.00 31.16 375 THR A N 1
ATOM 2820 C CA . THR A 1 373 ? 21.992 -10.949 0.077 1.00 33.46 375 THR A CA 1
ATOM 2821 C C . THR A 1 373 ? 23.126 -10.850 -0.953 1.00 36.68 375 THR A C 1
ATOM 2822 O O . THR A 1 373 ? 24.187 -10.227 -0.706 1.00 38.10 375 THR A O 1
ATOM 2826 N N . LYS A 1 374 ? 22.902 -11.507 -2.088 1.00 36.90 376 LYS A N 1
ATOM 2827 C CA . LYS A 1 374 ? 23.831 -11.490 -3.195 1.00 38.21 376 LYS A CA 1
ATOM 2828 C C . LYS A 1 374 ? 23.931 -10.082 -3.766 1.00 36.15 376 LYS A C 1
ATOM 2829 O O . LYS A 1 374 ? 25.031 -9.556 -3.978 1.00 33.74 376 LYS A O 1
ATOM 2835 N N . LYS A 1 375 ? 22.770 -9.499 -4.027 1.00 33.14 377 LYS A N 1
ATOM 2836 C CA . LYS A 1 375 ? 22.689 -8.135 -4.497 1.00 38.53 377 LYS A CA 1
ATOM 2837 C C . LYS A 1 375 ? 23.492 -7.233 -3.549 1.00 36.62 377 LYS A C 1
ATOM 2838 O O . LYS A 1 375 ? 24.435 -6.582 -3.984 1.00 34.48 377 LYS A O 1
ATOM 2844 N N . GLN A 1 376 ? 23.178 -7.270 -2.253 1.00 31.78 378 GLN A N 1
ATOM 2845 C CA . GLN A 1 376 ? 23.924 -6.482 -1.277 1.00 32.18 378 GLN A CA 1
ATOM 2846 C C . GLN A 1 376 ? 25.440 -6.682 -1.348 1.00 32.50 378 GLN A C 1
ATOM 2847 O O . GLN A 1 376 ? 26.173 -5.734 -1.270 1.00 36.07 378 GLN A O 1
ATOM 2853 N N . ALA A 1 377 ? 25.916 -7.901 -1.523 1.00 34.46 379 ALA A N 1
ATOM 2854 C CA . ALA A 1 377 ? 27.359 -8.174 -1.498 1.00 31.22 379 ALA A CA 1
ATOM 2855 C C . ALA A 1 377 ? 28.039 -7.622 -2.721 1.00 30.31 379 ALA A C 1
ATOM 2856 O O . ALA A 1 377 ? 29.185 -7.146 -2.670 1.00 32.89 379 ALA A O 1
ATOM 2858 N N . VAL A 1 378 ? 27.367 -7.748 -3.850 1.00 28.30 380 VAL A N 1
ATOM 2859 C CA . VAL A 1 378 ? 27.934 -7.257 -5.077 1.00 28.83 380 VAL A CA 1
ATOM 2860 C C . VAL A 1 378 ? 27.877 -5.732 -5.115 1.00 28.68 380 VAL A C 1
ATOM 2861 O O . VAL A 1 378 ? 28.839 -5.098 -5.479 1.00 27.54 380 VAL A O 1
ATOM 2865 N N . PHE A 1 379 ? 26.742 -5.151 -4.732 1.00 29.78 381 PHE A N 1
ATOM 2866 C CA . PHE A 1 379 ? 26.649 -3.713 -4.628 1.00 28.47 381 PHE A CA 1
ATOM 2867 C C . PHE A 1 379 ? 27.734 -3.129 -3.749 1.00 26.21 381 PHE A C 1
ATOM 2868 O O . PHE A 1 379 ? 28.420 -2.215 -4.149 1.00 24.01 381 PHE A O 1
ATOM 2876 N N . GLN A 1 380 ? 27.865 -3.693 -2.566 1.00 28.81 382 GLN A N 1
ATOM 2877 C CA . GLN A 1 380 ? 28.792 -3.202 -1.562 1.00 33.01 382 GLN A CA 1
ATOM 2878 C C . GLN A 1 380 ? 30.266 -3.313 -2.020 1.00 34.77 382 GLN A C 1
ATOM 2879 O O . GLN A 1 380 ? 31.072 -2.423 -1.751 1.00 38.52 382 GLN A O 1
ATOM 2885 N N . LYS A 1 381 ? 30.619 -4.340 -2.768 1.00 35.70 383 LYS A N 1
ATOM 2886 C CA . LYS A 1 381 ? 31.990 -4.405 -3.288 1.00 36.91 383 LYS A CA 1
ATOM 2887 C C . LYS A 1 381 ? 32.275 -3.404 -4.407 1.00 35.03 383 LYS A C 1
ATOM 2888 O O . LYS A 1 381 ? 33.440 -2.996 -4.604 1.00 34.97 383 LYS A O 1
ATOM 2894 N N . ILE A 1 382 ? 31.237 -3.046 -5.147 1.00 32.38 384 ILE A N 1
ATOM 2895 C CA . ILE A 1 382 ? 31.371 -2.125 -6.288 1.00 34.37 384 ILE A CA 1
ATOM 2896 C C . ILE A 1 382 ? 31.425 -0.687 -5.791 1.00 33.69 384 ILE A C 1
ATOM 2897 O O . ILE A 1 382 ? 32.168 0.092 -6.357 1.00 34.04 384 ILE A O 1
ATOM 2902 N N . VAL A 1 383 ? 30.686 -0.336 -4.735 1.00 32.84 385 VAL A N 1
ATOM 2903 C CA . VAL A 1 383 ? 30.689 1.058 -4.297 1.00 33.69 385 VAL A CA 1
ATOM 2904 C C . VAL A 1 383 ? 32.069 1.378 -3.830 1.00 33.00 385 VAL A C 1
ATOM 2905 O O . VAL A 1 383 ? 32.558 2.467 -4.052 1.00 34.08 385 VAL A O 1
ATOM 2909 N N . SER A 1 384 ? 32.687 0.387 -3.212 1.00 33.67 386 SER A N 1
ATOM 2910 C CA . SER A 1 384 ? 34.050 0.466 -2.711 1.00 33.92 386 SER A CA 1
ATOM 2911 C C . SER A 1 384 ? 35.090 0.661 -3.808 1.00 35.08 386 SER A C 1
ATOM 2912 O O . SER A 1 384 ? 36.027 1.433 -3.654 1.00 37.18 386 SER A O 1
ATOM 2915 N N . PHE A 1 385 ? 34.904 -0.066 -4.907 1.00 36.10 387 PHE A N 1
ATOM 2916 C CA . PHE A 1 385 ? 35.693 0.078 -6.136 1.00 35.11 387 PHE A CA 1
ATOM 2917 C C . PHE A 1 385 ? 35.552 1.443 -6.810 1.00 35.55 387 PHE A C 1
ATOM 2918 O O . PHE A 1 385 ? 36.546 2.028 -7.238 1.00 34.95 387 PHE A O 1
ATOM 2926 N N . ILE A 1 386 ? 34.315 1.901 -6.953 1.00 37.60 388 ILE A N 1
ATOM 2927 C CA . ILE A 1 386 ? 33.998 3.253 -7.463 1.00 39.88 388 ILE A CA 1
ATOM 2928 C C . ILE A 1 386 ? 34.611 4.381 -6.614 1.00 38.10 388 ILE A C 1
ATOM 2929 O O . ILE A 1 386 ? 35.185 5.307 -7.143 1.00 38.05 388 ILE A O 1
ATOM 2934 N N . GLU A 1 387 ? 34.513 4.282 -5.301 1.00 38.51 389 GLU A N 1
ATOM 2935 C CA . GLU A 1 387 ? 35.173 5.235 -4.427 1.00 41.76 389 GLU A CA 1
ATOM 2936 C C . GLU A 1 387 ? 36.651 5.325 -4.733 1.00 42.20 389 GLU A C 1
ATOM 2937 O O . GLU A 1 387 ? 37.187 6.422 -4.813 1.00 51.58 389 GLU A O 1
ATOM 2943 N N . LYS A 1 388 ? 37.292 4.178 -4.918 1.00 40.69 390 LYS A N 1
ATOM 2944 C CA . LYS A 1 388 ? 38.735 4.087 -5.120 1.00 39.35 390 LYS A CA 1
ATOM 2945 C C . LYS A 1 388 ? 39.168 4.655 -6.436 1.00 38.52 390 LYS A C 1
ATOM 2946 O O . LYS A 1 388 ? 40.198 5.315 -6.480 1.00 39.28 390 LYS A O 1
ATOM 2952 N N . PHE A 1 389 ? 38.389 4.422 -7.492 1.00 35.52 391 PHE A N 1
ATOM 2953 C CA . PHE A 1 389 ? 38.817 4.756 -8.837 1.00 38.94 391 PHE A CA 1
ATOM 2954 C C . PHE A 1 389 ? 38.053 5.915 -9.503 1.00 42.70 391 PHE A C 1
ATOM 2955 O O . PHE A 1 389 ? 38.312 6.237 -10.694 1.00 40.10 391 PHE A O 1
ATOM 2963 N N . LYS A 1 390 ? 37.142 6.563 -8.763 1.00 44.86 392 LYS A N 1
ATOM 2964 C CA . LYS A 1 390 ? 36.441 7.712 -9.320 1.00 46.24 392 LYS A CA 1
ATOM 2965 C C . LYS A 1 390 ? 37.505 8.720 -9.743 1.00 47.38 392 LYS A C 1
ATOM 2966 O O . LYS A 1 390 ? 38.451 8.983 -8.993 1.00 46.27 392 LYS A O 1
ATOM 2971 N N . GLY A 1 391 ? 37.396 9.199 -10.978 1.00 46.64 393 GLY A N 1
ATOM 2972 C CA . GLY A 1 391 ? 38.324 10.191 -11.506 1.00 52.75 393 GLY A CA 1
ATOM 2973 C C . GLY A 1 391 ? 39.510 9.683 -12.312 1.00 51.19 393 GLY A C 1
ATOM 2974 O O . GLY A 1 391 ? 40.014 10.385 -13.167 1.00 51.11 393 GLY A O 1
ATOM 2975 N N . VAL A 1 392 ? 39.958 8.466 -12.041 1.00 51.47 394 VAL A N 1
ATOM 2976 C CA . VAL A 1 392 ? 41.120 7.884 -12.730 1.00 48.35 394 VAL A CA 1
ATOM 2977 C C . VAL A 1 392 ? 41.001 7.945 -14.276 1.00 47.27 394 VAL A C 1
ATOM 2978 O O . VAL A 1 392 ? 41.994 8.165 -14.947 1.00 49.82 394 VAL A O 1
ATOM 2982 N N . GLY A 1 393 ? 39.797 7.759 -14.817 1.00 47.70 395 GLY A N 1
ATOM 2983 C CA . GLY A 1 393 ? 39.556 7.743 -16.257 1.00 47.38 395 GLY A CA 1
ATOM 2984 C C . GLY A 1 393 ? 39.777 6.364 -16.845 1.00 54.88 395 GLY A C 1
ATOM 2985 O O . GLY A 1 393 ? 39.862 5.385 -16.114 1.00 58.09 395 GLY A O 1
ATOM 2986 N N . GLY A 1 394 ? 39.848 6.298 -18.173 1.00 63.07 396 GLY A N 1
ATOM 2987 C CA . GLY A 1 394 ? 40.164 5.069 -18.908 1.00 65.82 396 GLY A CA 1
ATOM 2988 C C . GLY A 1 394 ? 38.989 4.155 -19.263 1.00 69.93 396 GLY A C 1
ATOM 2989 O O . GLY A 1 394 ? 37.846 4.407 -18.875 1.00 70.35 396 GLY A O 1
ATOM 2990 N N . LYS A 1 395 ? 39.308 3.097 -20.015 1.00 73.43 397 LYS A N 1
ATOM 2991 C CA . LYS A 1 395 ? 38.380 2.031 -20.418 1.00 74.66 397 LYS A CA 1
ATOM 2992 C C . LYS A 1 395 ? 38.522 0.847 -19.457 1.00 74.16 397 LYS A C 1
ATOM 2993 O O . LYS A 1 395 ? 39.561 0.696 -18.787 1.00 67.79 397 LYS A O 1
ATOM 2995 N N . ILE A 1 396 ? 37.480 0.008 -19.408 1.00 76.14 398 ILE A N 1
ATOM 2996 C CA . ILE A 1 396 ? 37.411 -1.148 -18.474 1.00 75.51 398 ILE A CA 1
ATOM 2997 C C . ILE A 1 396 ? 37.511 -2.502 -19.210 1.00 68.26 398 ILE A C 1
ATOM 2998 O O . ILE A 1 396 ? 36.936 -2.683 -20.285 1.00 60.25 398 ILE A O 1
ATOM 3003 N N . HIS B 1 7 ? 9.400 10.030 -12.278 1.00 72.04 7 HIS B N 1
ATOM 3004 C CA . HIS B 1 7 ? 8.724 11.199 -11.597 1.00 71.78 7 HIS B CA 1
ATOM 3005 C C . HIS B 1 7 ? 7.886 12.102 -12.536 1.00 68.61 7 HIS B C 1
ATOM 3006 O O . HIS B 1 7 ? 6.787 12.557 -12.148 1.00 63.05 7 HIS B O 1
ATOM 3013 N N . SER B 1 8 ? 8.444 12.398 -13.725 1.00 62.55 8 SER B N 1
ATOM 3014 C CA . SER B 1 8 ? 7.740 13.100 -14.826 1.00 59.14 8 SER B CA 1
ATOM 3015 C C . SER B 1 8 ? 8.020 12.347 -16.137 1.00 62.76 8 SER B C 1
ATOM 3016 O O . SER B 1 8 ? 9.056 11.676 -16.229 1.00 58.08 8 SER B O 1
ATOM 3019 N N . LYS B 1 9 ? 7.091 12.426 -17.113 1.00 59.91 9 LYS B N 1
ATOM 3020 C CA . LYS B 1 9 ? 7.321 11.888 -18.476 1.00 55.60 9 LYS B CA 1
ATOM 3021 C C . LYS B 1 9 ? 8.362 12.725 -19.262 1.00 55.40 9 LYS B C 1
ATOM 3022 O O . LYS B 1 9 ? 9.045 12.200 -20.156 1.00 51.76 9 LYS B O 1
ATOM 3024 N N . GLY B 1 10 ? 8.488 14.015 -18.927 1.00 50.98 10 GLY B N 1
ATOM 3025 C CA . GLY B 1 10 ? 9.461 14.880 -19.581 1.00 46.52 10 GLY B CA 1
ATOM 3026 C C . GLY B 1 10 ? 10.902 14.446 -19.350 1.00 46.55 10 GLY B C 1
ATOM 3027 O O . GLY B 1 10 ? 11.744 14.574 -20.234 1.00 42.49 10 GLY B O 1
ATOM 3028 N N . GLU B 1 11 ? 11.168 13.931 -18.148 1.00 48.74 11 GLU B N 1
ATOM 3029 C CA . GLU B 1 11 ? 12.478 13.375 -17.743 1.00 48.10 11 GLU B CA 1
ATOM 3030 C C . GLU B 1 11 ? 13.034 12.373 -18.752 1.00 47.43 11 GLU B C 1
ATOM 3031 O O . GLU B 1 11 ? 14.220 12.380 -19.030 1.00 46.25 11 GLU B O 1
ATOM 3037 N N . GLU B 1 12 ? 12.157 11.544 -19.332 1.00 53.77 12 GLU B N 1
ATOM 3038 C CA . GLU B 1 12 ? 12.555 10.486 -20.301 1.00 53.53 12 GLU B CA 1
ATOM 3039 C C . GLU B 1 12 ? 13.230 11.064 -21.581 1.00 52.38 12 GLU B C 1
ATOM 3040 O O . GLU B 1 12 ? 14.131 10.424 -22.177 1.00 50.56 12 GLU B O 1
ATOM 3043 N N . LEU B 1 13 ? 12.845 12.294 -21.943 1.00 44.66 13 LEU B N 1
ATOM 3044 C CA . LEU B 1 13 ? 13.399 12.989 -23.089 1.00 39.52 13 LEU B CA 1
ATOM 3045 C C . LEU B 1 13 ? 14.809 13.468 -22.873 1.00 39.09 13 LEU B C 1
ATOM 3046 O O . LEU B 1 13 ? 15.390 13.979 -23.807 1.00 41.15 13 LEU B O 1
ATOM 3051 N N . PHE B 1 14 ? 15.359 13.355 -21.661 1.00 39.16 14 PHE B N 1
ATOM 3052 C CA . PHE B 1 14 ? 16.661 13.951 -21.367 1.00 39.12 14 PHE B CA 1
ATOM 3053 C C . PHE B 1 14 ? 17.749 12.960 -21.005 1.00 41.79 14 PHE B C 1
ATOM 3054 O O . PHE B 1 14 ? 18.861 13.351 -20.592 1.00 43.50 14 PHE B O 1
ATOM 3062 N N . THR B 1 15 ? 17.459 11.682 -21.212 1.00 42.51 15 THR B N 1
ATOM 3063 C CA . THR B 1 15 ? 18.408 10.611 -20.910 1.00 42.24 15 THR B CA 1
ATOM 3064 C C . THR B 1 15 ? 19.692 10.600 -21.769 1.00 42.04 15 THR B C 1
ATOM 3065 O O . THR B 1 15 ? 20.733 10.033 -21.346 1.00 41.24 15 THR B O 1
ATOM 3069 N N . GLY B 1 16 ? 19.631 11.242 -22.937 1.00 37.22 16 GLY B N 1
ATOM 3070 C CA . GLY B 1 16 ? 20.790 11.361 -23.794 1.00 37.28 16 GLY B CA 1
ATOM 3071 C C . GLY B 1 16 ? 21.145 12.774 -24.229 1.00 38.29 16 GLY B C 1
ATOM 3072 O O . GLY B 1 16 ? 20.583 13.765 -23.764 1.00 40.88 16 GLY B O 1
ATOM 3073 N N . VAL B 1 17 ? 22.111 12.833 -25.137 1.00 34.85 17 VAL B N 1
ATOM 3074 C CA . VAL B 1 17 ? 22.483 14.039 -25.819 1.00 32.85 17 VAL B CA 1
ATOM 3075 C C . VAL B 1 17 ? 21.256 14.570 -26.606 1.00 32.90 17 VAL B C 1
ATOM 3076 O O . VAL B 1 17 ? 20.665 13.876 -27.411 1.00 34.78 17 VAL B O 1
ATOM 3080 N N . VAL B 1 18 ? 20.868 15.800 -26.321 1.00 32.86 18 VAL B N 1
ATOM 3081 C CA . VAL B 1 18 ? 19.772 16.488 -26.997 1.00 34.24 18 VAL B CA 1
ATOM 3082 C C . VAL B 1 18 ? 20.321 17.759 -27.682 1.00 34.70 18 VAL B C 1
ATOM 3083 O O . VAL B 1 18 ? 20.979 18.547 -27.036 1.00 37.73 18 VAL B O 1
ATOM 3087 N N . PRO B 1 19 ? 20.061 17.945 -28.988 1.00 37.38 19 PRO B N 1
ATOM 3088 C CA . PRO B 1 19 ? 20.586 19.136 -29.658 1.00 36.45 19 PRO B CA 1
ATOM 3089 C C . PRO B 1 19 ? 19.783 20.360 -29.269 1.00 35.55 19 PRO B C 1
ATOM 3090 O O . PRO B 1 19 ? 18.584 20.255 -28.930 1.00 36.16 19 PRO B O 1
ATOM 3094 N N . ILE B 1 20 ? 20.455 21.503 -29.323 1.00 32.76 20 ILE B N 1
ATOM 3095 C CA . ILE B 1 20 ? 19.897 22.717 -28.828 1.00 35.77 20 ILE B CA 1
ATOM 3096 C C . ILE B 1 20 ? 20.040 23.798 -29.892 1.00 35.00 20 ILE B C 1
ATOM 3097 O O . ILE B 1 20 ? 21.099 23.902 -30.531 1.00 30.47 20 ILE B O 1
ATOM 3102 N N . LEU B 1 21 ? 18.967 24.600 -30.020 1.00 37.18 21 LEU B N 1
ATOM 3103 C CA . LEU B 1 21 ? 18.934 25.870 -30.749 1.00 38.89 21 LEU B CA 1
ATOM 3104 C C . LEU B 1 21 ? 18.539 27.023 -29.825 1.00 36.22 21 LEU B C 1
ATOM 3105 O O . LEU B 1 21 ? 17.611 26.919 -29.033 1.00 31.83 21 LEU B O 1
ATOM 3110 N N . VAL B 1 22 ? 19.241 28.135 -29.992 1.00 35.55 22 VAL B N 1
ATOM 3111 C CA . VAL B 1 22 ? 19.015 29.339 -29.250 1.00 35.61 22 VAL B CA 1
ATOM 3112 C C . VAL B 1 22 ? 18.870 30.473 -30.266 1.00 36.28 22 VAL B C 1
ATOM 3113 O O . VAL B 1 22 ? 19.776 30.710 -31.073 1.00 35.69 22 VAL B O 1
ATOM 3117 N N . GLU B 1 23 ? 17.747 31.181 -30.214 1.00 34.53 23 GLU B N 1
ATOM 3118 C CA . GLU B 1 23 ? 17.548 32.369 -31.039 1.00 36.39 23 GLU B CA 1
ATOM 3119 C C . GLU B 1 23 ? 17.201 33.509 -30.095 1.00 34.47 23 GLU B C 1
ATOM 3120 O O . GLU B 1 23 ? 16.308 33.375 -29.261 1.00 33.38 23 GLU B O 1
ATOM 3126 N N . LEU B 1 24 ? 17.896 34.636 -30.223 1.00 34.70 24 LEU B N 1
ATOM 3127 C CA . LEU B 1 24 ? 17.585 35.806 -29.410 1.00 36.65 24 LEU B CA 1
ATOM 3128 C C . LE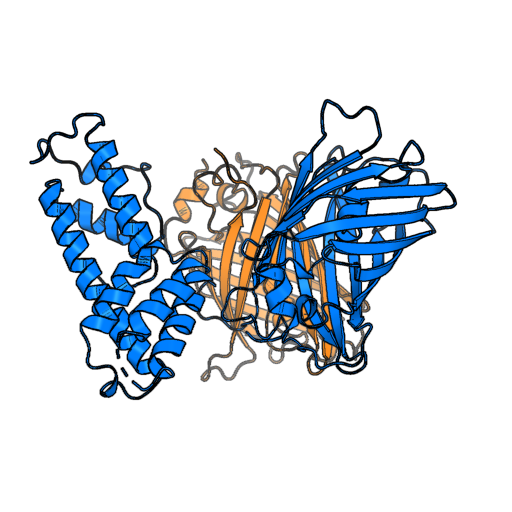U B 1 24 ? 17.482 37.094 -30.253 1.00 34.81 24 LEU B C 1
ATOM 3129 O O . LEU B 1 24 ? 18.380 37.367 -31.022 1.00 32.05 24 LEU B O 1
ATOM 3134 N N . ASP B 1 25 ? 16.402 37.867 -30.074 1.00 36.34 25 ASP B N 1
ATOM 3135 C CA . ASP B 1 25 ? 16.319 39.280 -30.526 1.00 40.47 25 ASP B CA 1
ATOM 3136 C C . ASP B 1 25 ? 16.459 40.272 -29.356 1.00 38.63 25 ASP B C 1
ATOM 3137 O O . ASP B 1 25 ? 15.690 40.221 -28.396 1.00 38.54 25 ASP B O 1
ATOM 3142 N N . GLY B 1 26 ? 17.424 41.178 -29.468 1.00 35.26 26 GLY B N 1
ATOM 3143 C CA . GLY B 1 26 ? 17.808 42.069 -28.402 1.00 36.06 26 GLY B CA 1
ATOM 3144 C C . GLY B 1 26 ? 17.770 43.525 -28.799 1.00 37.68 26 GLY B C 1
ATOM 3145 O O . GLY B 1 26 ? 18.190 43.867 -29.894 1.00 43.26 26 GLY B O 1
ATOM 3146 N N . ASP B 1 27 ? 17.285 44.364 -27.876 1.00 39.95 27 ASP B N 1
ATOM 3147 C CA . ASP B 1 27 ? 17.198 45.845 -27.983 1.00 37.44 27 ASP B CA 1
ATOM 3148 C C . ASP B 1 27 ? 17.665 46.465 -26.649 1.00 34.60 27 ASP B C 1
ATOM 3149 O O . ASP B 1 27 ? 16.942 46.385 -25.680 1.00 35.45 27 ASP B O 1
ATOM 3154 N N . VAL B 1 28 ? 18.834 47.077 -26.582 1.00 31.71 28 VAL B N 1
ATOM 3155 C CA . VAL B 1 28 ? 19.323 47.655 -25.334 1.00 33.05 28 VAL B CA 1
ATOM 3156 C C . VAL B 1 28 ? 19.581 49.111 -25.625 1.00 34.64 28 VAL B C 1
ATOM 3157 O O . VAL B 1 28 ? 20.473 49.403 -26.421 1.00 32.62 28 VAL B O 1
ATOM 3161 N N . ASN B 1 29 ? 18.841 50.016 -24.972 1.00 37.07 29 ASN B N 1
ATOM 3162 C CA . ASN B 1 29 ? 18.988 51.472 -25.182 1.00 38.82 29 ASN B CA 1
ATOM 3163 C C . ASN B 1 29 ? 18.849 51.837 -26.673 1.00 41.68 29 ASN B C 1
ATOM 3164 O O . ASN B 1 29 ? 19.672 52.580 -27.236 1.00 41.51 29 ASN B O 1
ATOM 3169 N N . GLY B 1 30 ? 17.845 51.246 -27.318 1.00 43.48 30 GLY B N 1
ATOM 3170 C CA . GLY B 1 30 ? 17.682 51.343 -28.762 1.00 44.05 30 GLY B CA 1
ATOM 3171 C C . GLY B 1 30 ? 18.727 50.682 -29.667 1.00 44.76 30 GLY B C 1
ATOM 3172 O O . GLY B 1 30 ? 18.553 50.720 -30.893 1.00 41.71 30 GLY B O 1
ATOM 3173 N N . HIS B 1 31 ? 19.810 50.114 -29.104 1.00 45.62 31 HIS B N 1
ATOM 3174 C CA . HIS B 1 31 ? 20.792 49.335 -29.888 1.00 43.08 31 HIS B CA 1
ATOM 3175 C C . HIS B 1 31 ? 20.357 47.885 -30.112 1.00 41.05 31 HIS B C 1
ATOM 3176 O O . HIS B 1 31 ? 20.391 47.097 -29.190 1.00 41.56 31 HIS B O 1
ATOM 3183 N N . LYS B 1 32 ? 20.002 47.525 -31.348 1.00 42.79 32 LYS B N 1
ATOM 3184 C CA . LYS B 1 32 ? 19.384 46.221 -31.634 1.00 39.67 32 LYS B CA 1
ATOM 3185 C C . LYS B 1 32 ? 20.413 45.166 -32.041 1.00 36.16 32 LYS B C 1
ATOM 3186 O O . LYS B 1 32 ? 21.541 45.487 -32.459 1.00 29.94 32 LYS B O 1
ATOM 3192 N N . PHE B 1 33 ? 20.045 43.897 -31.887 1.00 33.19 33 PHE B N 1
ATOM 3193 C CA . PHE B 1 33 ? 20.994 42.831 -32.212 1.00 32.54 33 PHE B CA 1
ATOM 3194 C C . PHE B 1 33 ? 20.287 41.533 -32.237 1.00 29.53 33 PHE B C 1
ATOM 3195 O O . PHE B 1 33 ? 19.269 41.417 -31.625 1.00 25.29 33 PHE B O 1
ATOM 3203 N N . SER B 1 34 ? 20.800 40.609 -33.048 1.00 32.39 34 SER B N 1
ATOM 3204 C CA . SER B 1 34 ? 20.333 39.236 -33.091 1.00 33.61 34 SER B CA 1
ATOM 3205 C C . SER B 1 34 ? 21.501 38.288 -32.880 1.00 35.91 34 SER B C 1
ATOM 3206 O O . SER B 1 34 ? 22.684 38.619 -33.204 1.00 36.05 34 SER B O 1
ATOM 3209 N N . VAL B 1 35 ? 21.166 37.154 -32.255 1.00 33.46 35 VAL B N 1
ATOM 3210 C CA . VAL B 1 35 ? 22.149 36.141 -31.924 1.00 33.59 35 VAL B CA 1
ATOM 3211 C C . VAL B 1 35 ? 21.530 34.812 -32.168 1.00 34.18 35 VAL B C 1
ATOM 3212 O O . VAL B 1 35 ? 20.398 34.554 -31.723 1.00 34.62 35 VAL B O 1
ATOM 3216 N N . SER B 1 36 ? 22.314 33.986 -32.859 1.00 36.76 36 SER B N 1
ATOM 3217 C CA . SER B 1 36 ? 22.031 32.569 -33.109 1.00 36.64 36 SER B CA 1
ATOM 3218 C C . SER B 1 36 ? 22.991 31.676 -32.348 1.00 33.70 36 SER B C 1
ATOM 3219 O O . SER B 1 36 ? 24.207 31.972 -32.256 1.00 32.17 36 SER B O 1
ATOM 3222 N N . GLY B 1 37 ? 22.445 30.585 -31.825 1.00 30.10 37 GLY B N 1
ATOM 3223 C CA . GLY B 1 37 ? 23.224 29.643 -31.042 1.00 30.29 37 GLY B CA 1
ATOM 3224 C C . GLY B 1 37 ? 22.794 28.222 -31.258 1.00 30.01 37 GLY B C 1
ATOM 3225 O O . GLY B 1 37 ? 21.610 27.945 -31.521 1.00 30.55 37 GLY B O 1
ATOM 3226 N N . GLU B 1 38 ? 23.752 27.317 -31.139 1.00 31.91 38 GLU B N 1
ATOM 3227 C CA . GLU B 1 38 ? 23.475 25.889 -31.354 1.00 35.89 38 GLU B CA 1
ATOM 3228 C C . GLU B 1 38 ? 24.471 25.043 -30.597 1.00 31.89 38 GLU B C 1
ATOM 3229 O O . GLU B 1 38 ? 25.574 25.494 -30.318 1.00 29.80 38 GLU B O 1
ATOM 3235 N N . GLY B 1 39 ? 24.092 23.809 -30.315 1.00 30.89 39 GLY B N 1
ATOM 3236 C CA . GLY B 1 39 ? 24.992 22.820 -29.683 1.00 29.33 39 GLY B CA 1
ATOM 3237 C C . GLY B 1 39 ? 24.167 21.731 -29.039 1.00 28.80 39 GLY B C 1
ATOM 3238 O O . GLY B 1 39 ? 23.137 21.363 -29.563 1.00 27.96 39 GLY B O 1
ATOM 3239 N N . GLU B 1 40 ? 24.577 21.258 -27.868 1.00 32.86 40 GLU B N 1
ATOM 3240 C CA . GLU B 1 40 ? 23.909 20.118 -27.235 1.00 35.14 40 GLU B CA 1
ATOM 3241 C C . GLU B 1 40 ? 23.953 20.128 -25.719 1.00 34.42 40 GLU B C 1
ATOM 3242 O O . GLU B 1 40 ? 24.696 20.854 -25.107 1.00 33.73 40 GLU B O 1
ATOM 3248 N N . GLY B 1 41 ? 23.100 19.319 -25.127 1.00 36.17 41 GLY B N 1
ATOM 3249 C CA . GLY B 1 41 ? 22.991 19.224 -23.684 1.00 37.72 41 GLY B CA 1
ATOM 3250 C C . GLY B 1 41 ? 22.825 17.774 -23.268 1.00 37.55 41 GLY B C 1
ATOM 3251 O O . GLY B 1 41 ? 22.041 17.068 -23.870 1.00 40.90 41 GLY B O 1
ATOM 3252 N N . ASP B 1 42 ? 23.604 17.329 -22.280 1.00 34.96 42 ASP B N 1
ATOM 3253 C CA . ASP B 1 42 ? 23.454 16.023 -21.702 1.00 34.10 42 ASP B CA 1
ATOM 3254 C C . ASP B 1 42 ? 23.099 16.139 -20.219 1.00 30.93 42 ASP B C 1
ATOM 3255 O O . ASP B 1 42 ? 23.978 16.274 -19.377 1.00 31.03 42 ASP B O 1
ATOM 3260 N N . ALA B 1 43 ? 21.815 16.032 -19.900 1.00 30.23 43 ALA B N 1
ATOM 3261 C CA . ALA B 1 43 ? 21.328 16.160 -18.512 1.00 32.07 43 ALA B CA 1
ATOM 3262 C C . ALA B 1 43 ? 21.868 15.088 -17.559 1.00 35.90 43 ALA B C 1
ATOM 3263 O O . ALA B 1 43 ? 21.812 15.220 -16.331 1.00 38.06 43 ALA B O 1
ATOM 3265 N N . THR B 1 44 ? 22.411 14.030 -18.136 1.00 39.28 44 THR B N 1
ATOM 3266 C CA . THR B 1 44 ? 23.097 13.015 -17.384 1.00 39.14 44 THR B CA 1
ATOM 3267 C C . THR B 1 44 ? 24.338 13.611 -16.693 1.00 39.27 44 THR B C 1
ATOM 3268 O O . THR B 1 44 ? 24.626 13.260 -15.563 1.00 40.24 44 THR B O 1
ATOM 3272 N N . TYR B 1 45 ? 25.062 14.506 -17.356 1.00 39.49 45 TYR B N 1
ATOM 3273 C CA . TYR B 1 45 ? 26.275 15.101 -16.777 1.00 39.51 45 TYR B CA 1
ATOM 3274 C C . TYR B 1 45 ? 26.074 16.552 -16.457 1.00 35.43 45 TYR B C 1
ATOM 3275 O O . TYR B 1 45 ? 26.981 17.217 -15.965 1.00 33.20 45 TYR B O 1
ATOM 3284 N N . GLY B 1 46 ? 24.858 17.035 -16.668 1.00 32.54 46 GLY B N 1
ATOM 3285 C CA . GLY B 1 46 ? 24.585 18.458 -16.558 1.00 33.19 46 GLY B CA 1
ATOM 3286 C C . GLY B 1 46 ? 25.382 19.358 -17.487 1.00 30.72 46 GLY B C 1
ATOM 3287 O O . GLY B 1 46 ? 25.604 20.512 -17.162 1.00 29.82 46 GLY B O 1
ATOM 3288 N N . LYS B 1 47 ? 25.772 18.854 -18.653 1.00 30.25 47 LYS B N 1
ATOM 3289 C CA . LYS B 1 47 ? 26.773 19.517 -19.517 1.00 30.77 47 LYS B CA 1
ATOM 3290 C C . LYS B 1 47 ? 26.099 20.148 -20.726 1.00 31.19 47 LYS B C 1
ATOM 3291 O O . LYS B 1 47 ? 25.275 19.528 -21.368 1.00 32.22 47 LYS B O 1
ATOM 3297 N N . LEU B 1 48 ? 26.488 21.379 -21.030 1.00 30.07 48 LEU B N 1
ATOM 3298 C CA . LEU B 1 48 ? 26.008 22.121 -22.167 1.00 28.46 48 LEU B CA 1
ATOM 3299 C C . LEU B 1 48 ? 27.218 22.583 -22.965 1.00 26.94 48 LEU B C 1
ATOM 3300 O O . LEU B 1 48 ? 28.189 23.047 -22.377 1.00 29.09 48 LEU B O 1
ATOM 3305 N N . THR B 1 49 ? 27.155 22.439 -24.284 1.00 27.14 49 THR B N 1
ATOM 3306 C CA . THR B 1 49 ? 28.124 23.002 -25.232 1.00 29.96 49 THR B CA 1
ATOM 3307 C C . THR B 1 49 ? 27.335 23.811 -26.258 1.00 32.54 49 THR B C 1
ATOM 3308 O O . THR B 1 49 ? 26.405 23.289 -26.897 1.00 32.21 49 THR B O 1
ATOM 3312 N N . LEU B 1 50 ? 27.686 25.093 -26.380 1.00 34.27 50 LEU B N 1
ATOM 3313 C CA . LEU B 1 50 ? 26.939 26.048 -27.184 1.00 31.80 50 LEU B CA 1
ATOM 3314 C C . LEU B 1 50 ? 27.863 27.093 -27.787 1.00 33.49 50 LEU B C 1
ATOM 3315 O O . LEU B 1 50 ? 28.827 27.559 -27.158 1.00 35.09 50 LEU B O 1
ATOM 3320 N N . LYS B 1 51 ? 27.564 27.446 -29.029 1.00 34.06 51 LYS B N 1
ATOM 3321 C CA . LYS B 1 51 ? 28.291 28.449 -29.732 1.00 34.37 51 LYS B CA 1
ATOM 3322 C C . LYS B 1 51 ? 27.254 29.433 -30.188 1.00 35.64 51 LYS B C 1
ATOM 3323 O O . LYS B 1 51 ? 26.251 29.007 -30.773 1.00 39.54 51 LYS B O 1
ATOM 3329 N N . PHE B 1 52 ? 27.522 30.726 -29.935 1.00 33.56 52 PHE B N 1
ATOM 3330 C CA . PHE B 1 52 ? 26.615 31.841 -30.198 1.00 29.45 52 PHE B CA 1
ATOM 3331 C C . PHE B 1 52 ? 27.265 32.764 -31.199 1.00 30.00 52 PHE B C 1
ATOM 3332 O O . PHE B 1 52 ? 28.447 33.071 -31.057 1.00 27.45 52 PHE B O 1
ATOM 3340 N N . ILE B 1 53 ? 26.502 33.217 -32.197 1.00 30.79 53 ILE B N 1
ATOM 3341 C CA . ILE B 1 53 ? 27.023 34.198 -33.190 1.00 33.44 53 ILE B CA 1
ATOM 3342 C C . ILE B 1 53 ? 26.100 35.385 -33.207 1.00 28.46 53 ILE B C 1
ATOM 3343 O O . ILE B 1 53 ? 24.890 35.183 -33.257 1.00 27.91 53 ILE B O 1
ATOM 3348 N N . CYS B 1 54 ? 26.674 36.591 -33.155 1.00 25.85 54 CYS B N 1
ATOM 3349 C CA . CYS B 1 54 ? 25.929 37.803 -33.457 1.00 29.57 54 CYS B CA 1
ATOM 3350 C C . CYS B 1 54 ? 25.743 37.964 -34.973 1.00 30.82 54 CYS B C 1
ATOM 3351 O O . CYS B 1 54 ? 26.675 38.364 -35.700 1.00 29.07 54 CYS B O 1
ATOM 3354 N N . THR B 1 55 ? 24.520 37.703 -35.429 1.00 31.18 55 THR B N 1
ATOM 3355 C CA . THR B 1 55 ? 24.243 37.667 -36.837 1.00 33.66 55 THR B CA 1
ATOM 3356 C C . THR B 1 55 ? 24.180 39.072 -37.453 1.00 38.17 55 THR B C 1
ATOM 3357 O O . THR B 1 55 ? 24.310 39.227 -38.692 1.00 41.99 55 THR B O 1
ATOM 3361 N N . THR B 1 56 ? 24.020 40.079 -36.583 1.00 35.46 56 THR B N 1
ATOM 3362 C CA . THR B 1 56 ? 23.817 41.484 -36.960 1.00 32.74 56 THR B CA 1
ATOM 3363 C C . THR B 1 56 ? 25.104 42.332 -37.019 1.00 32.26 56 THR B C 1
ATOM 3364 O O . THR B 1 56 ? 25.041 43.481 -37.389 1.00 35.14 56 THR B O 1
ATOM 3368 N N . GLY B 1 57 ? 26.262 41.768 -36.697 1.00 33.62 57 GLY B N 1
ATOM 3369 C CA . GLY B 1 57 ? 27.537 42.505 -36.712 1.00 33.91 57 GLY B CA 1
ATOM 3370 C C . GLY B 1 57 ? 28.174 42.517 -35.322 1.00 37.41 57 GLY B C 1
ATOM 3371 O O . GLY B 1 57 ? 28.484 41.440 -34.773 1.00 40.47 57 GLY B O 1
ATOM 3372 N N . LYS B 1 58 ? 28.385 43.715 -34.753 1.00 39.63 58 LYS B N 1
ATOM 3373 C CA . LYS B 1 58 ? 28.978 43.854 -33.413 1.00 42.89 58 LYS B CA 1
ATOM 3374 C C . LYS B 1 58 ? 27.842 43.718 -32.373 1.00 43.55 58 LYS B C 1
ATOM 3375 O O . LYS B 1 58 ? 26.751 44.339 -32.527 1.00 37.45 58 LYS B O 1
ATOM 3379 N N . LEU B 1 59 ? 28.081 42.856 -31.362 1.00 41.51 59 LEU B N 1
ATOM 3380 C CA . LEU B 1 59 ? 27.207 42.773 -30.178 1.00 39.72 59 LEU B CA 1
ATOM 3381 C C . LEU B 1 59 ? 27.419 44.039 -29.361 1.00 36.27 59 LEU B C 1
ATOM 3382 O O . LEU B 1 59 ? 28.566 44.332 -29.000 1.00 36.41 59 LEU B O 1
ATOM 3387 N N . PRO B 1 60 ? 26.339 44.815 -29.126 1.00 33.40 60 PRO B N 1
ATOM 3388 C CA . PRO B 1 60 ? 26.483 46.120 -28.494 1.00 35.81 60 PRO B CA 1
ATOM 3389 C C . PRO B 1 60 ? 26.536 46.072 -26.951 1.00 38.92 60 PRO B C 1
ATOM 3390 O O . PRO B 1 60 ? 26.771 47.105 -26.339 1.00 40.60 60 PRO B O 1
ATOM 3394 N N . VAL B 1 61 ? 26.300 44.891 -26.355 1.00 39.80 61 VAL B N 1
ATOM 3395 C CA . VAL B 1 61 ? 26.556 44.623 -24.912 1.00 37.10 61 VAL B CA 1
ATOM 3396 C C . VAL B 1 61 ? 27.640 43.560 -24.781 1.00 32.28 61 VAL B C 1
ATOM 3397 O O . VAL B 1 61 ? 27.874 42.840 -25.718 1.00 31.10 61 VAL B O 1
ATOM 3401 N N . PRO B 1 62 ? 28.280 43.428 -23.614 1.00 31.58 62 PRO B N 1
ATOM 3402 C CA . PRO B 1 62 ? 29.257 42.311 -23.484 1.00 31.67 62 PRO B CA 1
ATOM 3403 C C . PRO B 1 62 ? 28.635 40.923 -23.431 1.00 28.28 62 PRO B C 1
ATOM 3404 O O . PRO B 1 62 ? 27.593 40.753 -22.831 1.00 31.16 62 PRO B O 1
ATOM 3408 N N . TRP B 1 63 ? 29.268 39.960 -24.092 1.00 27.38 63 TRP B N 1
ATOM 3409 C CA . TRP B 1 63 ? 28.818 38.559 -24.136 1.00 27.05 63 TRP B CA 1
ATOM 3410 C C . TRP B 1 63 ? 28.484 37.920 -22.769 1.00 26.52 63 TRP B C 1
ATOM 3411 O O . TRP B 1 63 ? 27.424 37.329 -22.633 1.00 27.64 63 TRP B O 1
ATOM 3422 N N . PRO B 1 64 ? 29.370 38.041 -21.754 1.00 25.36 64 PRO B N 1
ATOM 3423 C CA . PRO B 1 64 ? 29.033 37.520 -20.416 1.00 26.68 64 PRO B CA 1
ATOM 3424 C C . PRO B 1 64 ? 27.686 37.979 -19.880 1.00 28.85 64 PRO B C 1
ATOM 3425 O O . PRO B 1 64 ? 27.023 37.212 -19.170 1.00 29.94 64 PRO B O 1
ATOM 3429 N N . THR B 1 65 ? 27.267 39.198 -20.233 1.00 27.49 65 THR B N 1
ATOM 3430 C CA . THR B 1 65 ? 25.996 39.698 -19.743 1.00 26.45 65 THR B CA 1
ATOM 3431 C C . THR B 1 65 ? 24.818 38.924 -20.287 1.00 26.27 65 THR B C 1
ATOM 3432 O O . THR B 1 65 ? 23.748 39.034 -19.745 1.00 26.89 65 THR B O 1
ATOM 3436 N N . LEU B 1 66 ? 25.015 38.134 -21.344 1.00 27.99 66 LEU B N 1
ATOM 3437 C CA . LEU B 1 66 ? 23.941 37.338 -21.969 1.00 26.57 66 LEU B CA 1
ATOM 3438 C C . LEU B 1 66 ? 23.955 35.849 -21.642 1.00 26.07 66 LEU B C 1
ATOM 3439 O O . LEU B 1 66 ? 23.011 35.103 -21.995 1.00 29.19 66 LEU B O 1
ATOM 3444 N N . VAL B 1 67 ? 24.987 35.404 -20.941 1.00 25.75 67 VAL B N 1
ATOM 3445 C CA . VAL B 1 67 ? 25.124 33.977 -20.620 1.00 24.99 67 VAL B CA 1
ATOM 3446 C C . VAL B 1 67 ? 23.877 33.399 -19.973 1.00 24.68 67 VAL B C 1
ATOM 3447 O O . VAL B 1 67 ? 23.399 32.358 -20.398 1.00 25.22 67 VAL B O 1
ATOM 3451 N N . THR B 1 68 ? 23.373 34.066 -18.944 1.00 24.60 68 THR B N 1
ATOM 3452 C CA . THR B 1 68 ? 22.205 33.559 -18.210 1.00 24.90 68 THR B CA 1
ATOM 3453 C C . THR B 1 68 ? 20.963 33.583 -19.064 1.00 24.49 68 THR B C 1
ATOM 3454 O O . THR B 1 68 ? 20.083 32.733 -18.904 1.00 25.01 68 THR B O 1
ATOM 3458 N N . THR B 1 69 ? 20.871 34.555 -19.961 1.00 25.17 69 THR B N 1
ATOM 3459 C CA . THR B 1 69 ? 19.732 34.621 -20.871 1.00 26.05 69 THR B CA 1
ATOM 3460 C C . THR B 1 69 ? 19.795 33.492 -21.918 1.00 25.92 69 THR B C 1
ATOM 3461 O O . THR B 1 69 ? 18.767 32.855 -22.178 1.00 24.83 69 THR B O 1
ATOM 3465 N N . PHE B 1 70 ? 20.994 33.192 -22.441 1.00 25.57 70 PHE B N 1
ATOM 3466 C CA . PHE B 1 70 ? 21.155 32.091 -23.408 1.00 26.15 70 PHE B CA 1
ATOM 3467 C C . PHE B 1 70 ? 20.984 30.716 -22.747 1.00 28.77 70 PHE B C 1
ATOM 3468 O O . PHE B 1 70 ? 20.410 29.767 -23.383 1.00 25.82 70 PHE B O 1
ATOM 3497 N N . VAL B 1 72 ? 18.688 27.245 -20.266 1.00 31.03 74 VAL B N 1
ATOM 3498 C CA . VAL B 1 72 ? 18.140 25.882 -20.623 1.00 30.45 74 VAL B CA 1
ATOM 3499 C C . VAL B 1 72 ? 18.363 24.925 -19.440 1.00 29.65 74 VAL B C 1
ATOM 3500 O O . VAL B 1 72 ? 18.962 23.870 -19.538 1.00 30.13 74 VAL B O 1
ATOM 3504 N N . GLN B 1 73 ? 17.814 25.336 -18.319 1.00 29.39 75 GLN B N 1
ATOM 3505 C CA . GLN B 1 73 ? 18.033 24.683 -17.047 1.00 30.66 75 GLN B CA 1
ATOM 3506 C C . GLN B 1 73 ? 17.332 23.311 -16.947 1.00 31.40 75 GLN B C 1
ATOM 3507 O O . GLN B 1 73 ? 17.497 22.610 -15.958 1.00 30.91 75 GLN B O 1
ATOM 3513 N N . CYS B 1 74 ? 16.547 22.940 -17.956 1.00 31.61 76 CYS B N 1
ATOM 3514 C CA . CYS B 1 74 ? 16.095 21.568 -18.126 1.00 30.94 76 CYS B CA 1
ATOM 3515 C C . CYS B 1 74 ? 17.228 20.572 -18.348 1.00 29.48 76 CYS B C 1
ATOM 3516 O O . CYS B 1 74 ? 17.015 19.378 -18.162 1.00 27.19 76 CYS B O 1
ATOM 3519 N N . PHE B 1 75 ? 18.414 21.048 -18.726 1.00 28.70 77 PHE B N 1
ATOM 3520 C CA . PHE B 1 75 ? 19.621 20.198 -18.786 1.00 28.55 77 PHE B CA 1
ATOM 3521 C C . PHE B 1 75 ? 20.410 20.033 -17.495 1.00 31.73 77 PHE B C 1
ATOM 3522 O O . PHE B 1 75 ? 21.557 19.561 -17.525 1.00 30.97 77 PHE B O 1
ATOM 3530 N N . SER B 1 76 ? 19.817 20.423 -16.360 1.00 35.14 78 SER B N 1
ATOM 3531 C CA . SER B 1 76 ? 20.474 20.296 -15.057 1.00 34.41 78 SER B CA 1
ATOM 3532 C C . SER B 1 76 ? 20.563 18.842 -14.685 1.00 34.53 78 SER B C 1
ATOM 3533 O O . SER B 1 76 ? 19.656 18.072 -14.971 1.00 34.89 78 SER B O 1
ATOM 3536 N N . ARG B 1 77 ? 21.675 18.473 -14.080 1.00 33.22 79 ARG B N 1
ATOM 3537 C CA . ARG B 1 77 ? 21.828 17.163 -13.477 1.00 34.28 79 ARG B CA 1
ATOM 3538 C C . ARG B 1 77 ? 21.159 17.153 -12.106 1.00 34.26 79 ARG B C 1
ATOM 3539 O O . ARG B 1 77 ? 21.706 17.714 -11.168 1.00 33.29 79 ARG B O 1
ATOM 3547 N N . TYR B 1 78 ? 19.982 16.534 -12.004 1.00 33.35 80 TYR B N 1
ATOM 3548 C CA . TYR B 1 78 ? 19.335 16.384 -10.715 1.00 34.45 80 TYR B CA 1
ATOM 3549 C C . TYR B 1 78 ? 19.738 15.031 -10.163 1.00 35.14 80 TYR B C 1
ATOM 3550 O O . TYR B 1 78 ? 19.449 14.015 -10.783 1.00 36.15 80 TYR B O 1
ATOM 3559 N N . PRO B 1 79 ? 20.393 14.992 -8.986 1.00 35.97 81 PRO B N 1
ATOM 3560 C CA . PRO B 1 79 ? 20.690 13.682 -8.395 1.00 34.05 81 PRO B CA 1
ATOM 3561 C C . PRO B 1 79 ? 19.426 12.905 -8.115 1.00 33.39 81 PRO B C 1
ATOM 3562 O O . PRO B 1 79 ? 18.353 13.499 -8.041 1.00 32.66 81 PRO B O 1
ATOM 3566 N N . ASP B 1 80 ? 19.556 11.597 -7.953 1.00 34.15 82 ASP B N 1
ATOM 3567 C CA . ASP B 1 80 ? 18.387 10.704 -7.936 1.00 35.26 82 ASP B CA 1
ATOM 3568 C C . ASP B 1 80 ? 17.337 11.064 -6.870 1.00 33.56 82 ASP B C 1
ATOM 3569 O O . ASP B 1 80 ? 16.121 11.033 -7.111 1.00 32.61 82 ASP B O 1
ATOM 3574 N N . HIS B 1 81 ? 17.816 11.421 -5.694 1.00 33.83 83 HIS B N 1
ATOM 3575 C CA . HIS B 1 81 ? 16.932 11.768 -4.566 1.00 33.90 83 HIS B CA 1
ATOM 3576 C C . HIS B 1 81 ? 16.295 13.130 -4.677 1.00 34.83 83 HIS B C 1
ATOM 3577 O O . HIS B 1 81 ? 15.509 13.516 -3.809 1.00 35.25 83 HIS B O 1
ATOM 3584 N N . MET B 1 82 ? 16.670 13.872 -5.721 1.00 36.76 84 MET B N 1
ATOM 3585 C CA . MET B 1 82 ? 16.101 15.186 -6.013 1.00 37.87 84 MET B CA 1
ATOM 3586 C C . MET B 1 82 ? 15.263 15.266 -7.286 1.00 34.49 84 MET B C 1
ATOM 3587 O O . MET B 1 82 ? 14.717 16.320 -7.557 1.00 37.64 84 MET B O 1
ATOM 3592 N N . LYS B 1 83 ? 15.140 14.186 -8.043 1.00 32.87 85 LYS B N 1
ATOM 3593 C CA . LYS B 1 83 ? 14.378 14.213 -9.286 1.00 35.20 85 LYS B CA 1
ATOM 3594 C C . LYS B 1 83 ? 12.885 14.595 -9.134 1.00 37.21 85 LYS B C 1
ATOM 3595 O O . LYS B 1 83 ? 12.243 15.059 -10.106 1.00 38.75 85 LYS B O 1
ATOM 3601 N N . ARG B 1 84 ? 12.360 14.361 -7.936 1.00 36.83 86 ARG B N 1
ATOM 3602 C CA . ARG B 1 84 ? 11.054 14.854 -7.487 1.00 42.93 86 ARG B CA 1
ATOM 3603 C C . ARG B 1 84 ? 10.865 16.356 -7.712 1.00 41.42 86 ARG B C 1
ATOM 3604 O O . ARG B 1 84 ? 9.730 16.832 -7.762 1.00 45.13 86 ARG B O 1
ATOM 3609 N N . HIS B 1 85 ? 11.967 17.100 -7.793 1.00 37.75 87 HIS B N 1
ATOM 3610 C CA . HIS B 1 85 ? 11.956 18.563 -7.783 1.00 37.54 87 HIS B CA 1
ATOM 3611 C C . HIS B 1 85 ? 12.347 19.180 -9.113 1.00 36.79 87 HIS B C 1
ATOM 3612 O O . HIS B 1 85 ? 12.543 20.412 -9.205 1.00 36.64 87 HIS B O 1
ATOM 3619 N N . ASP B 1 86 ? 12.480 18.352 -10.142 1.00 36.08 88 ASP B N 1
ATOM 3620 C CA . ASP B 1 86 ? 12.911 18.864 -11.436 1.00 37.67 88 ASP B CA 1
ATOM 3621 C C . ASP B 1 86 ? 11.678 19.363 -12.264 1.00 35.93 88 ASP B C 1
ATOM 3622 O O . ASP B 1 86 ? 11.145 18.669 -13.115 1.00 35.44 88 ASP B O 1
ATOM 3627 N N . PHE B 1 87 ? 11.248 20.580 -11.972 1.00 35.81 89 PHE B N 1
ATOM 3628 C CA . PHE B 1 87 ? 10.169 21.257 -12.710 1.00 38.63 89 PHE B CA 1
ATOM 3629 C C . PHE B 1 87 ? 10.502 21.394 -14.193 1.00 37.99 89 PHE B C 1
ATOM 3630 O O . PHE B 1 87 ? 9.677 21.098 -15.053 1.00 36.73 89 PHE B O 1
ATOM 3638 N N . PHE B 1 88 ? 11.708 21.888 -14.460 1.00 33.97 90 PHE B N 1
ATOM 3639 C CA . PHE B 1 88 ? 12.155 22.160 -15.824 1.00 35.37 90 PHE B CA 1
ATOM 3640 C C . PHE B 1 88 ? 11.874 21.021 -16.805 1.00 35.11 90 PHE B C 1
ATOM 3641 O O . PHE B 1 88 ? 11.320 21.234 -17.863 1.00 34.19 90 PHE B O 1
ATOM 3649 N N . LYS B 1 89 ? 12.241 19.801 -16.457 1.00 35.34 91 LYS B N 1
ATOM 3650 C CA . LYS B 1 89 ? 12.011 18.700 -17.377 1.00 35.36 91 LYS B CA 1
ATOM 3651 C C . LYS B 1 89 ? 10.540 18.339 -17.404 1.00 36.99 91 LYS B C 1
ATOM 3652 O O . LYS B 1 89 ? 10.029 17.997 -18.448 1.00 37.92 91 LYS B O 1
ATOM 3658 N N . SER B 1 90 ? 9.864 18.429 -16.263 1.00 39.21 92 SER B N 1
ATOM 3659 C CA . SER B 1 90 ? 8.469 17.974 -16.132 1.00 39.02 92 SER B CA 1
ATOM 3660 C C . SER B 1 90 ? 7.527 18.733 -17.049 1.00 39.07 92 SER B C 1
ATOM 3661 O O . SER B 1 90 ? 6.540 18.185 -17.498 1.00 42.27 92 SER B O 1
ATOM 3664 N N . ALA B 1 91 ? 7.877 19.974 -17.355 1.00 36.06 93 ALA B N 1
ATOM 3665 C CA . ALA B 1 91 ? 7.101 20.782 -18.259 1.00 38.28 93 ALA B CA 1
ATOM 3666 C C . ALA B 1 91 ? 7.281 20.413 -19.752 1.00 40.70 93 ALA B C 1
ATOM 3667 O O . ALA B 1 91 ? 6.653 21.042 -20.615 1.00 39.44 93 ALA B O 1
ATOM 3669 N N . MET B 1 92 ? 8.103 19.410 -20.067 1.00 42.69 94 MET B N 1
ATOM 3670 C CA . MET B 1 92 ? 8.442 19.079 -21.455 1.00 42.56 94 MET B CA 1
ATOM 3671 C C . MET B 1 92 ? 7.574 17.932 -21.950 1.00 43.44 94 MET B C 1
ATOM 3672 O O . MET B 1 92 ? 7.127 17.117 -21.145 1.00 48.96 94 MET B O 1
ATOM 3677 N N . PRO B 1 93 ? 7.315 17.846 -23.259 1.00 45.18 95 PRO B N 1
ATOM 3678 C CA . PRO B 1 93 ? 7.929 18.690 -24.300 1.00 41.49 95 PRO B CA 1
ATOM 3679 C C . PRO B 1 93 ? 7.212 19.982 -24.613 1.00 40.12 95 PRO B C 1
ATOM 3680 O O . PRO B 1 93 ? 7.712 20.740 -25.429 1.00 37.33 95 PRO B O 1
ATOM 3684 N N . GLU B 1 94 ? 6.079 20.263 -23.977 1.00 42.14 96 GLU B N 1
ATOM 3685 C CA . GLU B 1 94 ? 5.351 21.482 -24.314 1.00 45.91 96 GLU B CA 1
ATOM 3686 C C . GLU B 1 94 ? 6.177 22.690 -23.860 1.00 45.44 96 GLU B C 1
ATOM 3687 O O . GLU B 1 94 ? 6.230 23.719 -24.552 1.00 46.29 96 GLU B O 1
ATOM 3693 N N . GLY B 1 95 ? 6.836 22.541 -22.713 1.00 45.34 97 GLY B N 1
ATOM 3694 C CA . GLY B 1 95 ? 7.874 23.477 -22.247 1.00 45.34 97 GLY B CA 1
ATOM 3695 C C . GLY B 1 95 ? 7.406 24.551 -21.281 1.00 42.32 97 GLY B C 1
ATOM 3696 O O . GLY B 1 95 ? 6.306 24.468 -20.729 1.00 43.34 97 GLY B O 1
ATOM 3697 N N . TYR B 1 96 ? 8.255 25.559 -21.083 1.00 40.51 98 TYR B N 1
ATOM 3698 C CA . TYR B 1 96 ? 7.961 26.667 -20.169 1.00 37.17 98 TYR B CA 1
ATOM 3699 C C . TYR B 1 96 ? 8.362 28.033 -20.690 1.00 35.58 98 TYR B C 1
ATOM 3700 O O . TYR B 1 96 ? 9.229 28.202 -21.538 1.00 33.38 98 TYR B O 1
ATOM 3709 N N . VAL B 1 97 ? 7.723 29.024 -20.113 1.00 37.72 99 VAL B N 1
ATOM 3710 C CA . VAL B 1 97 ? 8.063 30.401 -20.351 1.00 38.82 99 VAL B CA 1
ATOM 3711 C C . VAL B 1 97 ? 8.995 30.766 -19.220 1.00 37.26 99 VAL B C 1
ATOM 3712 O O . VAL B 1 97 ? 8.772 30.345 -18.107 1.00 39.11 99 VAL B O 1
ATOM 3716 N N . GLN B 1 98 ? 10.062 31.486 -19.534 1.00 35.52 100 GLN B N 1
ATOM 3717 C CA . GLN B 1 98 ? 11.061 31.898 -18.583 1.00 34.41 100 GLN B CA 1
ATOM 3718 C C . GLN B 1 98 ? 11.164 33.373 -18.760 1.00 35.95 100 GLN B C 1
ATOM 3719 O O . GLN B 1 98 ? 11.567 33.819 -19.841 1.00 36.00 100 GLN B O 1
ATOM 3725 N N . GLU B 1 99 ? 10.791 34.122 -17.720 1.00 37.82 101 GLU B N 1
ATOM 3726 C CA . GLU B 1 99 ? 10.848 35.597 -17.727 1.00 38.54 101 GLU B CA 1
ATOM 3727 C C . GLU B 1 99 ? 11.869 36.064 -16.691 1.00 33.79 101 GLU B C 1
ATOM 3728 O O . GLU B 1 99 ? 12.014 35.444 -15.659 1.00 35.41 101 GLU B O 1
ATOM 3734 N N . ARG B 1 100 ? 12.601 37.124 -16.967 1.00 30.69 102 ARG B N 1
ATOM 3735 C CA . ARG B 1 100 ? 13.522 37.689 -15.984 1.00 30.65 102 ARG B CA 1
ATOM 3736 C C . ARG B 1 100 ? 13.584 39.182 -15.991 1.00 30.09 102 ARG B C 1
ATOM 3737 O O . ARG B 1 100 ? 13.457 39.783 -17.030 1.00 38.24 102 ARG B O 1
ATOM 3745 N N . THR B 1 101 ? 13.875 39.787 -14.853 1.00 28.69 103 THR B N 1
ATOM 3746 C CA . THR B 1 101 ? 14.539 41.065 -14.897 1.00 30.16 103 THR B CA 1
ATOM 3747 C C . THR B 1 101 ? 15.931 40.807 -14.358 1.00 29.55 103 THR B C 1
ATOM 3748 O O . THR B 1 101 ? 16.068 40.021 -13.425 1.00 32.35 103 THR B O 1
ATOM 3752 N N . ILE B 1 102 ? 16.944 41.404 -14.979 1.00 27.24 104 ILE B N 1
ATOM 3753 C CA . ILE B 1 102 ? 18.323 41.354 -14.519 1.00 25.80 104 ILE B CA 1
ATOM 3754 C C . ILE B 1 102 ? 18.719 42.804 -14.252 1.00 28.43 104 ILE B C 1
ATOM 3755 O O . ILE B 1 102 ? 18.801 43.606 -15.187 1.00 27.95 104 ILE B O 1
ATOM 3760 N N . PHE B 1 103 ? 18.968 43.140 -12.984 1.00 30.85 105 PHE B N 1
ATOM 3761 C CA . PHE B 1 103 ? 19.264 44.505 -12.553 1.00 28.44 105 PHE B CA 1
ATOM 3762 C C . PHE B 1 103 ? 20.771 44.680 -12.482 1.00 29.90 105 PHE B C 1
ATOM 3763 O O . PHE B 1 103 ? 21.424 44.129 -11.604 1.00 33.42 105 PHE B O 1
ATOM 3771 N N . PHE B 1 104 ? 21.354 45.417 -13.398 1.00 31.20 106 PHE B N 1
ATOM 3772 C CA . PHE B 1 104 ? 22.788 45.720 -13.270 1.00 34.16 106 PHE B CA 1
ATOM 3773 C C . PHE B 1 104 ? 22.957 46.884 -12.289 1.00 36.96 106 PHE B C 1
ATOM 3774 O O . PHE B 1 104 ? 22.432 47.968 -12.486 1.00 34.60 106 PHE B O 1
ATOM 3782 N N . LYS B 1 105 ? 23.703 46.626 -11.223 1.00 42.87 107 LYS B N 1
ATOM 3783 C CA . LYS B 1 105 ? 23.923 47.599 -10.170 1.00 44.81 107 LYS B CA 1
ATOM 3784 C C . LYS B 1 105 ? 24.628 48.881 -10.673 1.00 43.50 107 LYS B C 1
ATOM 3785 O O . LYS B 1 105 ? 25.741 48.836 -11.247 1.00 36.07 107 LYS B O 1
ATOM 3791 N N . ASP B 1 106 ? 23.971 50.009 -10.376 1.00 43.06 108 ASP B N 1
ATOM 3792 C CA . ASP B 1 106 ? 24.376 51.350 -10.801 1.00 41.51 108 ASP B CA 1
ATOM 3793 C C . ASP B 1 106 ? 24.357 51.519 -12.328 1.00 38.36 108 ASP B C 1
ATOM 3794 O O . ASP B 1 106 ? 25.221 52.172 -12.930 1.00 35.23 108 ASP B O 1
ATOM 3799 N N . ASP B 1 107 ? 23.329 50.925 -12.938 1.00 32.58 109 ASP B N 1
ATOM 3800 C CA . ASP B 1 107 ? 23.223 50.880 -14.362 1.00 29.28 109 ASP B CA 1
ATOM 3801 C C . ASP B 1 107 ? 21.831 50.370 -14.725 1.00 28.71 109 ASP B C 1
ATOM 3802 O O . ASP B 1 107 ? 20.948 50.303 -13.860 1.00 31.60 109 ASP B O 1
ATOM 3807 N N . GLY B 1 108 ? 21.613 50.038 -15.994 1.00 26.88 110 GLY B N 1
ATOM 3808 C CA . GLY B 1 108 ? 20.291 49.628 -16.476 1.00 28.90 110 GLY B CA 1
ATOM 3809 C C . GLY B 1 108 ? 19.892 48.199 -16.185 1.00 30.02 110 GLY B C 1
ATOM 3810 O O . GLY B 1 108 ? 20.643 47.477 -15.558 1.00 30.47 110 GLY B O 1
ATOM 3811 N N . ASN B 1 109 ? 18.698 47.811 -16.622 1.00 29.72 111 ASN B N 1
ATOM 3812 C CA . ASN B 1 109 ? 18.224 46.454 -16.477 1.00 31.18 111 ASN B CA 1
ATOM 3813 C C . ASN B 1 109 ? 17.918 45.812 -17.836 1.00 33.24 111 ASN B C 1
ATOM 3814 O O . ASN B 1 109 ? 17.681 46.511 -18.784 1.00 36.68 111 ASN B O 1
ATOM 3819 N N . TYR B 1 110 ? 17.993 44.484 -17.934 1.00 30.91 112 TYR B N 1
ATOM 3820 C CA . TYR B 1 110 ? 17.513 43.764 -19.094 1.00 28.97 112 TYR B CA 1
ATOM 3821 C C . TYR B 1 110 ? 16.170 43.202 -18.637 1.00 28.85 112 TYR B C 1
ATOM 3822 O O . TYR B 1 110 ? 16.021 42.905 -17.484 1.00 31.69 112 TYR B O 1
ATOM 3831 N N . LYS B 1 111 ? 15.199 43.081 -19.525 1.00 29.28 113 LYS B N 1
ATOM 3832 C CA . LYS B 1 111 ? 14.005 42.292 -19.273 1.00 32.77 113 LYS B CA 1
ATOM 3833 C C . LYS B 1 111 ? 13.952 41.262 -20.384 1.00 33.34 113 LYS B C 1
ATOM 3834 O O . LYS B 1 111 ? 14.215 41.595 -21.544 1.00 34.94 113 LYS B O 1
ATOM 3840 N N . THR B 1 112 ? 13.635 40.015 -20.047 1.00 31.37 114 THR B N 1
ATOM 3841 C CA . THR B 1 112 ? 13.732 38.935 -21.020 1.00 29.41 114 THR B CA 1
ATOM 3842 C C . THR B 1 112 ? 12.542 38.069 -20.855 1.00 29.40 114 THR B C 1
ATOM 3843 O O . THR B 1 112 ? 12.039 37.950 -19.773 1.00 30.61 114 THR B O 1
ATOM 3847 N N . ARG B 1 113 ? 12.086 37.505 -21.965 1.00 32.60 115 ARG B N 1
ATOM 3848 C CA . ARG B 1 113 ? 10.935 36.600 -22.035 1.00 34.18 115 ARG B CA 1
ATOM 3849 C C . ARG B 1 113 ? 11.331 35.574 -23.061 1.00 34.82 115 ARG B C 1
ATOM 3850 O O . ARG B 1 113 ? 11.821 35.937 -24.152 1.00 36.06 115 ARG B O 1
ATOM 3858 N N . ALA B 1 114 ? 11.169 34.301 -22.714 1.00 34.76 116 ALA B N 1
ATOM 3859 C CA . ALA B 1 114 ? 11.670 33.221 -23.554 1.00 33.37 116 ALA B CA 1
ATOM 3860 C C . ALA B 1 114 ? 10.768 32.042 -23.457 1.00 35.46 116 ALA B C 1
ATOM 3861 O O . ALA B 1 114 ? 10.202 31.802 -22.411 1.00 33.87 116 ALA B O 1
ATOM 3863 N N . GLU B 1 115 ? 10.616 31.328 -24.573 1.00 39.65 117 GLU B N 1
ATOM 3864 C CA . GLU B 1 115 ? 9.917 30.066 -24.593 1.00 40.55 117 GLU B CA 1
ATOM 3865 C C . GLU B 1 115 ? 11.010 29.009 -24.694 1.00 39.57 117 GLU B C 1
ATOM 3866 O O . GLU B 1 115 ? 11.916 29.157 -25.488 1.00 39.93 117 GLU B O 1
ATOM 3872 N N . VAL B 1 116 ? 10.971 28.013 -23.800 1.00 41.49 118 VAL B N 1
ATOM 3873 C CA . VAL B 1 116 ? 11.916 26.885 -23.773 1.00 39.56 118 VAL B CA 1
ATOM 3874 C C . VAL B 1 116 ? 11.087 25.615 -23.992 1.00 40.14 118 VAL B C 1
ATOM 3875 O O . VAL B 1 116 ? 10.284 25.243 -23.151 1.00 40.23 118 VAL B O 1
ATOM 3879 N N . LYS B 1 117 ? 11.293 24.962 -25.131 1.00 41.83 119 LYS B N 1
ATOM 3880 C CA . LYS B 1 117 ? 10.437 23.869 -25.559 1.00 45.19 119 LYS B CA 1
ATOM 3881 C C . LYS B 1 117 ? 11.085 23.032 -26.656 1.00 43.45 119 LYS B C 1
ATOM 3882 O O . LYS B 1 117 ? 11.988 23.484 -27.364 1.00 44.28 119 LYS B O 1
ATOM 3888 N N . PHE B 1 118 ? 10.604 21.807 -26.783 1.00 39.78 120 PHE B N 1
ATOM 3889 C CA . PHE B 1 118 ? 10.974 20.950 -27.903 1.00 40.69 120 PHE B CA 1
ATOM 3890 C C . PHE B 1 118 ? 10.313 21.374 -29.227 1.00 38.56 120 PHE B C 1
ATOM 3891 O O . PHE B 1 118 ? 9.163 21.796 -29.272 1.00 38.01 120 PHE B O 1
ATOM 3899 N N . GLU B 1 119 ? 11.068 21.268 -30.299 1.00 39.58 121 GLU B N 1
ATOM 3900 C CA . GLU B 1 119 ? 10.534 21.440 -31.638 1.00 42.48 121 GLU B CA 1
ATOM 3901 C C . GLU B 1 119 ? 11.136 20.306 -32.436 1.00 44.85 121 GLU B C 1
ATOM 3902 O O . GLU B 1 119 ? 12.329 20.352 -32.827 1.00 43.87 121 GLU B O 1
ATOM 3908 N N . GLY B 1 120 ? 10.307 19.276 -32.645 1.00 46.00 122 GLY B N 1
ATOM 3909 C CA . GLY B 1 120 ? 10.767 17.994 -33.136 1.00 42.79 122 GLY B CA 1
ATOM 3910 C C . GLY B 1 120 ? 11.622 17.406 -32.024 1.00 46.54 122 GLY B C 1
ATOM 3911 O O . GLY B 1 120 ? 11.170 17.352 -30.854 1.00 42.24 122 GLY B O 1
ATOM 3912 N N . ASP B 1 121 ? 12.861 17.022 -32.390 1.00 47.21 123 ASP B N 1
ATOM 3913 C CA A ASP B 1 121 ? 13.867 16.365 -31.532 0.50 47.04 123 ASP B CA 1
ATOM 3914 C CA B ASP B 1 121 ? 13.763 16.378 -31.415 0.50 47.03 123 ASP B CA 1
ATOM 3915 C C . ASP B 1 121 ? 14.832 17.342 -30.856 1.00 46.92 123 ASP B C 1
ATOM 3916 O O . ASP B 1 121 ? 15.781 16.919 -30.157 1.00 48.15 123 ASP B O 1
ATOM 3925 N N . THR B 1 122 ? 14.609 18.642 -31.094 1.00 44.56 124 THR B N 1
ATOM 3926 C CA . THR B 1 122 ? 15.484 19.721 -30.684 1.00 40.32 124 THR B CA 1
ATOM 3927 C C . THR B 1 122 ? 14.875 20.583 -29.587 1.00 40.09 124 THR B C 1
ATOM 3928 O O . THR B 1 122 ? 13.740 21.061 -29.733 1.00 37.81 124 THR B O 1
ATOM 3932 N N . LEU B 1 123 ? 15.648 20.777 -28.510 1.00 37.56 125 LEU B N 1
ATOM 3933 C CA . LEU B 1 123 ? 15.307 21.740 -27.453 1.00 37.41 125 LEU B CA 1
ATOM 3934 C C . LEU B 1 123 ? 15.644 23.184 -27.897 1.00 34.10 125 LEU B C 1
ATOM 3935 O O . LEU B 1 123 ? 16.791 23.523 -28.227 1.00 30.27 125 LEU B O 1
ATOM 3940 N N . VAL B 1 124 ? 14.629 24.028 -27.890 1.00 33.33 126 VAL B N 1
ATOM 3941 C CA . VAL B 1 124 ? 14.754 25.361 -28.444 1.00 36.53 126 VAL B CA 1
ATOM 3942 C C . VAL B 1 124 ? 14.468 26.392 -27.376 1.00 35.47 126 VAL B C 1
ATOM 3943 O O . VAL B 1 124 ? 13.529 26.222 -26.604 1.00 36.66 126 VAL B O 1
ATOM 3947 N N . ASN B 1 125 ? 15.306 27.435 -27.333 1.00 33.49 127 ASN B N 1
ATOM 3948 C CA . ASN B 1 125 ? 15.188 28.557 -26.398 1.00 30.55 127 ASN B CA 1
ATOM 3949 C C . ASN B 1 125 ? 15.088 29.808 -27.244 1.00 31.43 127 ASN B C 1
ATOM 3950 O O . ASN B 1 125 ? 16.080 30.210 -27.885 1.00 31.63 127 ASN B O 1
ATOM 3955 N N . ARG B 1 126 ? 13.907 30.411 -27.271 1.00 34.49 128 ARG B N 1
ATOM 3956 C CA . ARG B 1 126 ? 13.649 31.623 -28.074 1.00 41.65 128 ARG B CA 1
ATOM 3957 C C . ARG B 1 126 ? 13.453 32.805 -27.177 1.00 37.64 128 ARG B C 1
ATOM 3958 O O . ARG B 1 126 ? 12.514 32.776 -26.407 1.00 39.22 128 ARG B O 1
ATOM 3966 N N . ILE B 1 127 ? 14.244 33.856 -27.344 1.00 35.05 129 ILE B N 1
ATOM 3967 C CA . ILE B 1 127 ? 14.270 34.970 -26.388 1.00 39.49 129 ILE B CA 1
ATOM 3968 C C . ILE B 1 127 ? 14.026 36.313 -27.077 1.00 39.85 129 ILE B C 1
ATOM 3969 O O . ILE B 1 127 ? 14.698 36.601 -28.048 1.00 40.24 129 ILE B O 1
ATOM 3974 N N . GLU B 1 128 ? 13.088 37.125 -26.563 1.00 43.82 130 GLU B N 1
ATOM 3975 C CA . GLU B 1 128 ? 13.062 38.606 -26.813 1.00 45.54 130 GLU B CA 1
ATOM 3976 C C . GLU B 1 128 ? 13.684 39.240 -25.571 1.00 39.92 130 GLU B C 1
ATOM 3977 O O . GLU B 1 128 ? 13.327 38.896 -24.466 1.00 42.98 130 GLU B O 1
ATOM 3983 N N . LEU B 1 129 ? 14.636 40.139 -25.738 1.00 37.88 131 LEU B N 1
ATOM 3984 C CA . LEU B 1 129 ? 15.277 40.838 -24.621 1.00 34.82 131 LEU B CA 1
ATOM 3985 C C . LEU B 1 129 ? 15.204 42.349 -24.846 1.00 36.67 131 LEU B C 1
ATOM 3986 O O . LEU B 1 129 ? 15.569 42.806 -25.912 1.00 33.69 131 LEU B O 1
ATOM 3991 N N . LYS B 1 130 ? 14.764 43.113 -23.840 1.00 41.89 132 LYS B N 1
ATOM 3992 C CA . LYS B 1 130 ? 14.820 44.610 -23.874 1.00 48.46 132 LYS B CA 1
ATOM 3993 C C . LYS B 1 130 ? 15.579 45.159 -22.686 1.00 42.58 132 LYS B C 1
ATOM 3994 O O . LYS B 1 130 ? 15.321 44.747 -21.561 1.00 42.78 132 LYS B O 1
ATOM 4000 N N . GLY B 1 131 ? 16.471 46.109 -22.938 1.00 39.76 133 GLY B N 1
ATOM 4001 C CA . GLY B 1 131 ? 17.250 46.784 -21.912 1.00 41.62 133 GLY B CA 1
ATOM 4002 C C . GLY B 1 131 ? 17.122 48.301 -21.997 1.00 43.62 133 GLY B C 1
ATOM 4003 O O . GLY B 1 131 ? 17.246 48.858 -23.073 1.00 47.52 133 GLY B O 1
ATOM 4004 N N . ILE B 1 132 ? 16.893 48.956 -20.854 1.00 45.43 134 ILE B N 1
ATOM 4005 C CA . ILE B 1 132 ? 16.694 50.398 -20.771 1.00 44.82 134 ILE B CA 1
ATOM 4006 C C . ILE B 1 132 ? 17.524 50.981 -19.655 1.00 46.62 134 ILE B C 1
ATOM 4007 O O . ILE B 1 132 ? 18.074 50.273 -18.818 1.00 44.40 134 ILE B O 1
ATOM 4012 N N . ASP B 1 133 ? 17.627 52.295 -19.682 1.00 44.00 135 ASP B N 1
ATOM 4013 C CA . ASP B 1 133 ? 18.355 53.056 -18.688 1.00 44.85 135 ASP B CA 1
ATOM 4014 C C . ASP B 1 133 ? 19.846 52.738 -18.556 1.00 39.45 135 ASP B C 1
ATOM 4015 O O . ASP B 1 133 ? 20.424 53.013 -17.505 1.00 39.49 135 ASP B O 1
ATOM 4020 N N . PHE B 1 134 ? 20.493 52.198 -19.573 1.00 36.05 136 PHE B N 1
ATOM 4021 C CA . PHE B 1 134 ? 21.959 51.945 -19.437 1.00 39.36 136 PHE B CA 1
ATOM 4022 C C . PHE B 1 134 ? 22.828 53.213 -19.595 1.00 39.94 136 PHE B C 1
ATOM 4023 O O . PHE B 1 134 ? 22.526 54.106 -20.369 1.00 44.16 136 PHE B O 1
ATOM 4031 N N . LYS B 1 135 ? 23.937 53.276 -18.891 1.00 42.69 137 LYS B N 1
ATOM 4032 C CA . LYS B 1 135 ? 24.841 54.418 -18.995 1.00 44.91 137 LYS B CA 1
ATOM 4033 C C . LYS B 1 135 ? 25.735 54.205 -20.218 1.00 47.03 137 LYS B C 1
ATOM 4034 O O . LYS B 1 135 ? 26.205 53.112 -20.433 1.00 48.29 137 LYS B O 1
ATOM 4038 N N . ASP B 1 136 ? 25.980 55.247 -21.010 1.00 52.37 138 ASP B N 1
ATOM 4039 C CA . ASP B 1 136 ? 26.788 55.132 -22.250 1.00 51.85 138 ASP B CA 1
ATOM 4040 C C . ASP B 1 136 ? 28.216 54.719 -21.979 1.00 49.13 138 ASP B C 1
ATOM 4041 O O . ASP B 1 136 ? 28.791 54.013 -22.781 1.00 53.09 138 ASP B O 1
ATOM 4046 N N . ASP B 1 137 ? 28.810 55.198 -20.892 1.00 51.34 139 ASP B N 1
ATOM 4047 C CA . ASP B 1 137 ? 30.143 54.725 -20.487 1.00 56.85 139 ASP B CA 1
ATOM 4048 C C . ASP B 1 137 ? 30.043 53.836 -19.242 1.00 53.80 139 ASP B C 1
ATOM 4049 O O . ASP B 1 137 ? 30.998 53.679 -18.492 1.00 44.33 139 ASP B O 1
ATOM 4054 N N . GLY B 1 138 ? 28.893 53.198 -19.069 1.00 52.72 140 GLY B N 1
ATOM 4055 C CA . GLY B 1 138 ? 28.762 52.136 -18.094 1.00 54.86 140 GLY B CA 1
ATOM 4056 C C . GLY B 1 138 ? 29.587 50.896 -18.436 1.00 53.07 140 GLY B C 1
ATOM 4057 O O . GLY B 1 138 ? 30.267 50.837 -19.472 1.00 49.49 140 GLY B O 1
ATOM 4058 N N . ASN B 1 139 ? 29.546 49.901 -17.549 1.00 47.08 141 ASN B N 1
ATOM 4059 C CA . ASN B 1 139 ? 30.311 48.700 -17.775 1.00 41.95 141 ASN B CA 1
ATOM 4060 C C . ASN B 1 139 ? 29.719 47.846 -18.909 1.00 38.26 141 ASN B C 1
ATOM 4061 O O . ASN B 1 139 ? 30.434 47.098 -19.544 1.00 35.68 141 ASN B O 1
ATOM 4066 N N . ILE B 1 140 ? 28.425 47.994 -19.169 1.00 36.40 142 ILE B N 1
ATOM 4067 C CA . ILE B 1 140 ? 27.733 47.236 -20.204 1.00 34.52 142 ILE B CA 1
ATOM 4068 C C . ILE B 1 140 ? 28.000 47.937 -21.550 1.00 36.94 142 ILE B C 1
ATOM 4069 O O . ILE B 1 140 ? 28.887 47.511 -22.298 1.00 36.40 142 ILE B O 1
ATOM 4074 N N . LEU B 1 141 ? 27.351 49.060 -21.832 1.00 35.49 143 LEU B N 1
ATOM 4075 C CA . LEU B 1 141 ? 27.562 49.719 -23.124 1.00 34.89 143 LEU B CA 1
ATOM 4076 C C . LEU B 1 141 ? 29.017 50.149 -23.399 1.00 36.64 143 LEU B C 1
ATOM 4077 O O . LEU B 1 141 ? 29.438 50.234 -24.552 1.00 42.55 143 LEU B O 1
ATOM 4082 N N . GLY B 1 142 ? 29.819 50.334 -22.372 1.00 38.77 144 GLY B N 1
ATOM 4083 C CA . GLY B 1 142 ? 31.246 50.687 -22.574 1.00 40.26 144 GLY B CA 1
ATOM 4084 C C . GLY B 1 142 ? 32.222 49.516 -22.686 1.00 40.99 144 GLY B C 1
ATOM 4085 O O . GLY B 1 142 ? 33.446 49.740 -22.755 1.00 37.30 144 GLY B O 1
ATOM 4086 N N . HIS B 1 143 ? 31.688 48.281 -22.658 1.00 41.96 145 HIS B N 1
ATOM 4087 C CA . HIS B 1 143 ? 32.471 47.048 -22.813 1.00 41.70 145 HIS B CA 1
ATOM 4088 C C . HIS B 1 143 ? 33.652 47.004 -21.866 1.00 39.67 145 HIS B C 1
ATOM 4089 O O . HIS B 1 143 ? 34.788 46.809 -22.296 1.00 41.37 145 HIS B O 1
ATOM 4096 N N . LYS B 1 144 ? 33.358 47.146 -20.573 1.00 39.60 146 LYS B N 1
ATOM 4097 C CA . LYS B 1 144 ? 34.381 47.093 -19.515 1.00 41.52 146 LYS B CA 1
ATOM 4098 C C . LYS B 1 144 ? 34.535 45.735 -18.777 1.00 39.00 146 LYS B C 1
ATOM 4099 O O . LYS B 1 144 ? 35.488 45.561 -17.994 1.00 39.14 146 LYS B O 1
ATOM 4105 N N . LEU B 1 145 ? 33.654 44.772 -19.077 1.00 34.62 147 LEU B N 1
ATOM 4106 C CA . LEU B 1 145 ? 33.608 43.465 -18.389 1.00 32.81 147 LEU B CA 1
ATOM 4107 C C . LEU B 1 145 ? 34.568 42.436 -18.978 1.00 31.41 147 LEU B C 1
ATOM 4108 O O . LEU B 1 145 ? 34.625 42.250 -20.178 1.00 33.45 147 LEU B O 1
ATOM 4113 N N . GLU B 1 146 ? 35.316 41.784 -18.108 1.00 32.15 148 GLU B N 1
ATOM 4114 C CA . GLU B 1 146 ? 36.186 40.660 -18.441 1.00 34.41 148 GLU B CA 1
ATOM 4115 C C . GLU B 1 146 ? 35.428 39.621 -19.272 1.00 34.57 148 GLU B C 1
ATOM 4116 O O . GLU B 1 146 ? 34.208 39.443 -19.119 1.00 35.19 148 GLU B O 1
ATOM 4122 N N . TYR B 1 147 ? 36.153 38.933 -20.150 1.00 34.39 149 TYR B N 1
ATOM 4123 C CA . TYR B 1 147 ? 35.606 37.787 -20.875 1.00 33.45 149 TYR B CA 1
ATOM 4124 C C . TYR B 1 147 ? 35.903 36.537 -20.056 1.00 31.77 149 TYR B C 1
ATOM 4125 O O . TYR B 1 147 ? 36.894 35.834 -20.278 1.00 32.91 149 TYR B O 1
ATOM 4134 N N . ASN B 1 148 ? 35.050 36.338 -19.064 1.00 31.87 150 ASN B N 1
ATOM 4135 C CA . ASN B 1 148 ? 35.217 35.342 -18.041 1.00 31.06 150 ASN B CA 1
ATOM 4136 C C . ASN B 1 148 ? 33.916 35.166 -17.272 1.00 30.98 150 ASN B C 1
ATOM 4137 O O . ASN B 1 148 ? 32.916 35.889 -17.489 1.00 29.19 150 ASN B O 1
ATOM 4142 N N . TYR B 1 149 ? 33.902 34.150 -16.416 1.00 29.46 151 TYR B N 1
ATOM 4143 C CA . TYR B 1 149 ? 32.728 33.834 -15.684 1.00 27.85 151 TYR B CA 1
ATOM 4144 C C . TYR B 1 149 ? 33.057 33.142 -14.367 1.00 30.62 151 TYR B C 1
ATOM 4145 O O . TYR B 1 149 ? 34.005 32.377 -14.285 1.00 32.14 151 TYR B O 1
ATOM 4154 N N . ASN B 1 150 ? 32.243 33.466 -13.357 1.00 29.33 152 ASN B N 1
ATOM 4155 C CA . ASN B 1 150 ? 32.344 32.972 -12.010 1.00 28.98 152 ASN B CA 1
ATOM 4156 C C . ASN B 1 150 ? 31.252 31.932 -11.825 1.00 27.16 152 ASN B C 1
ATOM 4157 O O . ASN B 1 150 ? 30.233 31.972 -12.522 1.00 26.48 152 ASN B O 1
ATOM 4162 N N . GLU B 1 151 ? 31.480 31.005 -10.896 1.00 24.59 153 GLU B N 1
ATOM 4163 C CA . GLU B 1 151 ? 30.470 30.049 -10.497 1.00 25.48 153 GLU B CA 1
ATOM 4164 C C . GLU B 1 151 ? 29.428 30.786 -9.672 1.00 24.88 153 GLU B C 1
ATOM 4165 O O . GLU B 1 151 ? 29.753 31.754 -8.988 1.00 23.52 153 GLU B O 1
ATOM 4171 N N . HIS B 1 152 ? 28.180 30.316 -9.754 1.00 25.70 154 HIS B N 1
ATOM 4172 C CA . HIS B 1 152 ? 27.061 30.833 -8.965 1.00 26.18 154 HIS B CA 1
ATOM 4173 C C . HIS B 1 152 ? 26.090 29.760 -8.573 1.00 25.13 154 HIS B C 1
ATOM 4174 O O . HIS B 1 152 ? 25.954 28.765 -9.249 1.00 25.68 154 HIS B O 1
ATOM 4181 N N . LEU B 1 153 ? 25.345 30.041 -7.521 1.00 26.39 155 LEU B N 1
ATOM 4182 C CA . LEU B 1 153 ? 24.204 29.246 -7.117 1.00 27.43 155 LEU B CA 1
ATOM 4183 C C . LEU B 1 153 ? 22.931 29.970 -7.504 1.00 26.75 155 LEU B C 1
ATOM 4184 O O . LEU B 1 153 ? 22.849 31.179 -7.373 1.00 29.52 155 LEU B O 1
ATOM 4189 N N . VAL B 1 154 ? 21.943 29.209 -7.950 1.00 25.42 156 VAL B N 1
ATOM 4190 C CA . VAL B 1 154 ? 20.688 29.725 -8.456 1.00 26.06 156 VAL B CA 1
ATOM 4191 C C . VAL B 1 154 ? 19.623 29.186 -7.531 1.00 25.26 156 VAL B C 1
ATOM 4192 O O . VAL B 1 154 ? 19.340 28.013 -7.564 1.00 28.57 156 VAL B O 1
ATOM 4196 N N . TYR B 1 155 ? 19.022 30.038 -6.724 1.00 24.93 157 TYR B N 1
ATOM 4197 C CA . TYR B 1 155 ? 18.129 29.590 -5.675 1.00 25.70 157 TYR B CA 1
ATOM 4198 C C . TYR B 1 155 ? 16.721 29.453 -6.245 1.00 27.41 157 TYR B C 1
ATOM 4199 O O . TYR B 1 155 ? 16.134 30.420 -6.664 1.00 26.17 157 TYR B O 1
ATOM 4208 N N . ILE B 1 156 ? 16.227 28.225 -6.288 1.00 28.25 158 ILE B N 1
ATOM 4209 C CA . ILE B 1 156 ? 14.932 27.917 -6.826 1.00 31.78 158 ILE B CA 1
ATOM 4210 C C . ILE B 1 156 ? 13.937 27.776 -5.700 1.00 35.28 158 ILE B C 1
ATOM 4211 O O . ILE B 1 156 ? 14.259 27.183 -4.681 1.00 37.89 158 ILE B O 1
ATOM 4216 N N . MET B 1 157 ? 12.732 28.314 -5.903 1.00 41.65 159 MET B N 1
ATOM 4217 C CA . MET B 1 157 ? 11.610 28.206 -4.974 1.00 45.51 159 MET B CA 1
ATOM 4218 C C . MET B 1 157 ? 10.376 27.877 -5.780 1.00 45.50 159 MET B C 1
ATOM 4219 O O . MET B 1 157 ? 10.272 28.289 -6.928 1.00 44.48 159 MET B O 1
ATOM 4224 N N . ALA B 1 158 ? 9.419 27.182 -5.171 1.00 48.71 160 ALA B N 1
ATOM 4225 C CA . ALA B 1 158 ? 8.118 26.937 -5.808 1.00 47.94 160 ALA B CA 1
ATOM 4226 C C . ALA B 1 158 ? 7.314 28.216 -5.884 1.00 54.08 160 ALA B C 1
ATOM 4227 O O . ALA B 1 158 ? 7.458 29.098 -5.034 1.00 54.43 160 ALA B O 1
ATOM 4229 N N . ASP B 1 159 ? 6.465 28.300 -6.906 1.00 61.60 161 ASP B N 1
ATOM 4230 C CA . ASP B 1 159 ? 5.364 29.276 -6.973 1.00 66.70 161 ASP B CA 1
ATOM 4231 C C . ASP B 1 159 ? 4.061 28.480 -7.180 1.00 66.65 161 ASP B C 1
ATOM 4232 O O . ASP B 1 159 ? 3.719 28.139 -8.330 1.00 61.93 161 ASP B O 1
ATOM 4237 N N . LYS B 1 160 ? 3.362 28.159 -6.075 1.00 65.91 162 LYS B N 1
ATOM 4238 C CA . LYS B 1 160 ? 2.128 27.324 -6.127 1.00 65.26 162 LYS B CA 1
ATOM 4239 C C . LYS B 1 160 ? 1.009 27.971 -7.002 1.00 62.61 162 LYS B C 1
ATOM 4240 O O . LYS B 1 160 ? 0.482 27.324 -7.911 1.00 54.17 162 LYS B O 1
ATOM 4242 N N . GLN B 1 161 ? 0.714 29.255 -6.756 1.00 72.46 163 GLN B N 1
ATOM 4243 C CA . GLN B 1 161 ? -0.311 30.055 -7.496 1.00 74.19 163 GLN B CA 1
ATOM 4244 C C . GLN B 1 161 ? -0.161 30.010 -9.025 1.00 75.61 163 GLN B C 1
ATOM 4245 O O . GLN B 1 161 ? -1.129 29.693 -9.732 1.00 70.94 163 GLN B O 1
ATOM 4247 N N . LYS B 1 162 ? 1.045 30.323 -9.522 1.00 75.10 164 LYS B N 1
ATOM 4248 C CA . LYS B 1 162 ? 1.348 30.284 -10.971 1.00 70.92 164 LYS B CA 1
ATOM 4249 C C . LYS B 1 162 ? 1.787 28.871 -11.471 1.00 65.77 164 LYS B C 1
ATOM 4250 O O . LYS B 1 162 ? 2.230 28.716 -12.604 1.00 62.83 164 LYS B O 1
ATOM 4254 N N . ASN B 1 163 ? 1.622 27.841 -10.640 1.00 62.27 165 ASN B N 1
ATOM 4255 C CA . ASN B 1 163 ? 1.949 26.463 -11.000 1.00 57.42 165 ASN B CA 1
ATOM 4256 C C . ASN B 1 163 ? 3.352 26.305 -11.634 1.00 57.77 165 ASN B C 1
ATOM 4257 O O . ASN B 1 163 ? 3.541 25.591 -12.628 1.00 59.39 165 ASN B O 1
ATOM 4262 N N . GLY B 1 164 ? 4.338 26.964 -11.027 1.00 54.34 166 GLY B N 1
ATOM 4263 C CA . GLY B 1 164 ? 5.688 26.956 -11.543 1.00 49.19 166 GLY B CA 1
ATOM 4264 C C . GLY B 1 164 ? 6.709 27.275 -10.485 1.00 46.03 166 GLY B C 1
ATOM 4265 O O . GLY B 1 164 ? 6.562 26.865 -9.326 1.00 44.46 166 GLY B O 1
ATOM 4266 N N . THR B 1 165 ? 7.762 27.982 -10.896 1.00 41.96 167 THR B N 1
ATOM 4267 C CA . THR B 1 165 ? 8.869 28.292 -10.011 1.00 38.67 167 THR B CA 1
ATOM 4268 C C . THR B 1 165 ? 9.360 29.700 -10.172 1.00 37.07 167 THR B C 1
ATOM 4269 O O . THR B 1 165 ? 9.111 30.355 -11.189 1.00 34.06 167 THR B O 1
ATOM 4273 N N . LYS B 1 166 ? 10.082 30.125 -9.141 1.00 35.30 168 LYS B N 1
ATOM 4274 C CA . LYS B 1 166 ? 10.769 31.390 -9.086 1.00 37.11 168 LYS B CA 1
ATOM 4275 C C . LYS B 1 166 ? 12.258 31.087 -8.811 1.00 34.55 168 LYS B C 1
ATOM 4276 O O . LYS B 1 166 ? 12.615 30.036 -8.281 1.00 32.25 168 LYS B O 1
ATOM 4281 N N . ALA B 1 167 ? 13.114 32.041 -9.129 1.00 31.71 169 ALA B N 1
ATOM 4282 C CA . ALA B 1 167 ? 14.509 31.952 -8.780 1.00 30.53 169 ALA B CA 1
ATOM 4283 C C . ALA B 1 167 ? 15.024 33.320 -8.625 1.00 28.90 169 ALA B C 1
ATOM 4284 O O . ALA B 1 167 ? 14.603 34.217 -9.338 1.00 30.24 169 ALA B O 1
ATOM 4286 N N . ILE B 1 168 ? 15.937 33.479 -7.685 1.00 29.87 170 ILE B N 1
ATOM 4287 C CA . ILE B 1 168 ? 16.578 34.769 -7.410 1.00 30.77 170 ILE B CA 1
ATOM 4288 C C . ILE B 1 168 ? 18.029 34.438 -7.229 1.00 28.74 170 ILE B C 1
ATOM 4289 O O . ILE B 1 168 ? 18.339 33.492 -6.527 1.00 29.74 170 ILE B O 1
ATOM 4294 N N . PHE B 1 169 ? 18.909 35.185 -7.882 1.00 27.12 171 PHE B N 1
ATOM 4295 C CA . PHE B 1 169 ? 20.331 34.946 -7.711 1.00 28.23 171 PHE B CA 1
ATOM 4296 C C . PHE B 1 169 ? 21.095 36.104 -8.245 1.00 28.41 171 PHE B C 1
ATOM 4297 O O . PHE B 1 169 ? 20.573 36.816 -9.059 1.00 30.79 171 PHE B O 1
ATOM 4305 N N . GLN B 1 170 ? 22.354 36.207 -7.851 1.00 29.26 172 GLN B N 1
ATOM 4306 C CA . GLN B 1 170 ? 23.167 37.367 -8.152 1.00 32.54 172 GLN B CA 1
ATOM 4307 C C . GLN B 1 170 ? 24.456 37.008 -8.862 1.00 32.09 172 GLN B C 1
ATOM 4308 O O . GLN B 1 170 ? 25.303 36.354 -8.289 1.00 30.98 172 GLN B O 1
ATOM 4314 N N . VAL B 1 171 ? 24.649 37.551 -10.067 1.00 29.74 173 VAL B N 1
ATOM 4315 C CA . VAL B 1 171 ? 25.795 37.209 -10.850 1.00 26.84 173 VAL B CA 1
ATOM 4316 C C . VAL B 1 171 ? 26.815 38.290 -10.647 1.00 26.55 173 VAL B C 1
ATOM 4317 O O . VAL B 1 171 ? 26.459 39.449 -10.582 1.00 26.38 173 VAL B O 1
ATOM 4321 N N . HIS B 1 172 ? 28.058 37.876 -10.449 1.00 26.09 174 HIS B N 1
ATOM 4322 C CA . HIS B 1 172 ? 29.225 38.713 -10.363 1.00 28.38 174 HIS B CA 1
ATOM 4323 C C . HIS B 1 172 ? 29.955 38.666 -11.696 1.00 30.54 174 HIS B C 1
ATOM 4324 O O . HIS B 1 172 ? 30.581 37.652 -12.017 1.00 31.70 174 HIS B O 1
ATOM 4331 N N . HIS B 1 173 ? 29.903 39.766 -12.447 1.00 30.16 175 HIS B N 1
ATOM 4332 C CA . HIS B 1 173 ? 30.736 39.996 -13.652 1.00 28.17 175 HIS B CA 1
ATOM 4333 C C . HIS B 1 173 ? 31.937 40.781 -13.281 1.00 26.52 175 HIS B C 1
ATOM 4334 O O . HIS B 1 173 ? 31.794 41.914 -12.891 1.00 25.71 175 HIS B O 1
ATOM 4341 N N . ASN B 1 174 ? 33.115 40.185 -13.359 1.00 28.54 176 ASN B N 1
ATOM 4342 C CA . ASN B 1 174 ? 34.376 40.907 -13.054 1.00 29.97 176 ASN B CA 1
ATOM 4343 C C . ASN B 1 174 ? 34.579 42.102 -14.024 1.00 32.88 176 ASN B C 1
ATOM 4344 O O . ASN B 1 174 ? 34.513 41.904 -15.238 1.00 33.00 176 ASN B O 1
ATOM 4349 N N . ILE B 1 175 ? 34.792 43.322 -13.505 1.00 35.61 177 ILE B N 1
ATOM 4350 C CA . ILE B 1 175 ? 35.123 44.479 -14.343 1.00 36.77 177 ILE B CA 1
ATOM 4351 C C . ILE B 1 175 ? 36.563 44.237 -14.749 1.00 39.60 177 ILE B C 1
ATOM 4352 O O . ILE B 1 175 ? 37.371 43.924 -13.884 1.00 42.94 177 ILE B O 1
ATOM 4357 N N . GLU B 1 176 ? 36.904 44.408 -16.025 1.00 43.37 178 GLU B N 1
ATOM 4358 C CA . GLU B 1 176 ? 38.316 44.381 -16.489 1.00 49.50 178 GLU B CA 1
ATOM 4359 C C . GLU B 1 176 ? 39.179 45.407 -15.709 1.00 56.68 178 GLU B C 1
ATOM 4360 O O . GLU B 1 176 ? 38.775 46.566 -15.490 1.00 56.91 178 GLU B O 1
ATOM 4366 N N . ASP B 1 177 ? 40.357 44.984 -15.264 1.00 61.45 179 ASP B N 1
ATOM 4367 C CA . ASP B 1 177 ? 41.248 45.881 -14.524 1.00 66.19 179 ASP B CA 1
ATOM 4368 C C . ASP B 1 177 ? 40.631 46.422 -13.194 1.00 67.08 179 ASP B C 1
ATOM 4369 O O . ASP B 1 177 ? 40.958 47.541 -12.780 1.00 76.70 179 ASP B O 1
ATOM 4371 N N . GLY B 1 178 ? 39.739 45.651 -12.549 1.00 60.05 180 GLY B N 1
ATOM 4372 C CA . GLY B 1 178 ? 39.335 45.892 -11.133 1.00 51.90 180 GLY B CA 1
ATOM 4373 C C . GLY B 1 178 ? 37.854 46.007 -10.739 1.00 46.95 180 GLY B C 1
ATOM 4374 O O . GLY B 1 178 ? 37.102 46.842 -11.256 1.00 45.74 180 GLY B O 1
ATOM 4375 N N . GLY B 1 179 ? 37.439 45.195 -9.769 1.00 43.87 181 GLY B N 1
ATOM 4376 C CA . GLY B 1 179 ? 36.089 45.303 -9.190 1.00 37.98 181 GLY B CA 1
ATOM 4377 C C . GLY B 1 179 ? 35.075 44.364 -9.806 1.00 34.80 181 GLY B C 1
ATOM 4378 O O . GLY B 1 179 ? 35.401 43.513 -10.629 1.00 35.20 181 GLY B O 1
ATOM 4379 N N . VAL B 1 180 ? 33.829 44.559 -9.426 1.00 31.66 182 VAL B N 1
ATOM 4380 C CA . VAL B 1 180 ? 32.739 43.689 -9.776 1.00 33.29 182 VAL B CA 1
ATOM 4381 C C . VAL B 1 180 ? 31.524 44.498 -10.178 1.00 32.26 182 VAL B C 1
ATOM 4382 O O . VAL B 1 180 ? 31.167 45.481 -9.500 1.00 28.12 182 VAL B O 1
ATOM 4386 N N . GLN B 1 181 ? 30.884 44.047 -11.253 1.00 29.79 183 GLN B N 1
ATOM 4387 C CA . GLN B 1 181 ? 29.572 44.518 -11.650 1.00 30.96 183 GLN B CA 1
ATOM 4388 C C . GLN B 1 181 ? 28.608 43.404 -11.273 1.00 29.32 183 GLN B C 1
ATOM 4389 O O . GLN B 1 181 ? 28.625 42.360 -11.868 1.00 29.23 183 GLN B O 1
ATOM 4395 N N . LEU B 1 182 ? 27.727 43.672 -10.339 1.00 28.35 184 LEU B N 1
ATOM 4396 C CA . LEU B 1 182 ? 26.680 42.758 -9.982 1.00 27.94 184 LEU B CA 1
ATOM 4397 C C . LEU B 1 182 ? 25.498 42.807 -10.942 1.00 28.47 184 LEU B C 1
ATOM 4398 O O . LEU B 1 182 ? 25.239 43.810 -11.582 1.00 31.10 184 LEU B O 1
ATOM 4403 N N . ALA B 1 183 ? 24.773 41.691 -10.998 1.00 27.48 185 ALA B N 1
ATOM 4404 C CA . ALA B 1 183 ? 23.632 41.507 -11.847 1.00 25.24 185 ALA B CA 1
ATOM 4405 C C . ALA B 1 183 ? 22.632 40.601 -11.126 1.00 26.97 185 ALA B C 1
ATOM 4406 O O . ALA B 1 183 ? 22.784 39.369 -11.053 1.00 32.87 185 ALA B O 1
ATOM 4408 N N . ASP B 1 184 ? 21.612 41.224 -10.582 1.00 26.53 186 ASP B N 1
ATOM 4409 C CA . ASP B 1 184 ? 20.652 40.553 -9.767 1.00 27.80 186 ASP B CA 1
ATOM 4410 C C . ASP B 1 184 ? 19.567 40.047 -10.658 1.00 27.17 186 ASP B C 1
ATOM 4411 O O . ASP B 1 184 ? 18.954 40.828 -11.365 1.00 29.28 186 ASP B O 1
ATOM 4416 N N . HIS B 1 185 ? 19.293 38.757 -10.591 1.00 26.88 187 HIS B N 1
ATOM 4417 C CA . HIS B 1 185 ? 18.327 38.139 -11.450 1.00 28.47 187 HIS B CA 1
ATOM 4418 C C . HIS B 1 185 ? 17.082 37.784 -10.649 1.00 29.88 187 HIS B C 1
ATOM 4419 O O . HIS B 1 185 ? 17.167 37.155 -9.590 1.00 29.04 187 HIS B O 1
ATOM 4426 N N . TYR B 1 186 ? 15.931 38.219 -11.151 1.00 29.58 188 TYR B N 1
ATOM 4427 C CA . TYR B 1 186 ? 14.641 37.797 -10.649 1.00 28.92 188 TYR B CA 1
ATOM 4428 C C . TYR B 1 186 ? 14.084 36.989 -11.790 1.00 30.30 188 TYR B C 1
ATOM 4429 O O . TYR B 1 186 ? 14.125 37.478 -12.876 1.00 32.51 188 TYR B O 1
ATOM 4438 N N . GLN B 1 187 ? 13.603 35.771 -11.548 1.00 30.36 189 GLN B N 1
ATOM 4439 C CA . GLN B 1 187 ? 13.170 34.888 -12.594 1.00 31.19 189 GLN B CA 1
ATOM 4440 C C . GLN B 1 187 ? 11.838 34.191 -12.301 1.00 33.96 189 GLN B C 1
ATOM 4441 O O . GLN B 1 187 ? 11.566 33.867 -11.155 1.00 39.62 189 GLN B O 1
ATOM 4447 N N . GLN B 1 188 ? 11.010 34.008 -13.335 1.00 35.70 190 GLN B N 1
ATOM 4448 C CA . GLN B 1 188 ? 9.730 33.277 -13.274 1.00 38.91 190 GLN B CA 1
ATOM 4449 C C . GLN B 1 188 ? 9.780 32.221 -14.338 1.00 34.73 190 GLN B C 1
ATOM 4450 O O . GLN B 1 188 ? 10.262 32.485 -15.445 1.00 35.61 190 GLN B O 1
ATOM 4456 N N . ASN B 1 189 ? 9.334 31.015 -13.996 1.00 32.57 191 ASN B N 1
ATOM 4457 C CA . ASN B 1 189 ? 9.160 29.956 -14.966 1.00 31.50 191 ASN B CA 1
ATOM 4458 C C . ASN B 1 189 ? 7.741 29.453 -14.864 1.00 33.20 191 ASN B C 1
ATOM 4459 O O . ASN B 1 189 ? 7.323 29.077 -13.770 1.00 32.46 191 ASN B O 1
ATOM 4464 N N . THR B 1 190 ? 6.985 29.497 -15.971 1.00 37.54 192 THR B N 1
ATOM 4465 C CA . THR B 1 190 ? 5.615 28.922 -16.017 1.00 44.14 192 THR B CA 1
ATOM 4466 C C . THR B 1 190 ? 5.411 27.921 -17.183 1.00 41.97 192 THR B C 1
ATOM 4467 O O . THR B 1 190 ? 5.875 28.174 -18.285 1.00 43.41 192 THR B O 1
ATOM 4471 N N . PRO B 1 191 ? 4.710 26.788 -16.934 1.00 42.08 193 PRO B N 1
ATOM 4472 C CA . PRO B 1 191 ? 4.474 25.806 -17.990 1.00 42.31 193 PRO B CA 1
ATOM 4473 C C . PRO B 1 191 ? 3.633 26.385 -19.104 1.00 46.50 193 PRO B C 1
ATOM 4474 O O . PRO B 1 191 ? 2.753 27.207 -18.830 1.00 46.01 193 PRO B O 1
ATOM 4478 N N . ILE B 1 192 ? 3.916 25.973 -20.341 1.00 49.84 194 ILE B N 1
ATOM 4479 C CA . ILE B 1 192 ? 3.128 26.376 -21.512 1.00 48.44 194 ILE B CA 1
ATOM 4480 C C . ILE B 1 192 ? 1.918 25.465 -21.582 1.00 53.30 194 ILE B C 1
ATOM 4481 O O . ILE B 1 192 ? 0.818 25.919 -21.907 1.00 49.84 194 ILE B O 1
ATOM 4486 N N . GLY B 1 193 ? 2.131 24.186 -21.257 1.00 61.63 195 GLY B N 1
ATOM 4487 C CA . GLY B 1 193 ? 1.066 23.175 -21.257 1.00 63.35 195 GLY B CA 1
ATOM 4488 C C . GLY B 1 193 ? 0.116 23.239 -20.081 1.00 65.74 195 GLY B C 1
ATOM 4489 O O . GLY B 1 193 ? 0.294 24.021 -19.147 1.00 56.90 195 GLY B O 1
ATOM 4490 N N . ASP B 1 194 ? -0.921 22.414 -20.160 1.00 76.02 196 ASP B N 1
ATOM 4491 C CA . ASP B 1 194 ? -1.914 22.268 -19.082 1.00 84.18 196 ASP B CA 1
ATOM 4492 C C . ASP B 1 194 ? -1.586 21.097 -18.169 1.00 78.50 196 ASP B C 1
ATOM 4493 O O . ASP B 1 194 ? -2.199 20.957 -17.112 1.00 79.73 196 ASP B O 1
ATOM 4498 N N . GLY B 1 195 ? -0.631 20.261 -18.578 1.00 69.89 197 GLY B N 1
ATOM 4499 C CA . GLY B 1 195 ? -0.362 19.009 -17.905 1.00 69.85 197 GLY B CA 1
ATOM 4500 C C . GLY B 1 195 ? 0.183 19.161 -16.499 1.00 72.70 197 GLY B C 1
ATOM 4501 O O . GLY B 1 195 ? 0.494 20.274 -16.049 1.00 64.23 197 GLY B O 1
ATOM 4502 N N . PRO B 1 196 ? 0.301 18.029 -15.789 1.00 74.38 198 PRO B N 1
ATOM 4503 C CA . PRO B 1 196 ? 0.819 18.074 -14.438 1.00 68.18 198 PRO B CA 1
ATOM 4504 C C . PRO B 1 196 ? 2.334 18.274 -14.484 1.00 62.52 198 PRO B C 1
ATOM 4505 O O . PRO B 1 196 ? 3.013 17.669 -15.321 1.00 60.43 198 PRO B O 1
ATOM 4509 N N . VAL B 1 197 ? 2.837 19.140 -13.602 1.00 57.87 199 VAL B N 1
ATOM 4510 C CA . VAL B 1 197 ? 4.277 19.425 -13.481 1.00 52.00 199 VAL B CA 1
ATOM 4511 C C . VAL B 1 197 ? 4.718 19.244 -12.040 1.00 48.88 199 VAL B C 1
ATOM 4512 O O . VAL B 1 197 ? 3.892 19.110 -11.145 1.00 45.52 199 VAL B O 1
ATOM 4516 N N . LEU B 1 198 ? 6.028 19.246 -11.818 1.00 47.13 200 LEU B N 1
ATOM 4517 C CA . LEU B 1 198 ? 6.568 19.079 -10.472 1.00 42.82 200 LEU B CA 1
ATOM 4518 C C . LEU B 1 198 ? 6.924 20.412 -9.838 1.00 43.92 200 LEU B C 1
ATOM 4519 O O . LEU B 1 198 ? 7.571 21.261 -10.469 1.00 42.08 200 LEU B O 1
ATOM 4524 N N . LEU B 1 199 ? 6.510 20.565 -8.576 1.00 44.97 201 LEU B N 1
ATOM 4525 C CA . LEU B 1 199 ? 6.730 21.767 -7.798 1.00 44.00 201 LEU B CA 1
ATOM 4526 C C . LEU B 1 199 ? 7.787 21.522 -6.730 1.00 40.03 201 LEU B C 1
ATOM 4527 O O . LEU B 1 199 ? 7.621 20.697 -5.847 1.00 37.96 201 LEU B O 1
ATOM 4532 N N . PRO B 1 200 ? 8.883 22.260 -6.796 1.00 36.54 202 PRO B N 1
ATOM 4533 C CA . PRO B 1 200 ? 9.994 21.835 -5.996 1.00 35.55 202 PRO B CA 1
ATOM 4534 C C . PRO B 1 200 ? 10.027 22.390 -4.575 1.00 34.68 202 PRO B C 1
ATOM 4535 O O . PRO B 1 200 ? 9.530 23.452 -4.286 1.00 33.48 202 PRO B O 1
ATOM 4539 N N . ASP B 1 201 ? 10.671 21.658 -3.695 1.00 35.93 203 ASP B N 1
ATOM 4540 C CA . ASP B 1 201 ? 11.085 22.209 -2.433 1.00 34.57 203 ASP B CA 1
ATOM 4541 C C . ASP B 1 201 ? 12.297 23.075 -2.774 1.00 33.11 203 ASP B C 1
ATOM 4542 O O . ASP B 1 201 ? 13.003 22.848 -3.769 1.00 31.39 203 ASP B O 1
ATOM 4547 N N . ASN B 1 202 ? 12.514 24.084 -1.957 1.00 32.72 204 ASN B N 1
ATOM 4548 C CA . ASN B 1 202 ? 13.684 24.904 -2.069 1.00 31.25 204 ASN B CA 1
ATOM 4549 C C . ASN B 1 202 ? 14.934 24.060 -2.238 1.00 29.55 204 ASN B C 1
ATOM 4550 O O . ASN B 1 202 ? 15.123 23.097 -1.494 1.00 30.45 204 ASN B O 1
ATOM 4555 N N . HIS B 1 203 ? 15.727 24.415 -3.256 1.00 28.26 205 HIS B N 1
ATOM 4556 C CA . HIS B 1 203 ? 17.062 23.869 -3.532 1.00 27.67 205 HIS B CA 1
ATOM 4557 C C . HIS B 1 203 ? 17.745 24.843 -4.425 1.00 26.79 205 HIS B C 1
ATOM 4558 O O . HIS B 1 203 ? 17.130 25.807 -4.818 1.00 30.89 205 HIS B O 1
ATOM 4565 N N . TYR B 1 204 ? 18.992 24.615 -4.783 1.00 26.67 206 TYR B N 1
ATOM 4566 C CA . TYR B 1 204 ? 19.663 25.475 -5.769 1.00 26.68 206 TYR B CA 1
ATOM 4567 C C . TYR B 1 204 ? 20.313 24.672 -6.878 1.00 27.81 206 TYR B C 1
ATOM 4568 O O . TYR B 1 204 ? 20.415 23.426 -6.808 1.00 28.81 206 TYR B O 1
ATOM 4577 N N . LEU B 1 205 ? 20.789 25.395 -7.886 1.00 26.97 207 LEU B N 1
ATOM 4578 C CA . LEU B 1 205 ? 21.622 24.809 -8.945 1.00 28.10 207 LEU B CA 1
ATOM 4579 C C . LEU B 1 205 ? 23.027 25.404 -8.941 1.00 26.99 207 LEU B C 1
ATOM 4580 O O . LEU B 1 205 ? 23.192 26.610 -9.061 1.00 27.80 207 LEU B O 1
ATOM 4585 N N . HIS B 1 206 ? 24.041 24.560 -8.842 1.00 26.30 208 HIS B N 1
ATOM 4586 C CA . HIS B 1 206 ? 25.408 25.048 -8.844 1.00 28.78 208 HIS B CA 1
ATOM 4587 C C . HIS B 1 206 ? 25.776 25.080 -10.307 1.00 28.05 208 HIS B C 1
ATOM 4588 O O . HIS B 1 206 ? 25.669 24.064 -10.979 1.00 29.07 208 HIS B O 1
ATOM 4595 N N . THR B 1 207 ? 26.211 26.239 -10.784 1.00 27.21 209 THR B N 1
ATOM 4596 C CA . THR B 1 207 ? 26.407 26.472 -12.200 1.00 28.15 209 THR B CA 1
ATOM 4597 C C . THR B 1 207 ? 27.815 26.939 -12.463 1.00 28.57 209 THR B C 1
ATOM 4598 O O . THR B 1 207 ? 28.256 27.944 -11.934 1.00 29.92 209 THR B O 1
ATOM 4602 N N . GLN B 1 208 ? 28.531 26.204 -13.293 1.00 31.25 210 GLN B N 1
ATOM 4603 C CA . GLN B 1 208 ? 29.915 26.548 -13.635 1.00 31.74 210 GLN B CA 1
ATOM 4604 C C . GLN B 1 208 ? 30.008 26.760 -15.137 1.00 30.52 210 GLN B C 1
ATOM 4605 O O . GLN B 1 208 ? 29.603 25.891 -15.891 1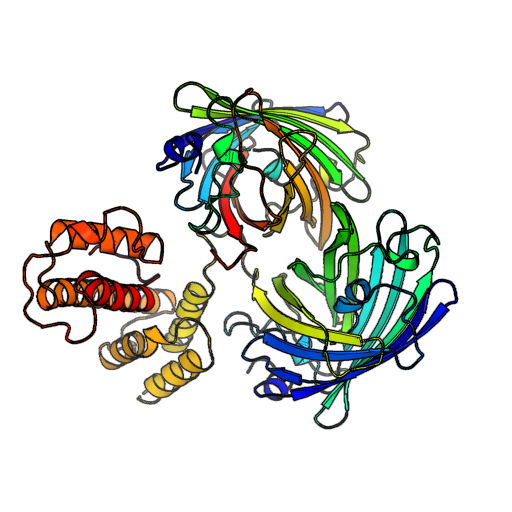.00 30.74 210 GLN B O 1
ATOM 4611 N N . SER B 1 209 ? 30.541 27.898 -15.563 1.00 27.70 211 SER B N 1
ATOM 4612 C CA . SER B 1 209 ? 30.523 28.276 -16.970 1.00 26.99 211 SER B CA 1
ATOM 4613 C C . SER B 1 209 ? 31.917 28.692 -17.399 1.00 25.60 211 SER B C 1
ATOM 4614 O O . SER B 1 209 ? 32.604 29.330 -16.634 1.00 26.39 211 SER B O 1
ATOM 4617 N N . ALA B 1 210 ? 32.330 28.285 -18.603 1.00 25.10 212 ALA B N 1
ATOM 4618 C CA . ALA B 1 210 ? 33.586 28.745 -19.233 1.00 25.20 212 ALA B CA 1
ATOM 4619 C C . ALA B 1 210 ? 33.320 29.343 -20.626 1.00 25.06 212 ALA B C 1
ATOM 4620 O O . ALA B 1 210 ? 32.620 28.756 -21.471 1.00 25.00 212 ALA B O 1
ATOM 4622 N N . LEU B 1 211 ? 33.861 30.528 -20.844 1.00 25.50 213 LEU B N 1
ATOM 4623 C CA . LEU B 1 211 ? 33.656 31.244 -22.078 1.00 26.52 213 LEU B CA 1
ATOM 4624 C C . LEU B 1 211 ? 34.908 31.191 -22.900 1.00 27.03 213 LEU B C 1
ATOM 4625 O O . LEU B 1 211 ? 36.003 31.264 -22.355 1.00 27.30 213 LEU B O 1
ATOM 4630 N N . SER B 1 212 ? 34.754 31.034 -24.211 1.00 28.73 214 SER B N 1
ATOM 4631 C CA . SER B 1 212 ? 35.927 31.013 -25.119 1.00 29.89 214 SER B CA 1
ATOM 4632 C C . SER B 1 212 ? 35.595 31.450 -26.558 1.00 30.88 214 SER B C 1
ATOM 4633 O O . SER B 1 212 ? 34.455 31.746 -26.876 1.00 29.74 214 SER B O 1
ATOM 4636 N N . LYS B 1 213 ? 36.618 31.492 -27.409 1.00 32.70 215 LYS B N 1
ATOM 4637 C CA . LYS B 1 213 ? 36.491 31.889 -28.804 1.00 30.87 215 LYS B CA 1
ATOM 4638 C C . LYS B 1 213 ? 36.926 30.743 -29.683 1.00 34.83 215 LYS B C 1
ATOM 4639 O O . LYS B 1 213 ? 37.974 30.145 -29.443 1.00 36.92 215 LYS B O 1
ATOM 4645 N N . ASP B 1 214 ? 36.084 30.391 -30.648 1.00 39.12 216 ASP B N 1
ATOM 4646 C CA . ASP B 1 214 ? 36.445 29.615 -31.867 1.00 40.14 216 ASP B CA 1
ATOM 4647 C C . ASP B 1 214 ? 37.491 30.352 -32.740 1.00 41.41 216 ASP B C 1
ATOM 4648 O O . ASP B 1 214 ? 37.213 31.421 -33.255 1.00 39.41 216 ASP B O 1
ATOM 4653 N N . PRO B 1 215 ? 38.699 29.771 -32.907 1.00 47.98 217 PRO B N 1
ATOM 4654 C CA . PRO B 1 215 ? 39.797 30.506 -33.585 1.00 49.01 217 PRO B CA 1
ATOM 4655 C C . PRO B 1 215 ? 39.560 30.780 -35.088 1.00 49.71 217 PRO B C 1
ATOM 4656 O O . PRO B 1 215 ? 40.207 31.688 -35.665 1.00 45.60 217 PRO B O 1
ATOM 4660 N N . ASN B 1 216 ? 38.657 29.995 -35.692 1.00 48.39 218 ASN B N 1
ATOM 4661 C CA . ASN B 1 216 ? 38.270 30.124 -37.111 1.00 51.25 218 ASN B CA 1
ATOM 4662 C C . ASN B 1 216 ? 36.990 30.918 -37.388 1.00 53.47 218 ASN B C 1
ATOM 4663 O O . ASN B 1 216 ? 36.625 31.093 -38.552 1.00 58.90 218 ASN B O 1
ATOM 4668 N N . GLU B 1 217 ? 36.294 31.385 -36.354 1.00 51.73 219 GLU B N 1
ATOM 4669 C CA . GLU B 1 217 ? 35.106 32.187 -36.578 1.00 46.69 219 GLU B CA 1
ATOM 4670 C C . GLU B 1 217 ? 35.554 33.624 -36.678 1.00 45.37 219 GLU B C 1
ATOM 4671 O O . GLU B 1 217 ? 36.245 34.116 -35.810 1.00 50.70 219 GLU B O 1
ATOM 4677 N N . LYS B 1 218 ? 35.172 34.282 -37.756 1.00 47.73 220 LYS B N 1
ATOM 4678 C CA . LYS B 1 218 ? 35.511 35.692 -37.992 1.00 50.43 220 LYS B CA 1
ATOM 4679 C C . LYS B 1 218 ? 34.451 36.626 -37.343 1.00 45.17 220 LYS B C 1
ATOM 4680 O O . LYS B 1 218 ? 34.772 37.754 -36.960 1.00 39.56 220 LYS B O 1
ATOM 4684 N N . ARG B 1 219 ? 33.210 36.133 -37.213 1.00 41.49 221 ARG B N 1
ATOM 4685 C CA . ARG B 1 219 ? 32.097 36.885 -36.616 1.00 40.64 221 ARG B CA 1
ATOM 4686 C C . ARG B 1 219 ? 32.209 37.073 -35.103 1.00 38.38 221 ARG B C 1
ATOM 4687 O O . ARG B 1 219 ? 32.915 36.345 -34.432 1.00 39.49 221 ARG B O 1
ATOM 4695 N N . ASP B 1 220 ? 31.513 38.076 -34.582 1.00 36.15 222 ASP B N 1
ATOM 4696 C CA . ASP B 1 220 ? 31.460 38.327 -33.147 1.00 35.24 222 ASP B CA 1
ATOM 4697 C C . ASP B 1 220 ? 30.675 37.158 -32.530 1.00 31.93 222 ASP B C 1
ATOM 4698 O O . ASP B 1 220 ? 29.527 36.857 -32.955 1.00 27.08 222 ASP B O 1
ATOM 4703 N N . HIS B 1 221 ? 31.303 36.482 -31.562 1.00 28.66 223 HIS B N 1
ATOM 4704 C CA . HIS B 1 221 ? 30.760 35.197 -31.085 1.00 29.61 223 HIS B CA 1
ATOM 4705 C C . HIS B 1 221 ? 31.240 34.787 -29.674 1.00 29.47 223 HIS B C 1
ATOM 4706 O O . HIS B 1 221 ? 32.159 35.383 -29.095 1.00 31.24 223 HIS B O 1
ATOM 4713 N N . MET B 1 222 ? 30.599 33.757 -29.145 1.00 29.46 224 MET B N 1
ATOM 4714 C CA . MET B 1 222 ? 30.951 33.199 -27.849 1.00 30.70 224 MET B CA 1
ATOM 4715 C C . MET B 1 222 ? 30.708 31.696 -27.823 1.00 30.24 224 MET B C 1
ATOM 4716 O O . MET B 1 222 ? 29.638 31.226 -28.209 1.00 30.75 224 MET B O 1
ATOM 4721 N N . VAL B 1 223 ? 31.711 30.980 -27.338 1.00 29.81 225 VAL B N 1
ATOM 4722 C CA . VAL B 1 223 ? 31.641 29.549 -27.063 1.00 33.18 225 VAL B CA 1
ATOM 4723 C C . VAL B 1 223 ? 31.481 29.382 -25.547 1.00 32.88 225 VAL B C 1
ATOM 4724 O O . VAL B 1 223 ? 32.289 29.912 -24.766 1.00 32.52 225 VAL B O 1
ATOM 4728 N N . LEU B 1 224 ? 30.462 28.616 -25.170 1.00 31.59 226 LEU B N 1
ATOM 4729 C CA . LEU B 1 224 ? 30.057 28.396 -23.786 1.00 31.46 226 LEU B CA 1
ATOM 4730 C C . LEU B 1 224 ? 30.121 26.902 -23.421 1.00 30.72 226 LEU B C 1
ATOM 4731 O O . LEU B 1 224 ? 29.462 26.089 -24.043 1.00 27.23 226 LEU B O 1
ATOM 4736 N N . LEU B 1 225 ? 30.924 26.565 -22.414 1.00 32.57 227 LEU B N 1
ATOM 4737 C CA . LEU B 1 225 ? 30.967 25.223 -21.804 1.00 32.15 227 LEU B CA 1
ATOM 4738 C C . LEU B 1 225 ? 30.515 25.375 -20.356 1.00 33.55 227 LEU B C 1
ATOM 4739 O O . LEU B 1 225 ? 31.177 26.071 -19.560 1.00 30.95 227 LEU B O 1
ATOM 4744 N N . GLU B 1 226 ? 29.414 24.704 -20.024 1.00 32.77 228 GLU B N 1
ATOM 4745 C CA . GLU B 1 226 ? 28.692 24.949 -18.798 1.00 32.90 228 GLU B CA 1
ATOM 4746 C C . GLU B 1 226 ? 28.267 23.640 -18.120 1.00 32.23 228 GLU B C 1
ATOM 4747 O O . GLU B 1 226 ? 27.929 22.669 -18.779 1.00 35.25 228 GLU B O 1
ATOM 4753 N N . PHE B 1 227 ? 28.303 23.606 -16.795 1.00 30.91 229 PHE B N 1
ATOM 4754 C CA . PHE B 1 227 ? 27.830 22.453 -16.044 1.00 29.74 229 PHE B CA 1
ATOM 4755 C C . PHE B 1 227 ? 26.848 22.922 -14.994 1.00 31.03 229 PHE B C 1
ATOM 4756 O O . PHE B 1 227 ? 27.114 23.863 -14.271 1.00 36.24 229 PHE B O 1
ATOM 4764 N N . VAL B 1 228 ? 25.715 22.263 -14.912 1.00 31.37 230 VAL B N 1
ATOM 4765 C CA . VAL B 1 228 ? 24.662 22.644 -13.993 1.00 32.84 230 VAL B CA 1
ATOM 4766 C C . VAL B 1 228 ? 24.250 21.419 -13.200 1.00 31.76 230 VAL B C 1
ATOM 4767 O O . VAL B 1 228 ? 23.831 20.439 -13.790 1.00 31.04 230 VAL B O 1
ATOM 4771 N N . THR B 1 229 ? 24.353 21.512 -11.875 1.00 30.31 231 THR B N 1
ATOM 4772 C CA . THR B 1 229 ? 24.053 20.423 -10.966 1.00 29.15 231 THR B CA 1
ATOM 4773 C C . THR B 1 229 ? 23.123 20.911 -9.857 1.00 30.03 231 THR B C 1
ATOM 4774 O O . THR B 1 229 ? 23.375 21.933 -9.256 1.00 32.07 231 THR B O 1
ATOM 4778 N N . ALA B 1 230 ? 22.035 20.186 -9.614 1.00 30.44 232 ALA B N 1
ATOM 4779 C CA . ALA B 1 230 ? 21.109 20.520 -8.548 1.00 29.29 232 ALA B CA 1
ATOM 4780 C C . ALA B 1 230 ? 21.622 19.912 -7.259 1.00 28.71 232 ALA B C 1
ATOM 4781 O O . ALA B 1 230 ? 22.328 18.932 -7.257 1.00 28.54 232 ALA B O 1
ATOM 4783 N N . ALA B 1 231 ? 21.276 20.561 -6.165 1.00 30.01 233 ALA B N 1
ATOM 4784 C CA . ALA B 1 231 ? 21.866 20.295 -4.855 1.00 31.09 233 ALA B CA 1
ATOM 4785 C C . ALA B 1 231 ? 21.076 21.123 -3.847 1.00 30.26 233 ALA B C 1
ATOM 4786 O O . ALA B 1 231 ? 20.116 21.819 -4.223 1.00 30.19 233 ALA B O 1
ATOM 4788 N N . GLY B 1 232 ? 21.468 21.021 -2.581 1.00 32.27 234 GLY B N 1
ATOM 4789 C CA . GLY B 1 232 ? 20.793 21.671 -1.462 1.00 33.78 234 GLY B CA 1
ATOM 4790 C C . GLY B 1 232 ? 19.836 20.800 -0.651 1.00 32.90 234 GLY B C 1
ATOM 4791 O O . GLY B 1 232 ? 19.344 21.243 0.372 1.00 34.24 234 GLY B O 1
ATOM 4792 N N . ILE B 1 233 ? 19.538 19.595 -1.108 1.00 33.89 235 ILE B N 1
ATOM 4793 C CA . ILE B 1 233 ? 18.729 18.646 -0.329 1.00 36.48 235 ILE B CA 1
ATOM 4794 C C . ILE B 1 233 ? 19.524 17.337 -0.240 1.00 36.77 235 ILE B C 1
ATOM 4795 O O . ILE B 1 233 ? 20.037 16.888 -1.252 1.00 37.06 235 ILE B O 1
ATOM 4800 N N . THR B 1 234 ? 19.633 16.727 0.943 1.00 39.46 236 THR B N 1
ATOM 4801 C CA . THR B 1 234 ? 20.566 15.578 1.138 1.00 42.05 236 THR B CA 1
ATOM 4802 C C . THR B 1 234 ? 19.918 14.259 1.629 1.00 44.50 236 THR B C 1
ATOM 4803 O O . THR B 1 234 ? 20.634 13.348 2.020 1.00 43.87 236 THR B O 1
ATOM 4807 N N . HIS B 1 235 ? 18.585 14.148 1.558 1.00 51.09 237 HIS B N 1
ATOM 4808 C CA . HIS B 1 235 ? 17.816 12.985 2.057 1.00 55.18 237 HIS B CA 1
ATOM 4809 C C . HIS B 1 235 ? 16.772 12.502 1.030 1.00 57.12 237 HIS B C 1
ATOM 4810 O O . HIS B 1 235 ? 16.461 13.224 0.059 1.00 57.33 237 HIS B O 1
ATOM 4817 N N . GLY B 1 236 ? 16.199 11.317 1.286 1.00 58.61 238 GLY B N 1
ATOM 4818 C CA . GLY B 1 236 ? 15.152 10.730 0.437 1.00 60.37 238 GLY B CA 1
ATOM 4819 C C . GLY B 1 236 ? 13.790 11.397 0.598 1.00 66.42 238 GLY B C 1
ATOM 4820 O O . GLY B 1 236 ? 12.779 10.923 0.069 1.00 68.01 238 GLY B O 1
#

InterPro domains:
  IPR004473 Restriction endonuclease, type I, HsdR [TIGR00348] (39-725)
  IPR007409 Restriction endonuclease, type I, HsdR, N-terminal [PF04313] (30-219)
  IPR014001 Helicase superfamily 1/2, ATP-binding domain [PS51192] (294-439)
  IPR014001 Helicase superfamily 1/2, ATP-binding domain [SM00487] (268-478)
  IPR022625 Type I restriction enzyme R protein, C-terminal [PF12008] (728-1031)
  IPR027417 P-loop containing nucleoside triphosphate hydrolase [G3DSA:3.40.50.300] (271-461)
  IPR027417 P-loop containing nucleoside triphosphate hydrolase [G3DSA:3.40.50.300] (462-731)
  IPR027417 P-loop containing nucleoside triphosphate hydrolase [SSF52540] (229-440)
  IPR040980 SWI2/SNF2 ATPase [PF18766] (275-499)
  IPR051268 Type I restriction enzyme R subunit [PTHR30195] (30-1026)
  IPR055180 Restriction endonuclease, type I, HsdR, second RecA-like helicase domain [PF22679] (536-707)

Foldseek 3Di:
DLAPLLVLQQAKFKEWEWEWEAAARPTWIKIKIDIAHLLFQKDWMKMFTPPFDDQWDPVVCPVVRACLSAHEFPVFVLASQQSRLPAQFKKKWKWKDWPPAKIKTKIWTFHDPDRHTYIYMYIYIDRGDCCDCTSVVFFDQWFDKWKWKWAFDVVLRGIWTWTKGWTAGHPGDTTIIIMTMDIHRPDDDDGRTHHIWIKIKDKTWDDDPPDPGDMIIMIMGIYIGGNDPPDPDDDDPVLVSVLVLLQVVLVPPDVVNLVSLQVSCVSGPQQVLQSVLVSCLVVPDPSVPQHHSVRSVVSSLVSLQVVLVVVLVVLCQQFVWPPVLSQVQLVVCLVVLAHDPPDCSLVNRHDPDGDDPPPPDDSSVVSRVVSRSSSSNCRPSDDHD/DAPLVVLQQAKFKEWEWEWEAAANDTWIKIKIDIAHLCQQKTKMKMFTPPFDDQWDPVVCPVVGACLSANEPPVFPLANQQSRLPQQGKKKWKWKQWPPAKIKTKIWTFHDDPRYTYIYMYIYIDGGDCCDCTSVVQFDQWADKWKWKWAFDVVLLFIWTWTKGWTAGHPDDTIIIIMTMTMHRPDPDHGRTHHIWIKTKDKGWDDDPPDPGDMIIIIMGIYIDDDDDD

GO terms:
  GO:0009035 type I site-specific deoxyribonuclease activity (F, EXP)

Solvent-accessible surface area: 26538 Å² total

Sequence (614 aa):
HHSKGEELFTGVVPILVELDGDVNGHKFSVSGEGEGDATYGKLTLKFICTTGKLPVPWPTLVTTFVQCFSRYPDHMKRHDFFKSAMPEGYVQERTIFFKDDGNYKTRAEVKFEGDDTLVNRIELKGIDFKDDGNILGHKLEYNYNEHLVYIMADKQKNGTKAIFQVHHNIEDGGVQLADHYQQNTPIGDGPVLLPDNHYLHTQSALSKDPNEKRDHMVLLEFVTAAGITHGMDELYKEFEINLDYILGLIFEHNRGEMIEEVKRLIRSSLGNRAKEGLVVDFIQQTNLDDLPDKASIIDAFFTFAQREQQREAEALIKEENLNEDAAKRYIRTSLKREYATENGTELNETLPKLSPLNPQYKTKKQAVFQKIVSFIEKFKGVGGKIHSKGEELFTGVVPILVELDGDVNGHKFSVSGEGEGDATYGKLTLKFICTTGKLPVPWPTLVTTFVQCFSRYPDHMKRHDFFKSAMPEGYVQERTIFFKDDGNYKTRAEVKFEGDDTLVNRIELKGIDFKDDGNILGHKLEYNYNEHLVYIMADKQKNGTKAIFQVHHNIEDGGVQLADHYQQNTPIGDGPVLLPDNHYLHTQSALSKDPNEKRDHMVLLEFVTAAGITHG

Organism: Escherichia coli (NCBI:txid562)

Secondary structure (DSSP, 8-state):
---TGGGGGSSEEEEEEEEEEEETTEEEEEEEEEEEETTTTEEEEEEEETTSS-SS-GGGGTTT--GGG-B--GGGGGG-HHHHTTTT-EEEEEEEEETTS-EEEEEEEEEEETTEEEEEEEEEEES--TTSTTTTT-B-S----EEEEEEEETTTTEEEEEEEEEEEBTTS-EEEEEEEEEEEESS-S--PPPPSEEEEEEEEEE--TT--SSEEEEEEEEEEE----S-SS---HHHHHHHHHHHHHHH----HHHHHHHHHHHHSSS-GGGHHHHHHHHHTS-TTTS-SHHHHHHHHHHHHHHHHHHHHHHHHHHTT--HHHHHHHHHHHHHHTS--SSTTTTGGG--S--SS--SSS-HHHHHHHHHHHHHHHHTT-----/--SGGGGGSSEEEEEEEEEEEETTEEEEEEEEEEEETTTTEEEEEEEETTSS-SS-GGGGTTT--GGG-B--GGGGGG-HHHHTTTT-EEEEEEEEETTS-EEEEEEEEEEETTEEEEEEEEEEES--TTSTTTTT-B-S----EEEEEEEETTTTEEEEEEEEEEEBTTS-EEEEEEEEEEEESSSS----PPSEEEEEEEEEE--TT--SSEEEEEEEEEEES----

Radius of gyration: 26.2 Å; Cα contacts (8 Å, |Δi|>4): 1424; chains: 2; bounding box: 68×74×67 Å

Nearest PDB structures (foldseek):
  5j3n-assembly1_A  TM=1.003E+00  e=7.461E-81  Aequorea victoria
  5j3n-assembly1_B  TM=9.935E-01  e=1.292E-47  Aequorea victoria
  5aqb-assembly1_B  TM=9.963E-01  e=9.850E-46  Aequorea victoria
  3ai4-assembly1_A  TM=8.897E-01  e=1.801E-45  Aequorea victoria
  6hr1-assembly1_A  TM=6.092E-01  e=3.473E-46  Oryctolagus cuniculus

B-factor: mean 41.11, std 14.92, range [15.32, 117.06]

CATH classification: 2.40.155.10